Protein AF-A0A6P6RVJ3-F1 (afdb_monomer_lite)

Organism: NCBI:txid88456

Radius of gyration: 32.11 Å; chains: 1; bounding box: 87×69×96 Å

pLDDT: mean 71.95, std 19.14, range [25.23, 98.19]

InterPro domains:
  IPR001406 Pseudouridine synthase I, TruA [PTHR11142] (6-374)
  IPR020094 Pseudouridine synthase TruA/RsuA/RluB/E/F, N-terminal [G3DSA:3.30.70.580] (3-218)

Foldseek 3Di:
DFFKKKFWKWFQQQLAQWADDPDDPVVVVPPDPDDDDPPSDHHHPNLLLLLLLLVLVVVVVVVVVVVVVVVVVVVVVVVVVVCVVVPPPDDDDDDDDDPPVVVVVVVVVVVVVVVVVVVLSVVLSVQWDKDWLDITGHLDTDPTIMIITDHPVPPNCCSPPVPDDDPVVVVVVVVVVVDPPPPPVCQVVSQVSSQVSGDPRMHGPGMDGPVVVCVVVVVPDPPPDPPDDPPPCPVVVVVVPPCPDPNNSAQKDKDKAKEFLDCDDDPVCNSPHHDQLPDVVNVVVVVVVVPDDPVPPPDDDDDPPDPPPPPPVPDPPPPPVSVVVSVVPDPVVVQVVQVVLAAKDQQVVVDDDDPDPDDDPGSIFHWNGKDKAQDFDQDPPPDPDDDDPDDPDPDDPRPRPPDSGMIMIMTMTGGPDD

Sequence (418 aa):
MVFDWVLMLAYDGSAFCGWKDTRPLASRDSYSSSSSKKKKQHRSVEAVIREALAKVFAAVATNQLMRVHRQKQRVAEEEEEEEDDRQQQHPPHKQEGEEAETEKHQEAEKIAKRQQRLKRFEAFAAALKIRGASRTDSGVHAAGAVSGQYSSNTALCEVVCHRAPYELYAQQQRREQQQAVLPTDLLPQVQQQLNALLPPEVRVLRIADLKSLQQPYRNRQPQSMVQQEPQGKQEQKMQREELLLLPQLVTGKQYRYTVSLLPQTHPLLRNSSWQVLQDVRIHEMLRRVARMPATVAVSGEALASDPAGVLDAATGEKQRPLEVLQHRFCMGCMRSAAALAEGSHDFSHFRFKHRGLTAAPSPWCFLERVAVRPLRFIPWPIPCGKKQPNGGGEGGCRVRICGNTLLDIWVYGAYVVW

Structure (mmCIF, N/CA/C/O backbone):
data_AF-A0A6P6RVJ3-F1
#
_entry.id   AF-A0A6P6RVJ3-F1
#
loop_
_atom_site.group_PDB
_atom_site.id
_atom_site.type_symbol
_atom_site.label_atom_id
_atom_site.label_alt_id
_atom_site.label_comp_id
_atom_site.label_asym_id
_atom_site.label_entity_id
_atom_site.label_seq_id
_atom_site.pdbx_PDB_ins_code
_atom_site.Cartn_x
_atom_site.Cartn_y
_atom_site.Cartn_z
_atom_site.occupancy
_atom_site.B_iso_or_equiv
_atom_site.auth_seq_id
_atom_site.auth_comp_id
_atom_site.auth_asym_id
_atom_site.auth_atom_id
_atom_site.pdbx_PDB_model_num
ATOM 1 N N . MET A 1 1 ? -9.726 -9.706 23.623 1.00 54.84 1 MET A N 1
ATOM 2 C CA . MET A 1 1 ? -9.723 -10.475 22.361 1.00 54.84 1 MET A CA 1
ATOM 3 C C . MET A 1 1 ? -8.487 -10.100 21.571 1.00 54.84 1 MET A C 1
ATOM 5 O O . MET A 1 1 ? -8.197 -8.914 21.457 1.00 54.84 1 MET A O 1
ATOM 9 N N . VAL A 1 2 ? -7.740 -11.090 21.095 1.00 62.28 2 VAL A N 1
ATOM 10 C CA . VAL A 1 2 ? -6.518 -10.887 20.312 1.00 62.28 2 VAL A CA 1
ATOM 11 C C . VAL A 1 2 ? -6.807 -11.425 18.927 1.00 62.28 2 VAL A C 1
ATOM 13 O O . VAL A 1 2 ? -7.221 -12.572 18.790 1.00 62.28 2 VAL A O 1
ATOM 16 N N . PHE A 1 3 ? -6.647 -10.571 17.925 1.00 71.50 3 PHE A N 1
ATOM 17 C CA . PHE A 1 3 ? -6.931 -10.921 16.548 1.00 71.50 3 PHE A CA 1
ATOM 18 C C . PHE A 1 3 ? -5.666 -10.788 15.717 1.00 71.50 3 PHE A C 1
ATOM 20 O O . PHE A 1 3 ? -5.092 -9.700 15.623 1.00 71.50 3 PHE A O 1
ATOM 27 N N . ASP A 1 4 ? -5.267 -11.896 15.105 1.00 82.62 4 ASP A N 1
ATOM 28 C CA . ASP A 1 4 ? -4.181 -11.926 14.141 1.00 82.62 4 ASP A CA 1
ATOM 29 C C . ASP A 1 4 ? -4.792 -11.807 12.747 1.00 82.62 4 ASP A C 1
ATOM 31 O O . ASP A 1 4 ? -5.321 -12.763 12.186 1.00 82.62 4 ASP A O 1
ATOM 35 N N . TRP A 1 5 ? -4.778 -10.596 12.195 1.00 86.81 5 TRP A N 1
ATOM 36 C CA . TRP A 1 5 ? -5.335 -10.328 10.872 1.00 86.81 5 TRP A CA 1
ATOM 37 C C . TRP A 1 5 ? -4.250 -10.075 9.846 1.00 86.81 5 TRP A C 1
ATOM 39 O O . TRP A 1 5 ? -3.234 -9.427 10.121 1.00 86.81 5 TRP A O 1
ATOM 49 N N . VAL A 1 6 ? -4.537 -10.515 8.627 1.00 91.06 6 VAL A N 1
ATOM 50 C CA . VAL A 1 6 ? -3.798 -10.172 7.420 1.00 91.06 6 VAL A CA 1
ATOM 51 C C . VAL A 1 6 ? -4.674 -9.296 6.539 1.00 91.06 6 VAL A C 1
ATOM 53 O O . VAL A 1 6 ? -5.806 -9.645 6.209 1.00 91.06 6 VAL A O 1
ATOM 56 N N . LEU A 1 7 ? -4.128 -8.152 6.146 1.00 94.25 7 LEU A N 1
ATOM 57 C CA . LEU A 1 7 ? -4.740 -7.207 5.224 1.00 94.25 7 LEU A CA 1
ATOM 58 C C . LEU A 1 7 ? -4.015 -7.278 3.884 1.00 94.25 7 LEU A C 1
ATOM 60 O O . LEU A 1 7 ? -2.786 -7.174 3.839 1.00 94.25 7 LEU A O 1
ATOM 64 N N . MET A 1 8 ? -4.779 -7.390 2.801 1.00 95.50 8 MET A N 1
ATOM 65 C CA . MET A 1 8 ? -4.314 -7.109 1.446 1.00 95.50 8 MET A CA 1
ATOM 66 C C . MET A 1 8 ? -4.773 -5.707 1.055 1.00 95.50 8 MET A C 1
ATOM 68 O O . MET A 1 8 ? -5.958 -5.385 1.154 1.00 95.50 8 MET A O 1
ATOM 72 N N . LEU A 1 9 ? -3.837 -4.872 0.621 1.00 96.62 9 LEU A N 1
ATOM 73 C CA . LEU A 1 9 ? -4.015 -3.436 0.458 1.00 96.62 9 LEU A CA 1
ATOM 74 C C . LEU A 1 9 ? -3.598 -2.986 -0.942 1.00 96.62 9 LEU A C 1
ATOM 76 O O . LEU A 1 9 ? -2.608 -3.471 -1.491 1.00 96.62 9 LEU A O 1
ATOM 80 N N . ALA A 1 10 ? -4.294 -1.983 -1.463 1.00 97.31 10 ALA A N 1
ATOM 81 C CA . ALA A 1 10 ? -3.829 -1.173 -2.581 1.00 97.31 10 ALA A CA 1
ATOM 82 C C . ALA A 1 10 ? -3.707 0.286 -2.144 1.00 97.31 10 ALA A C 1
ATOM 84 O O . ALA A 1 10 ? -4.533 0.769 -1.366 1.00 97.31 10 ALA A O 1
ATOM 85 N N . TYR A 1 11 ? -2.686 0.987 -2.635 1.00 97.44 11 TYR A N 1
ATOM 86 C CA . TYR A 1 11 ? -2.553 2.418 -2.414 1.00 97.44 11 TYR A CA 1
ATOM 87 C C . TYR A 1 11 ? -1.817 3.176 -3.522 1.00 97.44 11 TYR A C 1
ATOM 89 O O . TYR A 1 11 ? -0.859 2.669 -4.116 1.00 97.44 11 TYR A O 1
ATOM 97 N N . ASP A 1 12 ? -2.239 4.427 -3.730 1.00 96.56 12 ASP A N 1
ATOM 98 C CA . ASP A 1 12 ? -1.504 5.454 -4.474 1.00 96.56 12 ASP A CA 1
ATOM 99 C C . ASP A 1 12 ? -0.484 6.114 -3.534 1.00 96.56 12 ASP A C 1
ATOM 101 O O . ASP A 1 12 ? -0.839 6.802 -2.579 1.00 96.56 12 ASP A O 1
ATOM 105 N N . GLY A 1 13 ? 0.803 5.887 -3.791 1.00 95.81 13 GLY A N 1
ATOM 106 C CA . GLY A 1 13 ? 1.908 6.362 -2.964 1.00 95.81 13 GLY A CA 1
ATOM 107 C C . GLY A 1 13 ? 2.258 7.839 -3.142 1.00 95.81 13 GLY A C 1
ATOM 108 O O . GLY A 1 13 ? 3.085 8.347 -2.383 1.00 95.81 13 GLY A O 1
ATOM 109 N N . SER A 1 14 ? 1.665 8.547 -4.109 1.00 94.25 14 SER A N 1
ATOM 110 C CA . SER A 1 14 ? 2.074 9.910 -4.492 1.00 94.25 14 SER A CA 1
ATOM 111 C C . SER A 1 14 ? 1.916 10.944 -3.371 1.00 94.25 14 SER A C 1
ATOM 113 O O . SER A 1 14 ? 2.679 11.911 -3.307 1.00 94.25 14 SER A O 1
ATOM 115 N N . ALA A 1 15 ? 0.965 10.728 -2.459 1.00 93.31 15 ALA A N 1
ATOM 116 C CA . ALA A 1 15 ? 0.722 11.585 -1.300 1.00 93.31 15 ALA A CA 1
ATOM 117 C C . ALA A 1 15 ? 1.470 11.143 -0.024 1.00 93.31 15 ALA A C 1
ATOM 119 O O . ALA A 1 15 ? 1.380 11.826 1.000 1.00 93.31 15 ALA A O 1
ATOM 120 N N . PHE A 1 16 ? 2.214 10.033 -0.069 1.00 95.06 16 PHE A N 1
ATOM 121 C CA . PHE A 1 16 ? 2.797 9.397 1.113 1.00 95.06 16 PHE A CA 1
ATOM 122 C C . PHE A 1 16 ? 4.327 9.411 1.096 1.00 95.06 16 PHE A C 1
ATOM 124 O O . PHE A 1 16 ? 4.967 9.266 0.055 1.00 95.06 16 PHE A O 1
ATOM 131 N N . CYS A 1 17 ? 4.933 9.494 2.283 1.00 93.81 17 CYS A N 1
ATOM 132 C CA . CYS A 1 17 ? 6.385 9.353 2.467 1.00 93.81 17 CYS A CA 1
ATOM 133 C C . CYS A 1 17 ? 6.871 7.889 2.467 1.00 93.81 17 CYS A C 1
ATOM 135 O O . CYS A 1 17 ? 7.967 7.591 2.940 1.00 93.81 17 CYS A O 1
ATOM 137 N N . GLY A 1 18 ? 6.060 6.981 1.921 1.00 94.12 18 GLY A N 1
ATOM 138 C CA . GLY A 1 18 ? 6.302 5.544 1.872 1.00 94.12 18 GLY A CA 1
ATOM 139 C C . GLY A 1 18 ? 5.444 4.762 2.864 1.00 94.12 18 GLY A C 1
ATOM 140 O O . GLY A 1 18 ? 4.521 5.291 3.492 1.00 94.12 18 GLY A O 1
ATOM 141 N N . TRP A 1 19 ? 5.748 3.470 2.984 1.00 93.69 19 TRP A N 1
ATOM 142 C CA . TRP A 1 19 ? 4.996 2.554 3.843 1.00 93.69 19 TRP A CA 1
ATOM 143 C C . TRP A 1 19 ? 5.170 2.882 5.330 1.00 93.69 19 TRP A C 1
ATOM 145 O O . TRP A 1 19 ? 4.192 3.136 6.030 1.00 93.69 19 TRP A O 1
ATOM 155 N N . LYS A 1 20 ? 6.423 2.866 5.806 1.00 89.81 20 LYS A N 1
ATOM 156 C CA . LYS A 1 20 ? 6.760 2.910 7.235 1.00 89.81 20 LYS A CA 1
ATOM 157 C C . LYS A 1 20 ? 6.811 4.346 7.746 1.00 89.81 20 LYS A C 1
ATOM 159 O O . LYS A 1 20 ? 7.427 5.195 7.106 1.00 89.81 20 LYS A O 1
ATOM 164 N N . ASP A 1 21 ? 6.242 4.604 8.925 1.00 78.38 21 ASP A N 1
ATOM 165 C CA . ASP A 1 21 ? 6.492 5.877 9.618 1.00 78.38 21 ASP A CA 1
ATOM 166 C C . ASP A 1 21 ? 7.925 5.872 10.173 1.00 78.38 21 ASP A C 1
ATOM 168 O O . ASP A 1 21 ? 8.239 5.139 11.111 1.00 78.38 21 ASP A O 1
ATOM 172 N N . THR A 1 22 ? 8.824 6.638 9.556 1.00 71.50 22 THR A N 1
ATOM 173 C CA . THR A 1 22 ? 10.220 6.763 10.009 1.00 71.50 22 THR A CA 1
ATOM 174 C C . THR A 1 22 ? 10.427 7.920 10.978 1.00 71.50 22 THR A C 1
ATOM 176 O O . THR A 1 22 ? 11.568 8.197 11.346 1.00 71.50 22 THR A O 1
ATOM 179 N N . ARG A 1 23 ? 9.366 8.636 11.372 1.00 68.25 23 ARG A N 1
ATOM 180 C CA . ARG A 1 23 ? 9.505 9.746 12.317 1.00 68.25 23 ARG A CA 1
ATOM 181 C C . ARG A 1 23 ? 9.866 9.206 13.707 1.00 68.25 23 ARG A C 1
ATOM 183 O O . ARG A 1 23 ? 9.242 8.241 14.154 1.00 68.25 23 ARG A O 1
ATOM 190 N N . PRO A 1 24 ? 10.846 9.814 14.401 1.00 63.06 24 PRO A N 1
ATOM 191 C CA . PRO A 1 24 ? 11.128 9.490 15.794 1.00 63.06 24 PRO A CA 1
ATOM 192 C C . PRO A 1 24 ? 9.853 9.640 16.627 1.00 63.06 24 PRO A C 1
ATOM 194 O O . PRO A 1 24 ? 9.130 10.623 16.458 1.00 63.06 24 PRO A O 1
ATOM 197 N N . LEU A 1 25 ? 9.583 8.694 17.532 1.00 57.19 25 LEU A N 1
ATOM 198 C CA . LEU A 1 25 ? 8.392 8.734 18.394 1.00 57.19 25 LEU A CA 1
ATOM 199 C C . LEU A 1 25 ? 8.296 10.058 19.171 1.00 57.19 25 LEU A C 1
ATOM 201 O O . LEU A 1 25 ? 7.215 10.621 19.258 1.00 57.19 25 LEU A O 1
ATOM 205 N N . ALA A 1 26 ? 9.434 10.609 19.606 1.00 52.69 26 ALA A N 1
ATOM 206 C CA . ALA A 1 26 ? 9.517 11.889 20.313 1.00 52.69 26 ALA A CA 1
ATOM 207 C C . ALA A 1 26 ? 9.075 13.115 19.482 1.00 52.69 26 ALA A C 1
ATOM 209 O O . ALA A 1 26 ? 8.746 14.151 20.041 1.00 52.69 26 ALA A O 1
ATOM 210 N N . SER A 1 27 ? 9.049 13.019 18.147 1.00 54.66 27 SER A N 1
ATOM 211 C CA . SER A 1 27 ? 8.597 14.109 17.268 1.00 54.66 27 SER A CA 1
ATOM 212 C C . SER A 1 27 ? 7.089 14.057 16.986 1.00 54.66 27 SER A C 1
ATOM 214 O O . SER A 1 27 ? 6.587 14.900 16.236 1.00 54.66 27 SER A O 1
ATOM 216 N N . ARG A 1 28 ? 6.362 13.061 17.515 1.00 58.25 28 ARG A N 1
ATOM 217 C CA . ARG A 1 28 ? 4.914 12.957 17.305 1.00 58.25 28 ARG A CA 1
ATOM 218 C C . ARG A 1 28 ? 4.139 13.973 18.138 1.00 58.25 28 ARG A C 1
ATOM 220 O O . ARG A 1 28 ? 3.164 14.493 17.632 1.00 58.25 28 ARG A O 1
ATOM 227 N N . ASP A 1 29 ? 4.600 14.370 19.316 1.00 48.00 29 ASP A N 1
ATOM 228 C CA . ASP A 1 29 ? 3.770 15.181 20.224 1.00 48.00 29 ASP A CA 1
ATOM 229 C C . ASP A 1 29 ? 3.652 16.667 19.830 1.00 48.00 29 ASP A C 1
ATOM 231 O O . ASP A 1 29 ? 2.911 17.431 20.442 1.00 48.00 29 ASP A O 1
ATOM 235 N N . SER A 1 30 ? 4.315 17.100 18.754 1.00 49.69 30 SER A N 1
ATOM 236 C CA . SER A 1 30 ? 4.232 18.475 18.240 1.00 49.69 30 SER A CA 1
ATOM 237 C C . SER A 1 30 ? 3.037 18.721 17.302 1.00 49.69 30 SER A C 1
ATOM 239 O O . SER A 1 30 ? 3.095 19.616 16.460 1.00 49.69 30 SER A O 1
ATOM 241 N N . TYR A 1 31 ? 1.944 17.957 17.422 1.00 53.22 31 TYR A N 1
ATOM 242 C CA . TYR A 1 31 ? 0.694 18.185 16.674 1.00 53.22 31 TYR A CA 1
ATOM 243 C C . TYR A 1 31 ? -0.145 19.357 17.217 1.00 53.22 31 TYR A C 1
ATOM 245 O O . TYR A 1 31 ? -1.335 19.456 16.916 1.00 53.22 31 TYR A O 1
ATOM 253 N N . SER A 1 32 ? 0.458 20.252 18.002 1.00 44.03 32 SER A N 1
ATOM 254 C CA . SER A 1 32 ? -0.214 21.427 18.542 1.00 44.03 32 SER A CA 1
ATOM 255 C C . SER A 1 32 ? -0.694 22.348 17.426 1.00 44.03 32 SER A C 1
ATOM 257 O O . SER A 1 32 ? 0.063 22.804 16.571 1.00 44.03 32 SER A O 1
ATOM 259 N N . SER A 1 33 ? -1.994 22.591 17.480 1.00 45.47 33 SER A N 1
ATOM 260 C CA . SER A 1 33 ? -2.862 23.364 16.606 1.00 45.47 33 SER A CA 1
ATOM 261 C C . SER A 1 33 ? -2.476 24.849 16.516 1.00 45.47 33 SER A C 1
ATOM 263 O O . SER A 1 33 ? -3.259 25.711 16.903 1.00 45.47 33 SER A O 1
ATOM 265 N N . SER A 1 34 ? -1.283 25.186 16.024 1.00 44.06 34 SER A N 1
ATOM 266 C CA . SER A 1 34 ? -0.893 26.577 15.775 1.00 44.06 34 SER A CA 1
ATOM 267 C C . SER A 1 34 ? -0.931 26.923 14.279 1.00 44.06 34 SER A C 1
ATOM 269 O O . SER A 1 34 ? -0.256 26.351 13.427 1.00 44.06 34 SER A O 1
ATOM 271 N N . SER A 1 35 ? -1.852 27.843 14.012 1.00 50.41 35 SER A N 1
ATOM 272 C CA . SER A 1 35 ? -2.167 28.642 12.829 1.00 50.41 35 SER A CA 1
ATOM 273 C C . SER A 1 35 ? -1.160 28.759 11.661 1.00 50.41 35 SER A C 1
ATOM 275 O O . SER A 1 35 ? 0.047 28.910 11.799 1.00 50.41 35 SER A O 1
ATOM 277 N N . SER A 1 36 ? -1.769 28.794 10.464 1.00 50.16 36 SER A N 1
ATOM 278 C CA . SER A 1 36 ? -1.382 29.578 9.275 1.00 50.16 36 SER A CA 1
ATOM 279 C C . SER A 1 36 ? -0.025 29.324 8.602 1.00 50.16 36 SER A C 1
ATOM 281 O O . SER A 1 36 ? 0.715 30.245 8.281 1.00 50.16 36 SER A O 1
ATOM 283 N N . LYS A 1 37 ? 0.232 28.075 8.211 1.00 54.81 37 LYS A N 1
ATOM 284 C CA . LYS A 1 37 ? 0.818 27.705 6.901 1.00 54.81 37 LYS A CA 1
ATOM 285 C C . LYS A 1 37 ? 0.626 26.199 6.764 1.00 54.81 37 LYS A C 1
ATOM 287 O O . LYS A 1 37 ? 1.227 25.449 7.524 1.00 54.81 37 LYS A O 1
ATOM 292 N N . LYS A 1 38 ? -0.241 25.746 5.845 1.00 56.16 38 LYS A N 1
ATOM 293 C CA . LYS A 1 38 ? -0.508 24.317 5.570 1.00 56.16 38 LYS A CA 1
ATOM 294 C C . LYS A 1 38 ? 0.776 23.633 5.079 1.00 56.16 38 LYS A C 1
ATOM 296 O O . LYS A 1 38 ? 0.957 23.401 3.887 1.00 56.16 38 LYS A O 1
ATOM 301 N N . LYS A 1 39 ? 1.701 23.337 5.992 1.00 61.53 39 LYS A N 1
ATOM 302 C CA . LYS A 1 39 ? 2.881 22.524 5.724 1.00 61.53 39 LYS A CA 1
ATOM 303 C C . LYS A 1 39 ? 2.332 21.141 5.410 1.00 61.53 39 LYS A C 1
ATOM 305 O O . LYS A 1 39 ? 1.691 20.530 6.260 1.00 61.53 39 LYS A O 1
ATOM 310 N N . LYS A 1 40 ? 2.474 20.717 4.153 1.00 65.44 40 LYS A 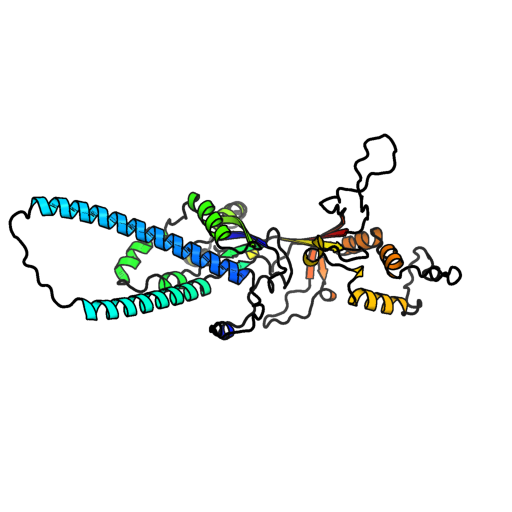N 1
ATOM 311 C CA . LYS A 1 40 ? 1.964 19.445 3.634 1.00 65.44 40 LYS A CA 1
ATOM 312 C C . LYS A 1 40 ? 2.507 18.334 4.535 1.00 65.44 40 LYS A C 1
ATOM 314 O O . LYS A 1 40 ? 3.689 18.010 4.490 1.00 65.44 40 LYS A O 1
ATOM 319 N N . GLN A 1 41 ? 1.678 17.858 5.457 1.00 72.31 41 GLN A N 1
ATOM 320 C CA . GLN A 1 41 ? 2.117 16.938 6.493 1.00 72.31 41 GLN A CA 1
ATOM 321 C C . GLN A 1 41 ? 2.310 15.578 5.828 1.00 72.31 41 GLN A C 1
ATOM 323 O O . GLN A 1 41 ? 1.343 14.952 5.400 1.00 72.31 41 GLN A O 1
ATOM 328 N N . HIS A 1 42 ? 3.561 15.153 5.679 1.00 78.44 42 HIS A N 1
ATOM 329 C CA . HIS A 1 42 ? 3.882 13.860 5.089 1.00 78.44 42 HIS A CA 1
ATOM 330 C C . HIS A 1 42 ? 3.368 12.747 6.009 1.00 78.44 42 HIS A C 1
ATOM 332 O O . HIS A 1 42 ? 3.894 12.547 7.106 1.00 78.44 42 HIS A O 1
ATOM 338 N N . ARG A 1 43 ? 2.314 12.051 5.577 1.00 91.50 43 ARG A N 1
ATOM 339 C CA . ARG A 1 43 ? 1.777 10.866 6.256 1.00 91.50 43 ARG A CA 1
ATOM 340 C C . ARG A 1 43 ? 2.360 9.611 5.608 1.00 91.50 43 ARG A C 1
ATOM 342 O O . ARG A 1 43 ? 2.615 9.598 4.405 1.00 91.50 43 ARG A O 1
ATOM 349 N N . SER A 1 44 ? 2.576 8.566 6.401 1.00 94.56 44 SER A N 1
ATOM 350 C CA . SER A 1 44 ? 2.906 7.233 5.890 1.00 94.56 44 SER A CA 1
ATOM 351 C C . SER A 1 44 ? 1.639 6.393 5.750 1.00 94.56 44 SER A C 1
ATOM 353 O O . SER A 1 44 ? 0.638 6.644 6.431 1.00 94.56 44 SER A O 1
ATOM 355 N N . VAL A 1 45 ? 1.685 5.385 4.880 1.00 95.38 45 VAL A N 1
ATOM 356 C CA . VAL A 1 45 ? 0.554 4.467 4.669 1.00 95.38 45 VAL A CA 1
ATOM 357 C C . VAL A 1 45 ? 0.237 3.696 5.956 1.00 95.38 45 VAL A C 1
ATOM 359 O O . VAL A 1 45 ? -0.921 3.599 6.357 1.00 95.38 45 VAL A O 1
ATOM 362 N N . GLU A 1 46 ? 1.268 3.232 6.669 1.00 94.25 46 GLU A N 1
ATOM 363 C CA . GLU A 1 46 ? 1.120 2.524 7.944 1.00 94.25 46 GLU A CA 1
ATOM 364 C C . GLU A 1 46 ? 0.383 3.362 8.999 1.00 94.25 46 GLU A C 1
ATOM 366 O O . GLU A 1 46 ? -0.485 2.839 9.696 1.00 94.25 46 GLU A O 1
ATOM 371 N N . ALA A 1 47 ? 0.704 4.656 9.122 1.00 91.75 47 ALA A N 1
ATOM 372 C CA . ALA A 1 47 ? 0.077 5.525 10.117 1.00 91.75 47 ALA A CA 1
ATOM 373 C C . ALA A 1 47 ? -1.426 5.698 9.856 1.00 91.75 47 ALA A C 1
ATOM 375 O O . ALA A 1 47 ? -2.223 5.638 10.790 1.00 91.75 47 ALA A O 1
ATOM 376 N N . VAL A 1 48 ? -1.812 5.853 8.587 1.00 94.44 48 VAL A N 1
ATOM 377 C CA . VAL A 1 48 ? -3.216 5.994 8.182 1.00 94.44 48 VAL A CA 1
ATOM 378 C C . VAL A 1 48 ? -4.004 4.709 8.438 1.00 94.44 48 VAL A C 1
ATOM 380 O O . VAL A 1 48 ? -5.101 4.763 8.992 1.00 94.44 48 VAL A O 1
ATOM 383 N N . ILE A 1 49 ? -3.439 3.547 8.099 1.00 94.50 49 ILE A N 1
ATOM 384 C CA . ILE A 1 49 ? -4.091 2.252 8.352 1.00 94.50 49 ILE A CA 1
ATOM 385 C C . ILE A 1 49 ? -4.245 2.010 9.853 1.00 94.50 49 ILE A C 1
ATOM 387 O O . ILE A 1 49 ? -5.297 1.567 10.305 1.00 94.50 49 ILE A O 1
ATOM 391 N N . ARG A 1 50 ? -3.215 2.334 10.636 1.00 91.44 50 ARG A N 1
ATOM 392 C CA . ARG A 1 50 ? -3.224 2.219 12.097 1.00 91.44 50 ARG A CA 1
ATOM 393 C C . ARG A 1 50 ? -4.320 3.066 12.737 1.00 91.44 50 ARG A C 1
ATOM 395 O O . ARG A 1 50 ? -5.041 2.571 13.598 1.00 91.44 50 ARG A O 1
ATOM 402 N N . GLU A 1 51 ? -4.469 4.311 12.296 1.00 91.38 51 GLU A N 1
ATOM 403 C CA . GLU A 1 51 ? -5.542 5.195 12.755 1.00 91.38 51 GLU A CA 1
ATOM 404 C C . GLU A 1 51 ? -6.927 4.631 12.393 1.00 91.38 51 GLU A C 1
ATOM 406 O O . GLU A 1 51 ? -7.817 4.589 13.243 1.00 91.38 51 GLU A O 1
ATOM 411 N N . ALA A 1 52 ? -7.109 4.154 11.156 1.00 94.44 52 ALA A N 1
ATOM 412 C CA . ALA A 1 52 ? -8.373 3.569 10.707 1.00 94.44 52 ALA A CA 1
ATOM 413 C C . ALA A 1 52 ? -8.733 2.294 11.489 1.00 94.44 52 ALA A C 1
ATOM 415 O O . ALA A 1 52 ? -9.850 2.183 11.992 1.00 94.44 52 ALA A O 1
ATOM 416 N N . LEU A 1 53 ? -7.781 1.370 11.668 1.00 92.38 53 LEU A N 1
ATOM 417 C CA . LEU A 1 53 ? -7.961 0.165 12.486 1.00 92.38 53 LEU A CA 1
ATOM 418 C C . LEU A 1 53 ? -8.342 0.511 13.918 1.00 92.38 53 LEU A C 1
ATOM 420 O O . LEU A 1 53 ? -9.277 -0.077 14.453 1.00 92.38 53 LEU A O 1
ATOM 424 N N . ALA A 1 54 ? -7.672 1.495 14.520 1.00 90.06 54 ALA A N 1
ATOM 425 C CA . ALA A 1 54 ? -8.008 1.932 15.864 1.00 90.06 54 ALA A CA 1
ATOM 426 C C . ALA A 1 54 ? -9.473 2.374 15.968 1.00 90.06 54 ALA A C 1
ATOM 428 O O . ALA A 1 54 ? -10.177 1.949 16.885 1.00 90.06 54 ALA A O 1
ATOM 429 N N . LYS A 1 55 ? -9.954 3.167 14.999 1.00 90.56 55 LYS A N 1
ATOM 430 C CA . LYS A 1 55 ? -11.350 3.638 14.949 1.00 90.56 55 LYS A CA 1
ATOM 431 C C . LYS A 1 55 ? -12.331 2.478 14.803 1.00 90.56 55 LYS A C 1
ATOM 433 O O . LYS A 1 55 ? -13.328 2.448 15.521 1.00 90.56 55 LYS A O 1
ATOM 438 N N . VAL A 1 56 ? -12.039 1.514 13.929 1.00 91.69 56 VAL A N 1
ATOM 439 C CA . VAL A 1 56 ? -12.892 0.330 13.746 1.00 91.69 56 VAL A CA 1
ATOM 440 C C . VAL A 1 56 ? -12.942 -0.513 15.016 1.00 91.69 56 VAL A C 1
ATOM 442 O O . VAL A 1 56 ? -14.029 -0.850 15.475 1.00 91.69 56 VAL A O 1
ATOM 445 N N . PHE A 1 57 ? -11.800 -0.785 15.650 1.00 87.62 57 PHE A N 1
ATOM 446 C CA . PHE A 1 57 ? -11.772 -1.529 16.911 1.00 87.62 57 PHE A CA 1
ATOM 447 C C . PHE A 1 57 ? -12.534 -0.816 18.030 1.00 87.62 57 PHE A C 1
ATOM 449 O O . PHE A 1 57 ? -13.294 -1.458 18.753 1.00 87.62 57 PHE A O 1
ATOM 456 N N . ALA A 1 58 ? -12.392 0.506 18.144 1.00 86.62 58 ALA A N 1
ATOM 457 C CA . ALA A 1 58 ? -13.149 1.294 19.111 1.00 86.62 58 ALA A CA 1
ATOM 458 C C . ALA A 1 58 ? -14.663 1.230 18.843 1.00 86.62 58 ALA A C 1
ATOM 460 O O . ALA A 1 58 ? -15.446 1.091 19.784 1.00 86.62 58 ALA A O 1
ATOM 461 N N . ALA A 1 59 ? -15.084 1.280 17.575 1.00 87.56 59 ALA A N 1
ATOM 462 C CA . ALA A 1 59 ? -16.488 1.148 17.189 1.00 87.56 59 ALA A CA 1
ATOM 463 C C . ALA A 1 59 ? -17.038 -0.252 17.509 1.00 87.56 59 ALA A C 1
ATOM 465 O O . ALA A 1 59 ? -18.115 -0.368 18.092 1.00 87.56 59 ALA A O 1
ATOM 466 N N . VAL A 1 60 ? -16.284 -1.311 17.200 1.00 84.81 60 VAL A N 1
ATOM 467 C CA . VAL A 1 60 ? -16.660 -2.698 17.521 1.00 84.81 60 VAL A CA 1
ATOM 468 C C . VAL A 1 60 ? -16.784 -2.893 19.033 1.00 84.81 60 VAL A C 1
ATOM 470 O O . VAL A 1 60 ? -17.803 -3.407 19.492 1.00 84.81 60 VAL A O 1
ATOM 473 N N . ALA A 1 61 ? -15.808 -2.423 19.814 1.00 82.88 61 ALA A N 1
ATOM 474 C CA . ALA A 1 61 ? -15.843 -2.508 21.274 1.00 82.88 61 ALA A CA 1
ATOM 475 C C . ALA A 1 61 ? -17.026 -1.725 21.868 1.00 82.88 61 ALA A C 1
ATOM 477 O O . ALA A 1 61 ? -17.710 -2.214 22.765 1.00 82.88 61 ALA A O 1
ATOM 478 N N . THR A 1 62 ? -17.314 -0.536 21.330 1.00 82.50 62 THR A N 1
ATOM 479 C CA . THR A 1 62 ? -18.461 0.277 21.763 1.00 82.50 62 THR A CA 1
ATOM 480 C C . THR A 1 62 ? -19.780 -0.429 21.451 1.00 82.50 62 THR A C 1
ATOM 482 O O . THR A 1 62 ? -20.649 -0.508 22.313 1.00 82.50 62 THR A O 1
ATOM 485 N N . ASN A 1 63 ? -19.922 -1.009 20.256 1.00 80.56 63 ASN A N 1
ATOM 486 C CA . ASN A 1 63 ? -21.118 -1.761 19.877 1.00 80.56 63 ASN A CA 1
ATOM 487 C C . ASN A 1 63 ? -21.322 -3.006 20.753 1.00 80.56 63 ASN A C 1
ATOM 489 O O . ASN A 1 63 ? -22.455 -3.309 21.119 1.00 80.56 63 ASN A O 1
ATOM 493 N N . GLN A 1 64 ? -20.246 -3.707 21.121 1.00 79.06 64 GLN A N 1
ATOM 494 C CA . GLN A 1 64 ? -20.316 -4.828 22.063 1.00 79.06 64 GLN A CA 1
ATOM 495 C C . GLN A 1 64 ? -20.755 -4.366 23.457 1.00 79.06 64 GLN A C 1
ATOM 497 O O . GLN A 1 64 ? -21.666 -4.956 24.032 1.00 79.06 64 GLN A O 1
ATOM 502 N N . LEU A 1 65 ? -20.184 -3.271 23.967 1.00 75.44 65 LEU A N 1
ATOM 503 C CA . LEU A 1 65 ? -20.565 -2.713 25.266 1.00 75.44 65 LEU A CA 1
ATOM 504 C C . LEU A 1 65 ? -22.037 -2.273 25.295 1.00 75.44 65 LEU A C 1
ATOM 506 O O . LEU A 1 65 ? -22.747 -2.561 26.254 1.00 75.44 65 LEU A O 1
ATOM 510 N N . MET A 1 66 ? -22.515 -1.628 24.226 1.00 77.00 66 MET A N 1
ATOM 511 C CA . MET A 1 66 ? -23.916 -1.212 24.104 1.00 77.00 66 MET A CA 1
ATOM 512 C C . MET A 1 66 ? -24.878 -2.403 24.057 1.00 77.00 66 MET A C 1
ATOM 514 O O . MET A 1 66 ? -25.979 -2.305 24.592 1.00 77.00 66 MET A O 1
ATOM 518 N N . ARG A 1 67 ? -24.480 -3.535 23.459 1.00 81.88 67 ARG A N 1
ATOM 519 C CA . ARG A 1 67 ? -25.280 -4.772 23.494 1.00 81.88 67 ARG A CA 1
ATOM 520 C C . ARG A 1 67 ? -25.415 -5.310 24.915 1.00 81.88 67 ARG A C 1
ATOM 522 O O . ARG A 1 67 ? -26.527 -5.614 25.326 1.00 81.88 67 ARG A O 1
ATOM 529 N N . VAL A 1 68 ? -24.317 -5.351 25.672 1.00 77.12 68 VAL A N 1
ATOM 530 C CA . VAL A 1 68 ? -24.334 -5.780 27.081 1.00 77.12 68 VAL A CA 1
ATOM 531 C C . VAL A 1 68 ? -25.190 -4.838 27.929 1.00 77.12 68 VAL A C 1
ATOM 533 O O . VAL A 1 68 ? -25.977 -5.303 28.745 1.00 77.12 68 VAL A O 1
ATOM 536 N N . HIS A 1 69 ? -25.079 -3.521 27.729 1.00 78.19 69 HIS A N 1
ATOM 537 C CA . HIS A 1 69 ? -25.887 -2.560 28.479 1.00 78.19 69 HIS A CA 1
ATOM 538 C C . HIS A 1 69 ? -27.381 -2.691 28.170 1.00 78.19 69 HIS A C 1
ATOM 540 O O . HIS A 1 69 ? -28.171 -2.751 29.101 1.00 78.19 69 HIS A O 1
ATOM 546 N N . ARG A 1 70 ? -27.764 -2.835 26.893 1.00 84.81 70 ARG A N 1
ATOM 547 C CA . ARG A 1 70 ? -29.163 -3.094 26.509 1.00 84.81 70 ARG A CA 1
ATOM 548 C C . ARG A 1 70 ? -29.697 -4.401 27.083 1.00 84.81 70 ARG A C 1
ATOM 550 O O . ARG A 1 70 ? -30.857 -4.463 27.453 1.00 84.81 70 ARG A O 1
ATOM 557 N N . GLN A 1 71 ? -28.868 -5.441 27.149 1.00 86.00 71 GLN A N 1
ATOM 558 C CA . GLN A 1 71 ? -29.265 -6.706 27.762 1.00 86.00 71 GLN A CA 1
ATOM 559 C C . GLN A 1 71 ? -29.489 -6.547 29.269 1.00 86.00 71 GLN A C 1
ATOM 561 O O . GLN A 1 71 ? -30.472 -7.058 29.781 1.00 86.00 71 GLN A O 1
ATOM 566 N N . LYS A 1 72 ? -28.631 -5.788 29.963 1.00 82.81 72 LYS A N 1
ATOM 567 C CA . LYS A 1 72 ? -28.830 -5.461 31.382 1.00 82.81 72 LYS A CA 1
ATOM 568 C C . LYS A 1 72 ? -30.058 -4.590 31.627 1.00 82.81 72 LYS A C 1
ATOM 570 O O . LYS A 1 72 ? -30.731 -4.817 32.612 1.00 82.81 72 LYS A O 1
ATOM 575 N N . GLN A 1 73 ? -30.330 -3.619 30.754 1.00 86.81 73 GLN A N 1
ATOM 576 C CA . GLN A 1 73 ? -31.534 -2.790 30.850 1.00 86.81 73 GLN A CA 1
ATOM 577 C C . GLN A 1 73 ? -32.794 -3.635 30.713 1.00 86.81 73 GLN A C 1
ATOM 579 O O . GLN A 1 73 ? -33.677 -3.483 31.528 1.00 86.81 73 GLN A O 1
ATOM 584 N N . ARG A 1 74 ? -32.833 -4.584 29.770 1.00 90.94 74 ARG A N 1
ATOM 585 C CA . ARG A 1 74 ? -33.976 -5.501 29.643 1.00 90.94 74 ARG A CA 1
ATOM 586 C C . ARG A 1 74 ? -34.185 -6.364 30.882 1.00 90.94 74 ARG A C 1
ATOM 588 O O . ARG A 1 74 ? -35.309 -6.506 31.314 1.00 90.94 74 ARG A O 1
ATOM 595 N N . VAL A 1 75 ? -33.108 -6.898 31.461 1.00 90.56 75 VAL A N 1
ATOM 596 C CA . VAL A 1 75 ? -33.203 -7.683 32.704 1.00 90.56 75 VAL A CA 1
ATOM 597 C C . VAL A 1 75 ? -33.643 -6.806 33.878 1.00 90.56 75 VAL A C 1
ATOM 599 O O . VAL A 1 75 ? -34.446 -7.244 34.679 1.00 90.56 75 VAL A O 1
ATOM 602 N N . ALA A 1 76 ? -33.150 -5.568 33.972 1.00 87.94 76 ALA A N 1
ATOM 603 C CA . ALA A 1 76 ? -33.563 -4.636 35.019 1.00 87.94 76 ALA A CA 1
ATOM 604 C C . ALA A 1 76 ? -35.018 -4.169 34.846 1.00 87.94 76 ALA A C 1
ATOM 606 O O . ALA A 1 76 ? -35.719 -4.054 35.834 1.00 87.94 76 ALA A O 1
ATOM 607 N N . GLU A 1 77 ? -35.471 -3.928 33.612 1.00 91.81 77 GLU A N 1
ATOM 608 C CA . GLU A 1 77 ? -36.874 -3.627 33.294 1.00 91.81 77 GLU A CA 1
ATOM 609 C C . GLU A 1 77 ? -37.777 -4.823 33.651 1.00 91.81 77 GLU A C 1
ATOM 611 O O . GLU A 1 77 ? -38.831 -4.629 34.240 1.00 91.81 77 GLU A O 1
ATOM 616 N N . GLU A 1 78 ? -37.339 -6.058 33.373 1.00 92.12 78 GLU A N 1
ATOM 617 C CA . GLU A 1 78 ? -38.037 -7.285 33.790 1.00 92.12 78 GLU A CA 1
ATOM 618 C C . GLU A 1 78 ? -38.066 -7.447 35.329 1.00 92.12 78 GLU A C 1
ATOM 620 O O . GLU A 1 78 ? -39.084 -7.855 35.878 1.00 92.12 78 GLU A O 1
ATOM 625 N N . GLU A 1 79 ? -36.985 -7.097 36.041 1.00 90.50 79 GLU A N 1
ATOM 626 C CA . GLU A 1 79 ? -36.931 -7.115 37.515 1.00 90.50 79 GLU A CA 1
ATOM 627 C C . GLU A 1 79 ? -37.784 -5.998 38.152 1.00 90.50 79 GLU A C 1
ATOM 629 O O . GLU A 1 79 ? -38.452 -6.246 39.154 1.00 90.50 79 GLU A O 1
ATOM 634 N N . GLU A 1 80 ? -37.795 -4.787 37.581 1.00 88.75 80 GLU A N 1
ATOM 635 C CA . GLU A 1 80 ? -38.637 -3.675 38.045 1.00 88.75 80 GLU A CA 1
ATOM 636 C C . GLU A 1 80 ? -40.124 -3.980 37.835 1.00 88.75 80 GLU A C 1
ATOM 638 O O . GLU A 1 80 ? -40.911 -3.717 38.739 1.00 88.75 80 GLU A O 1
ATOM 643 N N . GLU A 1 81 ? -40.520 -4.590 36.709 1.00 87.81 81 GLU A N 1
ATOM 644 C CA . GLU A 1 81 ? -41.905 -5.048 36.509 1.00 87.81 81 GLU A CA 1
ATOM 645 C C . GLU A 1 81 ? -42.321 -6.093 37.568 1.00 87.81 81 GLU A C 1
ATOM 647 O O . GLU A 1 81 ? -43.442 -6.033 38.077 1.00 87.81 81 GLU A O 1
ATOM 652 N N . GLU A 1 82 ? -41.421 -6.997 37.980 1.00 84.00 82 GLU A N 1
ATOM 653 C CA . GLU A 1 82 ? -41.685 -7.933 39.088 1.00 84.00 82 GLU A CA 1
ATOM 654 C C . GLU A 1 82 ? -41.753 -7.247 40.469 1.00 84.00 82 GLU A C 1
ATOM 656 O O . GLU A 1 82 ? -42.425 -7.745 41.384 1.00 84.00 82 GLU A O 1
ATOM 661 N N . GLU A 1 83 ? -41.048 -6.129 40.659 1.00 80.94 83 GLU A N 1
ATOM 662 C CA . GLU A 1 83 ? -40.994 -5.403 41.932 1.00 80.94 83 GLU A CA 1
ATOM 663 C C . GLU A 1 83 ? -42.131 -4.377 42.088 1.00 80.94 83 GLU A C 1
ATOM 665 O O . GLU A 1 83 ? -42.645 -4.200 43.197 1.00 80.94 83 GLU A O 1
ATOM 670 N N . ASP A 1 84 ? -42.601 -3.765 40.999 1.00 75.31 84 ASP A N 1
ATOM 671 C CA . ASP A 1 84 ? -43.764 -2.864 40.996 1.00 75.31 84 ASP A CA 1
ATOM 672 C C . ASP A 1 84 ? -45.067 -3.622 41.307 1.00 75.31 84 ASP A C 1
ATOM 674 O O . ASP A 1 84 ? -45.929 -3.117 42.037 1.00 75.31 84 ASP A O 1
ATOM 678 N N . ASP A 1 85 ? -45.163 -4.891 40.895 1.00 74.94 85 ASP A N 1
ATOM 679 C CA . ASP A 1 85 ? -46.213 -5.811 41.352 1.00 74.94 85 ASP A CA 1
ATOM 680 C C . ASP A 1 85 ? -46.170 -6.043 42.881 1.00 74.94 85 ASP A C 1
ATOM 682 O O . ASP A 1 85 ? -47.164 -6.464 43.484 1.00 74.94 85 ASP A O 1
ATOM 686 N N . ARG A 1 86 ? -45.049 -5.729 43.551 1.00 74.75 86 ARG A N 1
ATOM 687 C CA . ARG A 1 86 ? -44.887 -5.847 45.012 1.00 74.75 86 ARG A CA 1
ATOM 688 C C . ARG A 1 86 ? -45.046 -4.533 45.785 1.00 74.75 86 ARG A C 1
ATOM 690 O O . ARG A 1 86 ? -45.331 -4.605 46.982 1.00 74.75 86 ARG A O 1
ATOM 697 N N . GLN A 1 87 ? -44.863 -3.358 45.175 1.00 61.75 87 GLN A N 1
ATOM 698 C CA . GLN A 1 87 ? -44.647 -2.092 45.908 1.00 61.75 87 GLN A CA 1
ATOM 699 C C . GLN A 1 87 ? -45.760 -1.024 45.818 1.00 61.75 87 GLN A C 1
ATOM 701 O O . GLN A 1 87 ? -45.525 0.125 46.190 1.00 61.75 87 GLN A O 1
ATOM 706 N N . GLN A 1 88 ? -47.006 -1.361 45.463 1.00 59.69 88 GLN A N 1
ATOM 707 C CA . GLN A 1 88 ? -48.153 -0.417 45.437 1.00 59.69 88 GLN A CA 1
ATOM 708 C C . GLN A 1 88 ? -48.578 0.219 46.801 1.00 59.69 88 GLN A C 1
ATOM 710 O O . GLN A 1 88 ? -49.769 0.421 47.035 1.00 59.69 88 GLN A O 1
ATOM 715 N N . GLN A 1 89 ? -47.674 0.566 47.734 1.00 54.22 89 GLN A N 1
ATOM 716 C CA . GLN A 1 89 ? -48.049 1.101 49.058 1.00 54.22 89 GLN A CA 1
ATOM 717 C C . GLN A 1 89 ? -47.418 2.424 49.537 1.00 54.22 89 GLN A C 1
ATOM 719 O O . GLN A 1 89 ? -47.906 2.919 50.552 1.00 54.22 89 GLN A O 1
ATOM 724 N N . HIS A 1 90 ? -46.456 3.086 48.870 1.00 53.06 90 HIS A N 1
ATOM 725 C CA . HIS A 1 90 ? -45.937 4.369 49.407 1.00 53.06 90 HIS A CA 1
ATOM 726 C C . HIS A 1 90 ? -45.577 5.464 48.373 1.00 53.06 90 HIS A C 1
ATOM 728 O O . HIS A 1 90 ? -44.820 5.199 47.444 1.00 53.06 90 HIS A O 1
ATOM 734 N N . PRO A 1 91 ? -46.056 6.721 48.546 1.00 52.91 91 PRO A N 1
ATOM 735 C CA . PRO A 1 91 ? -45.758 7.847 47.651 1.00 52.91 91 PRO A CA 1
ATOM 736 C C . PRO A 1 91 ? -44.501 8.656 48.065 1.00 52.91 91 PRO A C 1
ATOM 738 O O . PRO A 1 91 ? -44.314 8.906 49.260 1.00 52.91 91 PRO A O 1
ATOM 741 N N . PRO A 1 92 ? -43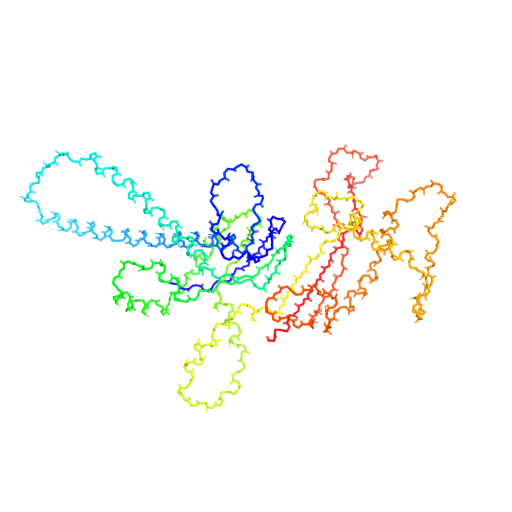.669 9.142 47.113 1.00 58.22 92 PRO A N 1
ATOM 742 C CA . PRO A 1 92 ? -42.482 9.947 47.418 1.00 58.22 92 PRO A CA 1
ATOM 743 C C . PRO A 1 92 ? -42.715 11.474 47.385 1.00 58.22 92 PRO A C 1
ATOM 745 O O . PRO A 1 92 ? -43.447 12.010 46.553 1.00 58.22 92 PRO A O 1
ATOM 748 N N . HIS A 1 93 ? -42.017 12.178 48.287 1.00 51.06 93 HIS A N 1
ATOM 749 C CA . HIS A 1 93 ? -41.957 13.642 48.429 1.00 51.06 93 HIS A CA 1
ATOM 750 C C . HIS A 1 93 ? -40.797 14.241 47.600 1.00 51.06 93 HIS A C 1
ATOM 752 O O . HIS A 1 93 ? -39.671 13.755 47.676 1.00 51.06 93 HIS A O 1
ATOM 758 N N . LYS A 1 94 ? -41.052 15.321 46.843 1.00 51.97 94 LYS A N 1
ATOM 759 C CA . LYS A 1 94 ? -40.061 16.061 46.026 1.00 51.97 94 LYS A CA 1
ATOM 760 C C . LYS A 1 94 ? -39.376 17.201 46.799 1.00 51.97 94 LYS A C 1
ATOM 762 O O . LYS A 1 94 ? -40.042 17.928 47.531 1.00 51.97 94 LYS A O 1
ATOM 767 N N . GLN A 1 95 ? -38.082 17.412 46.541 1.00 51.81 95 GLN A N 1
ATOM 768 C CA . GLN A 1 95 ? -37.327 18.633 46.858 1.00 51.81 95 GLN A CA 1
ATOM 769 C C . GLN A 1 95 ? -36.739 19.216 45.561 1.00 51.81 95 GLN A C 1
ATOM 771 O O . GLN A 1 95 ? -36.073 18.505 44.814 1.00 51.81 95 GLN A O 1
ATOM 776 N N . GLU A 1 96 ? -36.998 20.500 45.304 1.00 53.41 96 GLU A N 1
ATOM 777 C CA . GLU A 1 96 ? -36.506 21.290 44.165 1.00 53.41 96 GLU A CA 1
ATOM 778 C C . GLU A 1 96 ? -35.598 22.403 44.724 1.00 53.41 96 GLU A C 1
ATOM 780 O O . GLU A 1 96 ? -36.021 23.111 45.640 1.00 53.41 96 GLU A O 1
ATOM 785 N N . GLY A 1 97 ? -34.356 22.569 44.236 1.00 51.88 97 GLY A N 1
ATOM 786 C CA . GLY A 1 97 ? -33.528 23.697 44.703 1.00 51.88 97 GLY A CA 1
ATOM 787 C C . GLY A 1 97 ? -32.070 23.859 44.239 1.00 51.88 97 GLY A C 1
ATOM 788 O O . GLY A 1 97 ? -31.579 24.981 44.298 1.00 51.88 97 GLY A O 1
ATOM 789 N N . GLU A 1 98 ? -31.356 22.837 43.747 1.00 60.06 98 GLU A N 1
ATOM 790 C CA . GLU A 1 98 ? -29.886 22.923 43.526 1.00 60.06 98 GLU A CA 1
ATOM 791 C C . GLU A 1 98 ? -29.416 22.574 42.091 1.00 60.06 98 GLU A C 1
ATOM 793 O O . GLU A 1 98 ? -28.425 21.873 41.885 1.00 60.06 98 GLU A O 1
ATOM 798 N N . GLU A 1 99 ? -30.105 23.041 41.047 1.00 66.50 99 GLU A N 1
ATOM 799 C CA . GLU A 1 99 ? -29.827 22.571 39.672 1.00 66.50 99 GLU A CA 1
ATOM 800 C C . GLU A 1 99 ? -28.687 23.318 38.940 1.00 66.50 99 GLU A C 1
ATOM 802 O O . GLU A 1 99 ? -27.931 22.703 38.188 1.00 66.50 99 GLU A O 1
ATOM 807 N N . ALA A 1 100 ? -28.481 24.619 39.177 1.00 71.44 100 ALA A N 1
ATOM 808 C CA . ALA A 1 100 ? -27.654 25.445 38.282 1.00 71.44 100 ALA A CA 1
ATOM 809 C C . ALA A 1 100 ? -26.121 25.290 38.440 1.00 71.44 100 ALA A C 1
ATOM 811 O O . ALA A 1 100 ? -25.390 25.320 37.446 1.00 71.44 100 ALA A O 1
ATOM 812 N N . GLU A 1 101 ? -25.587 25.128 39.658 1.00 75.06 101 GLU A N 1
ATOM 813 C CA . GLU A 1 101 ? -24.136 24.899 39.841 1.00 75.06 101 GLU A CA 1
ATOM 814 C C . GLU A 1 101 ? -23.722 23.484 39.420 1.00 75.06 101 GLU A C 1
ATOM 816 O O . GLU A 1 101 ? -22.625 23.260 38.890 1.00 75.06 101 GLU A O 1
ATOM 821 N N . THR A 1 102 ? -24.648 22.543 39.570 1.00 77.19 102 THR A N 1
ATOM 822 C CA . THR A 1 102 ? -24.481 21.137 39.222 1.00 77.19 102 THR A CA 1
ATOM 823 C C . THR A 1 102 ? -24.291 20.960 37.710 1.00 77.19 102 THR A C 1
ATOM 825 O O . THR A 1 102 ? -23.463 20.150 37.284 1.00 77.19 102 THR A O 1
ATOM 828 N N . GLU A 1 103 ? -24.944 21.779 36.876 1.00 82.06 103 GLU A N 1
ATOM 829 C CA . GLU A 1 103 ? -24.794 21.734 35.412 1.00 82.06 103 GLU A CA 1
ATOM 830 C C . GLU A 1 103 ? -23.390 22.122 34.919 1.00 82.06 103 GLU A C 1
ATOM 832 O O . GLU A 1 103 ? -22.807 21.413 34.088 1.00 82.06 103 GLU A O 1
ATOM 837 N N . LYS A 1 104 ? -22.791 23.201 35.447 1.00 80.81 104 LYS A N 1
ATOM 838 C CA . LYS A 1 104 ? -21.439 23.628 35.030 1.00 80.81 104 LYS A CA 1
ATOM 839 C C . LYS A 1 104 ? -20.375 22.599 35.397 1.00 80.81 104 LYS A C 1
ATOM 841 O O . LYS A 1 104 ? -19.469 22.335 34.599 1.00 80.81 104 LYS A O 1
ATOM 846 N N . HIS A 1 105 ? -20.481 22.002 36.585 1.00 83.50 105 HIS A N 1
ATOM 847 C CA . HIS A 1 105 ? -19.551 20.954 36.999 1.00 83.50 105 HIS A CA 1
ATOM 848 C C . HIS A 1 105 ? -19.681 19.710 36.104 1.00 83.50 105 HIS A C 1
ATOM 850 O O . HIS A 1 105 ? -18.671 19.153 35.660 1.00 83.50 105 HIS A O 1
ATOM 856 N N . GLN A 1 106 ? -20.912 19.331 35.744 1.00 84.88 106 GLN A N 1
ATOM 857 C CA . GLN A 1 106 ? -21.161 18.228 34.817 1.00 84.88 106 GLN A CA 1
ATOM 858 C C . GLN A 1 106 ? -20.591 18.485 33.413 1.00 84.88 106 GLN A C 1
ATOM 860 O O . GLN A 1 106 ? -20.070 17.553 32.791 1.00 84.88 106 GLN A O 1
ATOM 865 N N . GLU A 1 107 ? -20.661 19.710 32.882 1.00 86.25 107 GLU A N 1
ATOM 866 C CA . GLU A 1 107 ? -20.108 20.017 31.555 1.00 86.25 107 GLU A CA 1
ATOM 867 C C . GLU A 1 107 ? -18.576 19.913 31.528 1.00 86.25 107 GLU A C 1
ATOM 869 O O . GLU A 1 107 ? -18.009 19.247 30.650 1.00 86.25 107 GLU A O 1
ATOM 874 N N . ALA A 1 108 ? -17.894 20.493 32.520 1.00 86.19 108 ALA A N 1
ATOM 875 C CA . ALA A 1 108 ? -16.440 20.396 32.635 1.00 86.19 108 ALA A CA 1
ATOM 876 C C . ALA A 1 108 ? -15.980 18.932 32.762 1.00 86.19 108 ALA A C 1
ATOM 878 O O . ALA A 1 108 ? -15.031 18.505 32.090 1.00 86.19 108 ALA A O 1
ATOM 879 N N . GLU A 1 109 ? -16.697 18.128 33.552 1.00 90.00 109 GLU A N 1
ATOM 880 C CA . GLU A 1 109 ? -16.413 16.702 33.700 1.00 90.00 109 GLU A CA 1
ATOM 881 C C . GLU A 1 109 ? -16.632 15.934 32.380 1.00 90.00 109 GLU A C 1
ATOM 883 O O . GLU A 1 109 ? -15.815 15.081 32.008 1.00 90.00 109 GLU A O 1
ATOM 888 N N . LYS A 1 110 ? -17.682 16.266 31.611 1.00 90.56 110 LYS A N 1
ATOM 889 C CA . LYS A 1 110 ? -17.932 15.695 30.272 1.00 90.56 110 LYS A CA 1
ATOM 890 C C . LYS A 1 110 ? -16.785 16.011 29.303 1.00 90.56 110 LYS A C 1
ATOM 892 O O . LYS A 1 110 ? -16.334 15.110 28.582 1.00 90.56 110 LYS A O 1
ATOM 897 N N . ILE A 1 111 ? -16.266 17.243 29.303 1.00 86.31 111 ILE A N 1
ATOM 898 C CA . ILE A 1 111 ? -15.124 17.647 28.461 1.00 86.31 111 ILE A CA 1
ATOM 899 C C . ILE A 1 111 ? -13.849 16.897 28.873 1.00 86.31 111 ILE A C 1
ATOM 901 O O . ILE A 1 111 ? -13.167 16.330 28.010 1.00 86.31 111 ILE A O 1
ATOM 905 N N . ALA A 1 112 ? -13.551 16.821 30.173 1.00 87.62 112 ALA A N 1
ATOM 906 C CA . ALA A 1 112 ? -12.386 16.102 30.692 1.00 87.62 112 ALA A CA 1
ATOM 907 C C . ALA A 1 112 ? -12.439 14.603 30.341 1.00 87.62 112 ALA A C 1
ATOM 909 O O . ALA A 1 112 ? -11.471 14.043 29.808 1.00 87.62 112 ALA A O 1
ATOM 910 N N . LYS A 1 113 ? -13.602 13.960 30.528 1.00 87.62 113 LYS A N 1
ATOM 911 C CA . LYS A 1 113 ? -13.845 12.563 30.123 1.00 87.62 113 LYS A CA 1
ATOM 912 C C . LYS A 1 113 ? -13.648 12.371 28.616 1.00 87.62 113 LYS A C 1
ATOM 914 O O . LYS A 1 113 ? -13.043 11.379 28.198 1.00 87.62 113 LYS A O 1
ATOM 919 N N . ARG A 1 114 ? -14.104 13.312 27.779 1.00 84.50 114 ARG A N 1
ATOM 920 C CA . ARG A 1 114 ? -13.904 13.266 26.318 1.00 84.50 114 ARG A CA 1
ATOM 921 C C . ARG A 1 114 ? -12.423 13.341 25.940 1.00 84.50 114 ARG A C 1
ATOM 923 O O . ARG A 1 114 ? -11.972 12.527 25.134 1.00 84.50 114 ARG A O 1
ATOM 930 N N . GLN A 1 115 ? -11.658 14.261 26.525 1.00 81.69 115 GLN A N 1
ATOM 931 C CA . GLN A 1 115 ? -10.216 14.369 26.264 1.00 81.69 115 GLN A CA 1
ATOM 932 C C . GLN A 1 115 ? -9.458 13.112 26.709 1.00 81.69 115 GLN A C 1
ATOM 934 O O . GLN A 1 115 ? -8.591 12.623 25.984 1.00 81.69 115 GLN A O 1
ATOM 939 N N . GLN A 1 116 ? -9.818 12.539 27.861 1.00 86.00 116 GLN A N 1
ATOM 940 C CA . GLN A 1 116 ? -9.230 11.286 28.331 1.00 86.00 116 GLN A CA 1
ATOM 941 C C . GLN A 1 116 ? -9.499 10.130 27.355 1.00 86.00 116 GLN A C 1
ATOM 943 O O . GLN A 1 116 ? -8.591 9.351 27.064 1.00 86.00 116 GLN A O 1
ATOM 948 N N . ARG A 1 117 ? -10.718 10.035 26.802 1.00 80.62 117 ARG A N 1
ATOM 949 C CA . ARG A 1 117 ? -11.057 9.043 25.765 1.00 80.62 117 ARG A CA 1
ATOM 950 C C . ARG A 1 117 ? -10.205 9.219 24.506 1.00 80.62 117 ARG A C 1
ATOM 952 O O . ARG A 1 117 ? -9.711 8.224 23.988 1.00 80.62 117 ARG A O 1
ATOM 959 N N . LEU A 1 118 ? -9.984 10.457 24.055 1.00 77.56 118 LEU A N 1
ATOM 960 C CA . LEU A 1 118 ? -9.125 10.742 22.897 1.00 77.56 118 LEU A CA 1
ATOM 961 C C . LEU A 1 118 ? -7.666 10.333 23.147 1.00 77.56 118 LEU A C 1
ATOM 963 O O . LEU A 1 118 ? -7.081 9.661 22.303 1.00 77.56 118 LEU A O 1
ATOM 967 N N . LYS A 1 119 ? -7.106 10.643 24.324 1.00 77.62 119 LYS A N 1
ATOM 968 C CA . LYS A 1 119 ? -5.741 10.222 24.694 1.00 77.62 119 LYS A CA 1
ATOM 969 C C . LYS A 1 119 ? -5.598 8.700 24.751 1.00 77.62 119 LYS A C 1
ATOM 971 O O . LYS A 1 119 ? -4.623 8.148 24.253 1.00 77.62 119 LYS A O 1
ATOM 976 N N . ARG A 1 120 ? -6.586 8.001 25.322 1.00 78.19 120 ARG A N 1
ATOM 977 C CA . ARG A 1 120 ? -6.608 6.526 25.346 1.00 78.19 120 ARG A CA 1
ATOM 978 C C . ARG A 1 120 ? -6.705 5.940 23.944 1.00 78.19 120 ARG A C 1
ATOM 980 O O . ARG A 1 120 ? -6.031 4.961 23.650 1.00 78.19 120 ARG A O 1
ATOM 987 N N . PHE A 1 121 ? -7.516 6.550 23.085 1.00 77.38 121 PHE A N 1
ATOM 988 C CA . PHE A 1 121 ? -7.637 6.154 21.689 1.00 77.38 121 PHE A CA 1
ATOM 989 C C . PHE A 1 121 ? -6.315 6.325 20.930 1.00 77.38 121 PHE A C 1
ATOM 991 O O . PHE A 1 121 ? -5.902 5.426 20.202 1.00 77.38 121 PHE A O 1
ATOM 998 N N . GLU A 1 122 ? -5.624 7.445 21.128 1.00 74.38 122 GLU A N 1
ATOM 999 C CA . GLU A 1 122 ? -4.314 7.695 20.525 1.00 74.38 122 GLU A CA 1
ATOM 1000 C C . GLU A 1 122 ? -3.256 6.703 21.026 1.00 74.38 122 GLU A C 1
ATOM 1002 O O . GLU A 1 122 ? -2.531 6.120 20.219 1.00 74.38 122 GLU A O 1
ATOM 1007 N N . ALA A 1 123 ? -3.224 6.432 22.333 1.00 76.81 123 ALA A N 1
ATOM 1008 C CA . ALA A 1 123 ? -2.351 5.417 22.919 1.00 76.81 123 ALA A CA 1
ATOM 1009 C C . ALA A 1 123 ? -2.654 4.011 22.369 1.00 76.81 123 ALA A C 1
ATOM 1011 O O . ALA A 1 123 ? -1.738 3.274 22.003 1.00 76.81 123 ALA A O 1
ATOM 1012 N N . PHE A 1 124 ? -3.937 3.661 22.236 1.00 79.62 124 PHE A N 1
ATOM 1013 C CA . PHE A 1 124 ? -4.382 2.407 21.629 1.00 79.62 124 PHE A CA 1
ATOM 1014 C C . PHE A 1 124 ? -3.928 2.303 20.172 1.00 79.62 124 PHE A C 1
ATOM 1016 O O . PHE A 1 124 ? -3.314 1.310 19.783 1.00 79.62 124 PHE A O 1
ATOM 1023 N N . ALA A 1 125 ? -4.153 3.351 19.376 1.00 77.12 125 ALA A N 1
ATOM 1024 C CA . ALA A 1 125 ? -3.684 3.410 18.001 1.00 77.12 125 ALA A CA 1
ATOM 1025 C C . ALA A 1 125 ? -2.161 3.249 17.940 1.00 77.12 125 ALA A C 1
ATOM 1027 O O . ALA A 1 125 ? -1.664 2.456 17.147 1.00 77.12 125 ALA A O 1
ATOM 1028 N N . ALA A 1 126 ? -1.407 3.932 18.804 1.00 77.88 126 ALA A N 1
ATOM 1029 C CA . ALA A 1 126 ? 0.047 3.817 18.873 1.00 77.88 126 ALA A CA 1
ATOM 1030 C C . ALA A 1 126 ? 0.522 2.396 19.227 1.00 77.88 126 ALA A C 1
ATOM 1032 O O . ALA A 1 126 ? 1.544 1.961 18.685 1.00 77.88 126 ALA A O 1
ATOM 1033 N N . ALA A 1 127 ? -0.231 1.677 20.066 1.00 81.50 127 ALA A N 1
ATOM 1034 C CA . ALA A 1 127 ? 0.047 0.303 20.475 1.00 81.50 127 ALA A CA 1
ATOM 1035 C C . ALA A 1 127 ? -0.202 -0.736 19.366 1.00 81.50 127 ALA A C 1
ATOM 1037 O O . ALA A 1 127 ? 0.400 -1.813 19.399 1.00 81.50 127 ALA A O 1
ATOM 1038 N N . LEU A 1 128 ? -1.030 -0.424 18.361 1.00 83.06 128 LEU A N 1
ATOM 1039 C CA . LEU A 1 128 ? -1.243 -1.303 17.209 1.00 83.06 128 LEU A CA 1
ATOM 1040 C C . LEU A 1 128 ? 0.051 -1.437 16.391 1.00 83.06 128 LEU A C 1
ATOM 1042 O O . LEU A 1 128 ? 0.510 -0.501 15.724 1.00 83.06 128 LEU A O 1
ATOM 1046 N N . LYS A 1 129 ? 0.639 -2.636 16.416 1.00 85.12 129 LYS A N 1
ATOM 1047 C CA . LYS A 1 129 ? 1.815 -2.988 15.614 1.00 85.12 129 LYS A CA 1
ATOM 1048 C C . LYS A 1 129 ? 1.363 -3.627 14.307 1.00 85.12 129 LYS A C 1
ATOM 1050 O O . LYS A 1 129 ? 0.951 -4.784 14.276 1.00 85.12 129 LYS A O 1
ATOM 1055 N N . ILE A 1 130 ? 1.495 -2.872 13.224 1.00 87.38 130 ILE A N 1
ATOM 1056 C CA . ILE A 1 130 ? 1.263 -3.349 11.861 1.00 87.38 130 ILE A CA 1
ATOM 1057 C C . ILE A 1 130 ? 2.626 -3.590 11.224 1.00 87.38 130 ILE A C 1
ATOM 1059 O O . ILE A 1 130 ? 3.488 -2.711 11.237 1.00 87.38 130 ILE A O 1
ATOM 1063 N N . ARG A 1 131 ? 2.841 -4.774 10.653 1.00 87.06 131 ARG A N 1
ATOM 1064 C CA . ARG A 1 131 ? 4.034 -5.055 9.848 1.00 87.06 131 ARG A CA 1
ATOM 1065 C C . ARG A 1 131 ? 3.616 -5.338 8.417 1.00 87.06 131 ARG A C 1
ATOM 1067 O O . ARG A 1 131 ? 2.880 -6.283 8.159 1.00 87.06 131 ARG A O 1
ATOM 1074 N N . GLY A 1 132 ? 4.116 -4.530 7.490 1.00 88.06 132 GLY A N 1
ATOM 1075 C CA . GLY A 1 132 ? 4.040 -4.839 6.068 1.00 88.06 132 GLY A CA 1
ATOM 1076 C C . GLY A 1 132 ? 5.000 -5.974 5.711 1.00 88.06 132 GLY A C 1
ATOM 1077 O O . GLY A 1 132 ? 6.116 -6.025 6.228 1.00 88.06 132 GLY A O 1
ATOM 1078 N N . ALA A 1 133 ? 4.591 -6.840 4.788 1.00 86.81 133 ALA A N 1
ATOM 1079 C CA . ALA A 1 133 ? 5.465 -7.787 4.091 1.00 86.81 133 ALA A CA 1
ATOM 1080 C C . ALA A 1 133 ? 6.594 -7.069 3.331 1.00 86.81 133 ALA A C 1
ATOM 1082 O O . ALA A 1 133 ? 7.683 -7.604 3.107 1.00 86.81 133 ALA A O 1
ATOM 1083 N N . SER A 1 134 ? 6.332 -5.822 2.939 1.00 85.38 134 SER A N 1
ATOM 1084 C CA . SER A 1 134 ? 7.231 -4.981 2.165 1.00 85.38 134 SER A CA 1
ATOM 1085 C C . SER A 1 134 ? 7.244 -3.568 2.710 1.00 85.38 134 SER A C 1
ATOM 1087 O O . SER A 1 134 ? 6.227 -3.048 3.163 1.00 85.38 134 SER A O 1
ATOM 1089 N N . ARG A 1 135 ? 8.408 -2.930 2.607 1.00 89.62 135 ARG A N 1
ATOM 1090 C CA . ARG A 1 135 ? 8.535 -1.486 2.736 1.00 89.62 135 ARG A CA 1
ATOM 1091 C C . ARG A 1 135 ? 8.579 -0.902 1.331 1.00 89.62 135 ARG A C 1
ATOM 1093 O O . ARG A 1 135 ? 9.356 -1.374 0.507 1.00 89.62 135 ARG A O 1
ATOM 1100 N N . THR A 1 136 ? 7.766 0.114 1.080 1.00 92.62 136 THR A N 1
ATOM 1101 C CA . THR A 1 136 ? 7.874 0.946 -0.119 1.00 92.62 136 THR A CA 1
ATOM 1102 C C . THR A 1 136 ? 8.387 2.328 0.259 1.00 92.62 136 THR A C 1
ATOM 1104 O O . THR A 1 136 ? 8.116 2.817 1.363 1.00 92.62 136 THR A O 1
ATOM 1107 N N . ASP A 1 137 ? 9.132 2.942 -0.652 1.00 92.44 137 ASP A N 1
ATOM 1108 C CA . ASP A 1 137 ? 9.655 4.294 -0.487 1.00 92.44 137 ASP A CA 1
ATOM 1109 C C . ASP A 1 137 ? 8.599 5.358 -0.819 1.00 92.44 137 ASP A C 1
ATOM 1111 O O . ASP A 1 137 ? 7.478 5.053 -1.237 1.00 92.44 137 ASP A O 1
ATOM 1115 N N . SER A 1 138 ? 8.951 6.624 -0.594 1.00 93.69 138 SER A N 1
ATOM 1116 C CA . SER A 1 138 ? 8.093 7.773 -0.896 1.00 93.69 138 SER A CA 1
ATOM 1117 C C . SER A 1 138 ? 7.670 7.780 -2.364 1.00 93.69 138 SER A C 1
ATOM 1119 O O . SER A 1 138 ? 8.508 7.624 -3.249 1.00 93.69 138 SER A O 1
ATOM 1121 N N . GLY A 1 139 ? 6.380 8.001 -2.628 1.00 93.25 139 GLY A N 1
ATOM 1122 C CA . GLY A 1 139 ? 5.841 8.039 -3.992 1.00 93.25 139 GLY A CA 1
ATOM 1123 C C . GLY A 1 139 ? 5.595 6.673 -4.642 1.00 93.25 139 GLY A C 1
ATOM 1124 O O . GLY A 1 139 ? 4.994 6.626 -5.712 1.00 93.25 139 GLY A O 1
ATOM 1125 N N . VAL A 1 140 ? 6.026 5.565 -4.028 1.00 94.56 140 VAL A N 1
ATOM 1126 C CA . VAL A 1 140 ? 5.854 4.217 -4.591 1.00 94.56 140 VAL A CA 1
ATOM 1127 C C . VAL A 1 140 ? 4.456 3.684 -4.283 1.00 94.56 140 VAL A C 1
ATOM 1129 O O . VAL A 1 140 ? 4.045 3.652 -3.125 1.00 94.56 140 VAL A O 1
ATOM 1132 N N . HIS A 1 141 ? 3.758 3.226 -5.320 1.00 95.12 141 HIS A N 1
ATOM 1133 C CA . HIS A 1 141 ? 2.417 2.631 -5.255 1.00 95.12 141 HIS A CA 1
ATOM 1134 C C . HIS A 1 141 ? 2.456 1.148 -4.883 1.00 95.12 141 HIS A C 1
ATOM 1136 O O . HIS A 1 141 ? 3.471 0.476 -5.083 1.00 95.12 141 HIS A O 1
ATOM 1142 N N . ALA A 1 142 ? 1.326 0.604 -4.432 1.00 95.44 142 ALA A N 1
ATOM 1143 C CA . ALA A 1 142 ? 1.142 -0.841 -4.322 1.00 95.44 142 ALA A CA 1
ATOM 1144 C C . ALA A 1 142 ? -0.263 -1.260 -4.761 1.00 95.44 142 ALA A C 1
ATOM 1146 O O . ALA A 1 142 ? -1.242 -0.613 -4.413 1.00 95.44 142 ALA A O 1
ATOM 1147 N N . ALA A 1 143 ? -0.368 -2.374 -5.484 1.00 93.50 143 ALA A N 1
ATOM 1148 C CA . ALA A 1 143 ? -1.653 -2.960 -5.885 1.00 93.50 143 ALA A CA 1
ATOM 1149 C C . ALA A 1 143 ? -2.064 -4.176 -5.029 1.00 93.50 143 ALA A C 1
ATOM 1151 O O . ALA A 1 143 ? -3.194 -4.640 -5.121 1.00 93.50 143 ALA A O 1
ATOM 1152 N N . GLY A 1 144 ? -1.147 -4.699 -4.213 1.00 92.56 144 GLY A N 1
ATOM 1153 C CA . GLY A 1 144 ? -1.340 -5.906 -3.408 1.00 92.56 144 GLY A CA 1
ATOM 1154 C C . GLY A 1 144 ? -0.337 -5.982 -2.262 1.00 92.56 144 GLY A C 1
ATOM 1155 O O . GLY A 1 144 ? 0.339 -6.990 -2.082 1.00 92.56 144 GLY A O 1
ATOM 1156 N N . ALA A 1 145 ? -0.175 -4.884 -1.521 1.00 91.25 145 ALA A N 1
ATOM 1157 C CA . ALA A 1 145 ? 0.647 -4.883 -0.319 1.00 91.25 145 ALA A CA 1
ATOM 1158 C C . ALA A 1 145 ? -0.015 -5.749 0.757 1.00 91.25 145 ALA A C 1
ATOM 1160 O O . ALA A 1 145 ? -1.200 -5.601 1.036 1.00 91.25 145 ALA A O 1
ATOM 1161 N N . VAL A 1 146 ? 0.757 -6.636 1.378 1.00 90.12 146 VAL A N 1
ATOM 1162 C CA . VAL A 1 146 ? 0.274 -7.481 2.472 1.00 90.12 146 VAL A CA 1
ATOM 1163 C C . VAL A 1 146 ? 0.785 -6.917 3.788 1.00 90.12 146 VAL A C 1
ATOM 1165 O O . VAL A 1 146 ? 1.967 -6.583 3.901 1.00 90.12 146 VAL A O 1
ATOM 1168 N N . SER A 1 147 ? -0.078 -6.815 4.792 1.00 88.38 147 SER A N 1
ATOM 1169 C CA . SER A 1 147 ? 0.323 -6.433 6.145 1.00 88.38 147 SER A CA 1
ATOM 1170 C C . SER A 1 147 ? -0.372 -7.275 7.197 1.00 88.38 147 SER A C 1
ATOM 1172 O O . SER A 1 147 ? -1.558 -7.552 7.067 1.00 88.38 147 SER A O 1
ATOM 1174 N N . GLY A 1 148 ? 0.359 -7.640 8.244 1.00 83.81 148 GLY A N 1
ATOM 1175 C CA . GLY A 1 148 ? -0.157 -8.370 9.394 1.00 83.81 148 GLY A CA 1
ATOM 1176 C C . GLY A 1 148 ? -0.182 -7.485 10.631 1.00 83.81 148 GLY A C 1
ATOM 1177 O O . GLY A 1 148 ? 0.760 -6.715 10.862 1.00 83.81 148 GLY A O 1
ATOM 1178 N N . GLN A 1 149 ? -1.241 -7.597 11.424 1.00 78.25 149 GLN A N 1
ATOM 1179 C CA . GLN A 1 149 ? -1.264 -7.057 12.778 1.00 78.25 149 GLN A CA 1
ATOM 1180 C C . GLN A 1 149 ? -0.720 -8.106 13.747 1.00 78.25 149 GLN A C 1
ATOM 1182 O O . GLN A 1 149 ? -1.139 -9.255 13.700 1.00 78.25 149 GLN A O 1
ATOM 1187 N N . TYR A 1 150 ? 0.177 -7.686 14.641 1.00 65.81 150 TYR A N 1
ATOM 1188 C CA . TYR A 1 150 ? 0.600 -8.498 15.782 1.00 65.81 150 TYR A CA 1
ATOM 1189 C C . TYR A 1 150 ? 0.243 -7.755 17.048 1.00 65.81 150 TYR A C 1
ATOM 1191 O O . TYR A 1 150 ? 0.847 -6.729 17.375 1.00 65.81 150 TYR A O 1
ATOM 1199 N N . SER A 1 151 ? -0.732 -8.271 17.776 1.00 59.41 151 SER A N 1
ATOM 1200 C CA . SER A 1 151 ? -0.962 -7.811 19.132 1.00 59.41 151 SER A CA 1
ATOM 1201 C C . SER A 1 151 ? -0.095 -8.639 20.074 1.00 59.41 151 SER A C 1
ATOM 1203 O O . SER A 1 151 ? -0.315 -9.832 20.238 1.00 59.41 151 SER A O 1
ATOM 1205 N N . SER A 1 152 ? 0.884 -8.016 20.734 1.00 54.16 152 SER A N 1
ATOM 1206 C CA . SER A 1 152 ? 1.454 -8.613 21.945 1.00 54.16 152 SER A CA 1
ATOM 1207 C C . SER A 1 152 ? 0.370 -8.591 23.028 1.00 54.16 152 SER A C 1
ATOM 1209 O O . SER A 1 152 ? -0.021 -7.498 23.443 1.00 54.16 152 SER A O 1
ATOM 1211 N N . ASN A 1 153 ? -0.107 -9.776 23.435 1.00 51.28 153 ASN A N 1
ATOM 1212 C CA . ASN A 1 153 ? -1.239 -10.027 24.348 1.00 51.28 153 ASN A CA 1
ATOM 1213 C C . ASN A 1 153 ? -1.334 -9.098 25.568 1.00 51.28 153 ASN A C 1
ATOM 1215 O O . ASN A 1 153 ? -2.433 -8.815 26.032 1.00 51.28 153 ASN A O 1
ATOM 1219 N N . THR A 1 154 ? -0.210 -8.606 26.079 1.00 50.38 154 THR A N 1
ATOM 1220 C CA . THR A 1 154 ? -0.149 -7.883 27.351 1.00 50.38 154 THR A CA 1
ATOM 1221 C C . THR A 1 154 ? -0.621 -6.427 27.256 1.00 50.38 154 THR A C 1
ATOM 1223 O O . THR A 1 154 ? -1.398 -5.974 28.086 1.00 50.38 154 THR A O 1
ATOM 1226 N N . ALA A 1 155 ? -0.233 -5.686 26.212 1.00 49.94 155 ALA A N 1
ATOM 1227 C CA . ALA A 1 155 ? -0.399 -4.225 26.208 1.00 49.94 155 ALA A CA 1
ATOM 1228 C C . ALA A 1 155 ? -1.814 -3.745 25.830 1.00 49.94 155 ALA A C 1
ATOM 1230 O O . ALA A 1 155 ? -2.272 -2.712 26.312 1.00 49.94 155 ALA A O 1
ATOM 1231 N N . LEU A 1 156 ? -2.526 -4.471 24.959 1.00 52.19 156 LEU A N 1
ATOM 1232 C CA . LEU A 1 156 ? -3.868 -4.059 24.520 1.00 52.19 156 LEU A CA 1
ATOM 1233 C C . LEU A 1 156 ? -4.937 -4.295 25.595 1.00 52.19 156 LEU A C 1
ATOM 1235 O O . LEU A 1 156 ? -5.928 -3.570 25.629 1.00 52.19 156 LEU A O 1
ATOM 1239 N N . CYS A 1 157 ? -4.736 -5.276 26.479 1.00 48.03 157 CYS A N 1
ATOM 1240 C CA . CYS A 1 157 ? -5.690 -5.575 27.543 1.00 48.03 157 CYS A CA 1
ATOM 1241 C C . CYS A 1 157 ? -5.598 -4.554 28.690 1.00 48.03 157 CYS A C 1
ATOM 1243 O O . CYS A 1 157 ? -6.627 -4.089 29.178 1.00 48.03 157 CYS A O 1
ATOM 1245 N N . GLU A 1 158 ? -4.387 -4.128 29.059 1.00 53.19 158 GLU A N 1
ATOM 1246 C CA . GLU A 1 158 ? -4.171 -3.134 30.123 1.00 53.19 158 GLU A CA 1
ATOM 1247 C C . GLU A 1 158 ? -4.761 -1.758 29.776 1.00 53.19 158 GLU A C 1
ATOM 1249 O O . GLU A 1 158 ? -5.416 -1.132 30.609 1.00 53.19 158 GLU A O 1
ATOM 1254 N N . VAL A 1 159 ? -4.613 -1.306 28.523 1.00 55.00 159 VAL A N 1
ATOM 1255 C CA . VAL A 1 159 ? -5.121 0.010 28.088 1.00 55.00 159 VAL A CA 1
ATOM 1256 C C . VAL A 1 159 ? -6.656 0.069 28.085 1.00 55.00 159 VAL A C 1
ATOM 1258 O O . VAL A 1 159 ? -7.234 1.138 28.300 1.00 55.00 159 VAL A O 1
ATOM 1261 N N . VAL A 1 160 ? -7.332 -1.063 27.860 1.00 54.62 160 VAL A N 1
ATOM 1262 C CA . VAL A 1 160 ? -8.801 -1.124 27.761 1.00 54.62 160 VAL A CA 1
ATOM 1263 C C . VAL A 1 160 ? -9.467 -1.400 29.119 1.00 54.62 160 VAL A C 1
ATOM 1265 O O . VAL A 1 160 ? -10.555 -0.881 29.366 1.00 54.62 160 VAL A O 1
ATOM 1268 N N . CYS A 1 161 ? -8.831 -2.148 30.028 1.00 48.81 161 CYS A N 1
ATOM 1269 C CA . CYS A 1 161 ? -9.501 -2.725 31.206 1.00 48.81 161 CYS A CA 1
ATOM 1270 C C . CYS A 1 161 ? -9.222 -2.037 32.560 1.00 48.81 161 CYS A C 1
ATOM 1272 O O . CYS A 1 161 ? -9.553 -2.593 33.603 1.00 48.81 161 CYS A O 1
ATOM 1274 N N . HIS A 1 162 ? -8.665 -0.825 32.595 1.00 49.97 162 HIS A N 1
ATOM 1275 C CA . HIS A 1 162 ? -8.181 -0.181 33.832 1.00 49.97 162 HIS A CA 1
ATOM 1276 C C . HIS A 1 162 ? -9.246 0.307 34.853 1.00 49.97 162 HIS A C 1
ATOM 1278 O O . HIS A 1 162 ? -9.036 1.318 35.523 1.00 49.97 162 HIS A O 1
ATOM 1284 N N . ARG A 1 163 ? -10.405 -0.354 35.004 1.00 45.88 163 ARG A N 1
ATOM 1285 C CA . ARG A 1 163 ? -11.431 0.103 35.968 1.00 45.88 163 ARG A CA 1
ATOM 1286 C C . ARG A 1 163 ? -12.246 -0.964 36.714 1.00 45.88 163 ARG A C 1
ATOM 1288 O O . ARG A 1 163 ? -13.284 -0.611 37.259 1.00 45.88 163 ARG A O 1
ATOM 1295 N N . ALA A 1 164 ? -11.803 -2.218 36.790 1.00 46.31 164 ALA A N 1
ATOM 1296 C CA . ALA A 1 164 ? -12.498 -3.252 37.571 1.00 46.31 164 ALA A CA 1
ATOM 1297 C C . ALA A 1 164 ? -11.514 -4.115 38.391 1.00 46.31 164 ALA A C 1
ATOM 1299 O O . ALA A 1 164 ? -10.363 -4.257 37.969 1.00 46.31 164 ALA A O 1
ATOM 1300 N N . PRO A 1 165 ? -11.931 -4.669 39.550 1.00 50.91 165 PRO A N 1
ATOM 1301 C CA . PRO A 1 165 ? -11.092 -5.536 40.377 1.00 50.91 165 PRO A CA 1
ATOM 1302 C C . PRO A 1 165 ? -10.587 -6.737 39.565 1.00 50.91 165 PRO A C 1
ATOM 1304 O O . PRO A 1 165 ? -11.358 -7.454 38.927 1.00 50.91 165 PRO A O 1
ATOM 1307 N N . TYR A 1 166 ? -9.265 -6.905 39.560 1.00 50.03 166 TYR A N 1
ATOM 1308 C CA . TYR A 1 166 ? -8.515 -7.734 38.610 1.00 50.03 166 TYR A CA 1
ATOM 1309 C C . TYR A 1 166 ? -8.806 -9.243 38.709 1.00 50.03 166 TYR A C 1
ATOM 1311 O O . TYR A 1 166 ? -8.631 -9.963 37.728 1.00 50.03 166 TYR A O 1
ATOM 1319 N N . GLU A 1 167 ? -9.256 -9.740 39.861 1.00 53.66 167 GLU A N 1
ATOM 1320 C CA . GLU A 1 167 ? -9.269 -11.183 40.137 1.00 53.66 167 GLU A CA 1
ATOM 1321 C C . GLU A 1 167 ? -10.460 -11.921 39.509 1.00 53.66 167 GLU A C 1
ATOM 1323 O O . GLU A 1 167 ? -10.281 -12.979 38.902 1.00 53.66 167 GLU A O 1
ATOM 1328 N N . LEU A 1 168 ? -11.661 -11.334 39.544 1.00 54.47 168 LEU A N 1
ATOM 1329 C CA . LEU A 1 168 ? -12.875 -11.967 39.008 1.00 54.47 168 LEU A CA 1
ATOM 1330 C C . LEU A 1 168 ? -12.888 -11.984 37.466 1.00 54.47 168 LEU A C 1
ATOM 1332 O O . LEU A 1 168 ? -13.302 -12.963 36.846 1.00 54.47 168 LEU A O 1
ATOM 1336 N N . TYR A 1 169 ? -12.321 -10.951 36.830 1.00 54.75 169 TYR A N 1
ATOM 1337 C CA . TYR A 1 169 ? -12.147 -10.911 35.373 1.00 54.75 169 TYR A CA 1
ATOM 1338 C C . TYR A 1 169 ? -11.037 -11.843 34.876 1.00 54.75 169 TYR A C 1
ATOM 1340 O O . TYR A 1 169 ? -11.167 -12.411 33.791 1.00 54.75 169 TYR A O 1
ATOM 1348 N N . ALA A 1 170 ? -9.961 -12.042 35.645 1.00 54.69 170 ALA A N 1
ATOM 1349 C CA . ALA A 1 170 ? -8.873 -12.936 35.247 1.00 54.69 170 ALA A CA 1
ATOM 1350 C C . ALA A 1 170 ? -9.325 -14.407 35.174 1.00 54.69 170 ALA A C 1
ATOM 1352 O O . ALA A 1 170 ? -8.876 -15.148 34.293 1.00 54.69 170 ALA A O 1
ATOM 1353 N N . GLN A 1 171 ? -10.239 -14.834 36.055 1.00 58.78 171 GLN A N 1
ATOM 1354 C CA . GLN A 1 171 ? -10.781 -16.197 36.035 1.00 58.78 171 GLN A CA 1
ATOM 1355 C C . GLN A 1 171 ? -11.790 -16.402 34.890 1.00 58.78 171 GLN A C 1
ATOM 1357 O O . GLN A 1 171 ? -11.749 -17.435 34.218 1.00 58.78 171 GLN A O 1
ATOM 1362 N N . GLN A 1 172 ? -12.624 -15.401 34.588 1.00 59.53 172 GLN A N 1
ATOM 1363 C CA . GLN A 1 172 ? -13.570 -15.459 33.466 1.00 59.53 172 GLN A CA 1
ATOM 1364 C C . GLN A 1 172 ? -12.866 -15.350 32.097 1.00 59.53 172 GLN A C 1
ATOM 1366 O O . GLN A 1 172 ? -13.203 -16.082 31.165 1.00 59.53 172 GLN A O 1
ATOM 1371 N N . GLN A 1 173 ? -11.795 -14.553 31.991 1.00 56.25 173 GLN A N 1
ATOM 1372 C CA . GLN A 1 173 ? -10.986 -14.458 30.770 1.00 56.25 173 GLN A CA 1
ATOM 1373 C C . GLN A 1 173 ? -10.272 -15.763 30.398 1.00 56.25 173 GLN A C 1
ATOM 1375 O O . GLN A 1 173 ? -10.073 -16.006 29.207 1.00 56.25 173 GLN A O 1
ATOM 1380 N N . ARG A 1 174 ? -9.905 -16.631 31.358 1.00 60.41 174 ARG A N 1
ATOM 1381 C CA . ARG A 1 174 ? -9.314 -17.941 31.015 1.00 60.41 174 ARG A CA 1
ATOM 1382 C C . ARG A 1 174 ? -10.303 -18.871 30.313 1.00 60.41 174 ARG A C 1
ATOM 1384 O O . ARG A 1 174 ? -9.869 -19.664 29.482 1.00 60.41 174 ARG A O 1
ATOM 1391 N N . ARG A 1 175 ? -11.607 -18.768 30.601 1.00 56.09 175 ARG A N 1
ATOM 1392 C CA . ARG A 1 175 ? -12.637 -19.540 29.882 1.00 56.09 175 ARG A CA 1
ATOM 1393 C C . ARG A 1 175 ? -12.923 -18.966 28.492 1.00 56.09 175 ARG A C 1
ATOM 1395 O O . ARG A 1 175 ? -13.086 -19.735 27.554 1.00 56.09 175 ARG A O 1
ATOM 1402 N N . GLU A 1 176 ? -12.902 -17.645 28.318 1.00 53.72 176 GLU A N 1
ATOM 1403 C CA . GLU A 1 176 ? -13.179 -17.022 27.009 1.00 53.72 176 GLU A CA 1
ATOM 1404 C C . GLU A 1 176 ? -11.977 -16.995 26.048 1.00 53.72 176 GLU A C 1
ATOM 1406 O O . GLU A 1 176 ? -12.156 -16.971 24.828 1.00 53.72 176 GLU A O 1
ATOM 1411 N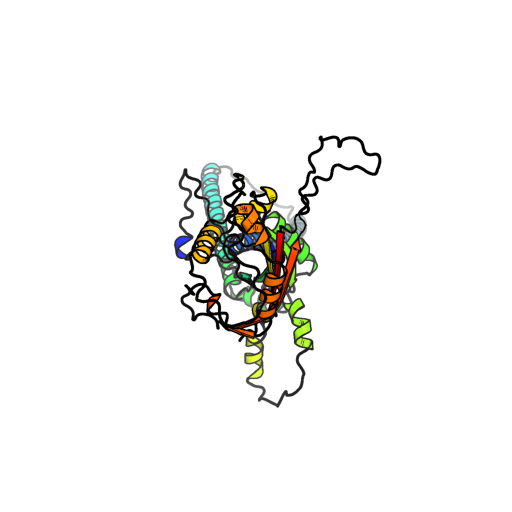 N . GLN A 1 177 ? -10.738 -17.054 26.551 1.00 52.72 177 GLN A N 1
ATOM 1412 C CA . GLN A 1 177 ? -9.553 -17.135 25.684 1.00 52.72 177 GLN A CA 1
ATOM 1413 C C . GLN A 1 177 ? -9.451 -18.452 24.903 1.00 52.72 177 GLN A C 1
ATOM 1415 O O . GLN A 1 177 ? -8.727 -18.492 23.909 1.00 52.72 177 GLN A O 1
ATOM 1420 N N . GLN A 1 178 ? -10.185 -19.504 25.284 1.00 52.78 178 GLN A N 1
ATOM 1421 C CA . GLN A 1 178 ? -10.122 -20.779 24.566 1.00 52.78 178 GLN A CA 1
ATOM 1422 C C . GLN A 1 178 ? -10.852 -20.782 23.216 1.00 52.78 178 GLN A C 1
ATOM 1424 O O . GLN A 1 178 ? -10.590 -21.684 22.425 1.00 52.78 178 GLN A O 1
ATOM 1429 N N . GLN A 1 179 ? -11.701 -19.797 22.883 1.00 50.28 179 GLN A N 1
ATOM 1430 C CA . GLN A 1 179 ? -12.421 -19.863 21.601 1.00 50.28 179 GLN A CA 1
ATOM 1431 C C . GLN A 1 179 ? -12.969 -18.542 21.048 1.00 50.28 179 GLN A C 1
ATOM 1433 O O . GLN A 1 179 ? -13.923 -18.549 20.276 1.00 50.28 179 GLN A O 1
ATOM 1438 N N . ALA A 1 180 ? -12.355 -17.396 21.355 1.00 55.09 180 ALA A N 1
ATOM 1439 C CA . ALA A 1 180 ? -12.703 -16.139 20.684 1.00 55.09 180 ALA A CA 1
ATOM 1440 C C . ALA A 1 180 ? -12.158 -16.094 19.237 1.00 55.09 180 ALA A C 1
ATOM 1442 O O . ALA A 1 180 ? -11.348 -15.235 18.883 1.00 55.09 180 ALA A O 1
ATOM 1443 N N . VAL A 1 181 ? -12.584 -17.040 18.396 1.00 62.12 181 VAL A N 1
ATOM 1444 C CA . VAL A 1 181 ? -12.508 -16.908 16.941 1.00 62.12 181 VAL A CA 1
ATOM 1445 C C . VAL A 1 181 ? -13.483 -15.794 16.582 1.00 62.12 181 VAL A C 1
ATOM 1447 O O . VAL A 1 181 ? -14.664 -15.869 16.920 1.00 62.12 181 VAL A O 1
ATOM 1450 N N . LEU A 1 182 ? -12.987 -14.719 15.964 1.00 65.50 182 LEU A N 1
ATOM 1451 C CA . LEU A 1 182 ? -13.868 -13.668 15.466 1.00 65.50 182 LEU A CA 1
ATOM 1452 C C . LEU A 1 182 ? -14.875 -14.333 14.512 1.00 65.50 182 LEU A C 1
ATOM 1454 O O . LEU A 1 182 ? -14.423 -15.031 13.599 1.00 65.50 182 LEU A O 1
ATOM 1458 N N . PRO A 1 183 ? -16.194 -14.132 14.687 1.00 78.12 183 PRO A N 1
ATOM 1459 C CA . PRO A 1 183 ? -17.171 -14.629 13.731 1.00 78.12 183 PRO A CA 1
ATOM 1460 C C . PRO A 1 183 ? -16.739 -14.238 12.320 1.00 78.12 183 PRO A C 1
ATOM 1462 O O . PRO A 1 183 ? -16.461 -13.062 12.062 1.00 78.12 183 PRO A O 1
ATOM 1465 N N . THR A 1 184 ? -16.631 -15.217 11.422 1.00 79.94 184 THR A N 1
ATOM 1466 C CA . THR A 1 184 ? -16.158 -15.004 10.045 1.00 79.94 184 THR A CA 1
ATOM 1467 C C . THR A 1 184 ? -16.990 -13.931 9.331 1.00 79.94 184 THR A C 1
ATOM 1469 O O . THR A 1 184 ? -16.458 -13.158 8.534 1.00 79.94 184 THR A O 1
ATOM 1472 N N . ASP A 1 185 ? -18.254 -13.793 9.730 1.00 87.56 185 ASP A N 1
ATOM 1473 C CA . ASP A 1 185 ? -19.217 -12.809 9.232 1.00 87.56 185 ASP A CA 1
ATOM 1474 C C . ASP A 1 185 ? -18.881 -11.354 9.602 1.00 87.56 185 ASP A C 1
ATOM 1476 O O . ASP A 1 185 ? -19.375 -10.422 8.967 1.00 87.56 185 ASP A O 1
ATOM 1480 N N . LEU A 1 186 ? -18.013 -11.118 10.596 1.00 88.75 186 LEU A N 1
ATOM 1481 C CA . LEU A 1 186 ? -17.575 -9.765 10.956 1.00 88.75 186 LEU A CA 1
ATOM 1482 C C . LEU A 1 186 ? -16.474 -9.230 10.033 1.00 88.75 186 LEU A C 1
ATOM 1484 O O . LEU A 1 186 ? -16.324 -8.011 9.924 1.00 88.75 186 LEU A O 1
ATOM 1488 N N . LEU A 1 187 ? -15.709 -10.089 9.347 1.00 90.75 187 LEU A N 1
ATOM 1489 C CA . LEU A 1 187 ? -14.593 -9.636 8.505 1.00 90.75 187 LEU A CA 1
ATOM 1490 C C . LEU A 1 187 ? -15.041 -8.729 7.341 1.00 90.75 187 LEU A C 1
ATOM 1492 O O . LEU A 1 187 ? -14.417 -7.679 7.155 1.00 90.75 187 LEU A O 1
ATOM 1496 N N . PRO A 1 188 ? -16.123 -9.037 6.594 1.00 93.69 188 PRO A N 1
ATOM 1497 C CA . PRO A 1 188 ? -16.636 -8.138 5.559 1.00 93.69 188 PRO A CA 1
ATOM 1498 C C . PRO A 1 188 ? -17.081 -6.780 6.117 1.00 93.69 188 PRO A C 1
ATOM 1500 O O . PRO A 1 188 ? -16.793 -5.742 5.519 1.00 93.69 188 PRO A O 1
ATOM 1503 N N . GLN A 1 189 ? -17.723 -6.769 7.292 1.00 93.44 189 GLN A N 1
ATOM 1504 C CA . GLN A 1 189 ? -18.158 -5.535 7.949 1.00 93.44 189 GLN A CA 1
ATOM 1505 C C . GLN A 1 189 ? -16.958 -4.672 8.362 1.00 93.44 189 GLN A C 1
ATOM 1507 O O . GLN A 1 189 ? -16.937 -3.469 8.095 1.00 93.44 189 GLN A O 1
ATOM 1512 N N . VAL A 1 190 ? -15.928 -5.287 8.954 1.00 92.50 190 VAL A N 1
ATOM 1513 C CA . VAL A 1 190 ? -14.665 -4.617 9.306 1.00 92.50 190 VAL A CA 1
ATOM 1514 C C . VAL A 1 190 ? -13.987 -4.055 8.055 1.00 92.50 190 VAL A C 1
ATOM 1516 O O . VAL A 1 190 ? -13.542 -2.907 8.067 1.00 92.50 190 VAL A O 1
ATOM 1519 N N . GLN A 1 191 ? -13.950 -4.809 6.951 1.00 95.38 191 GLN A N 1
ATOM 1520 C CA . GLN A 1 191 ? -13.390 -4.341 5.680 1.00 95.38 191 GLN A CA 1
ATOM 1521 C C . GLN A 1 191 ? -14.135 -3.121 5.127 1.00 95.38 191 GLN A C 1
ATOM 1523 O O . GLN A 1 191 ? -13.498 -2.150 4.706 1.00 95.38 191 GLN A O 1
ATOM 1528 N N . GLN A 1 192 ? -15.468 -3.143 5.143 1.00 96.62 192 GLN A N 1
ATOM 1529 C CA . GLN A 1 192 ? -16.285 -2.014 4.699 1.00 96.62 192 GLN A CA 1
ATOM 1530 C C . GLN A 1 192 ? -16.047 -0.774 5.570 1.00 96.62 192 GLN A C 1
ATOM 1532 O O . GLN A 1 192 ? -15.827 0.316 5.039 1.00 96.62 192 GLN A O 1
ATOM 1537 N N . GLN A 1 193 ? -16.029 -0.938 6.896 1.00 96.06 193 GLN A N 1
ATOM 1538 C CA . GLN A 1 193 ? -15.769 0.158 7.833 1.00 96.06 193 GLN A CA 1
ATOM 1539 C C . GLN A 1 193 ? -14.359 0.736 7.670 1.00 96.06 193 GLN A C 1
ATOM 1541 O O . GLN A 1 193 ? -14.197 1.956 7.682 1.00 96.06 193 GLN A O 1
ATOM 1546 N N . LEU A 1 194 ? -13.345 -0.107 7.455 1.00 96.31 194 LEU A N 1
ATOM 1547 C CA . LEU A 1 194 ? -11.989 0.360 7.162 1.00 96.31 194 LEU A CA 1
ATOM 1548 C C . LEU A 1 194 ? -11.958 1.192 5.883 1.00 96.31 194 LEU A C 1
ATOM 1550 O O . LEU A 1 194 ? -11.445 2.306 5.900 1.00 96.31 194 LEU A O 1
ATOM 1554 N N . ASN A 1 195 ? -12.543 0.699 4.792 1.00 97.69 195 ASN A N 1
ATOM 1555 C CA . ASN A 1 195 ? -12.572 1.434 3.526 1.00 97.69 195 ASN A CA 1
ATOM 1556 C C . ASN A 1 195 ? -13.369 2.745 3.599 1.00 97.69 195 ASN A C 1
ATOM 1558 O O . ASN A 1 195 ? -13.040 3.677 2.871 1.00 97.69 195 ASN A O 1
ATOM 1562 N N . ALA A 1 196 ? -14.368 2.841 4.481 1.00 97.38 196 ALA A N 1
ATOM 1563 C CA . ALA A 1 196 ? -15.095 4.084 4.735 1.00 97.38 196 ALA A CA 1
ATOM 1564 C C . ALA A 1 196 ? -14.260 5.125 5.507 1.00 97.38 196 ALA A C 1
ATOM 1566 O O . ALA A 1 196 ? -14.481 6.325 5.362 1.00 97.38 196 ALA A O 1
ATOM 1567 N N . LEU A 1 197 ? -13.310 4.675 6.332 1.00 96.50 197 LEU A N 1
ATOM 1568 C CA . LEU A 1 197 ? -12.454 5.539 7.154 1.00 96.50 197 LEU A CA 1
ATOM 1569 C C . LEU A 1 197 ? -11.111 5.876 6.495 1.00 96.50 197 LEU A C 1
ATOM 1571 O O . LEU A 1 197 ? -10.461 6.848 6.886 1.00 96.50 197 LEU A O 1
ATOM 1575 N N . LEU A 1 198 ? -10.670 5.062 5.537 1.00 96.81 198 LEU A N 1
ATOM 1576 C CA . LEU A 1 198 ? -9.431 5.267 4.801 1.00 96.81 198 LEU A CA 1
ATOM 1577 C C . LEU A 1 198 ? -9.587 6.368 3.739 1.00 96.81 198 LEU A C 1
ATOM 1579 O O . LEU A 1 198 ? -10.647 6.504 3.124 1.00 96.81 198 LEU A O 1
ATOM 1583 N N . PRO A 1 199 ? -8.521 7.143 3.470 1.00 96.69 199 PRO A N 1
ATOM 1584 C CA . PRO A 1 199 ? -8.530 8.123 2.391 1.00 96.69 199 PRO A CA 1
ATOM 1585 C C . PRO A 1 199 ? -8.691 7.427 1.028 1.00 96.69 199 PRO A C 1
ATOM 1587 O O . PRO A 1 199 ? -8.393 6.234 0.914 1.00 96.69 199 PRO A O 1
ATOM 1590 N N . PRO A 1 200 ? -9.168 8.127 -0.018 1.00 96.69 200 PRO A N 1
ATOM 1591 C CA . PRO A 1 200 ? -9.450 7.525 -1.320 1.00 96.69 200 PRO A CA 1
ATOM 1592 C C . PRO A 1 200 ? -8.262 6.794 -1.957 1.00 96.69 200 PRO A C 1
ATOM 1594 O O . PRO A 1 200 ? -8.453 5.821 -2.685 1.00 96.69 200 PRO A O 1
ATOM 1597 N N . GLU A 1 201 ? -7.050 7.225 -1.628 1.00 96.88 201 GLU A N 1
ATOM 1598 C CA . GLU A 1 201 ? -5.788 6.680 -2.113 1.00 96.88 201 GLU A CA 1
ATOM 1599 C C . GLU A 1 201 ? -5.393 5.357 -1.453 1.00 96.88 201 GLU A C 1
ATOM 1601 O O . GLU A 1 201 ? -4.426 4.759 -1.904 1.00 96.88 201 GLU A O 1
ATOM 1606 N N . VAL A 1 202 ? -6.074 4.895 -0.396 1.00 97.62 202 VAL A N 1
ATOM 1607 C CA . VAL A 1 202 ? -5.755 3.639 0.307 1.00 97.62 202 VAL A CA 1
ATOM 1608 C C . VAL A 1 202 ? -7.003 2.769 0.402 1.00 97.62 202 VAL A C 1
ATOM 1610 O O . VAL A 1 202 ? -8.075 3.222 0.807 1.00 97.62 202 VAL A O 1
ATOM 1613 N N . ARG A 1 203 ? -6.880 1.494 0.036 1.00 98.19 203 ARG A N 1
ATOM 1614 C CA . ARG A 1 203 ? -7.985 0.531 0.034 1.00 98.19 203 ARG A CA 1
ATOM 1615 C C . ARG A 1 203 ? -7.559 -0.801 0.628 1.00 98.19 203 ARG A C 1
ATOM 1617 O O . ARG A 1 203 ? -6.498 -1.324 0.297 1.00 98.19 203 ARG A O 1
ATOM 1624 N N . VAL A 1 204 ? -8.428 -1.372 1.454 1.00 97.50 204 VAL A N 1
ATOM 1625 C CA . VAL A 1 204 ? -8.385 -2.770 1.881 1.00 97.50 204 VAL A CA 1
ATOM 1626 C C . VAL A 1 204 ? -9.128 -3.602 0.849 1.00 97.50 204 VAL A C 1
ATOM 1628 O O . VAL A 1 204 ? -10.343 -3.475 0.685 1.00 97.50 204 VAL A O 1
ATOM 1631 N N . LEU A 1 205 ? -8.380 -4.446 0.148 1.00 96.88 205 LEU A N 1
ATOM 1632 C CA . LEU A 1 205 ? -8.902 -5.362 -0.858 1.00 96.88 205 LEU A CA 1
ATOM 1633 C C . LEU A 1 205 ? -9.459 -6.633 -0.215 1.00 96.88 205 LEU A C 1
ATOM 1635 O O . LEU A 1 205 ? -10.487 -7.146 -0.650 1.00 96.88 205 LEU A O 1
ATOM 1639 N N . ARG A 1 206 ? -8.778 -7.142 0.818 1.00 95.75 206 ARG A N 1
ATOM 1640 C CA . ARG A 1 206 ? -9.171 -8.363 1.526 1.00 95.75 206 ARG A CA 1
ATOM 1641 C C . ARG A 1 206 ? -8.672 -8.353 2.965 1.00 95.75 206 ARG A C 1
ATOM 1643 O O . ARG A 1 206 ? -7.575 -7.859 3.229 1.00 95.75 206 ARG A O 1
ATOM 1650 N N . ILE A 1 207 ? -9.451 -8.956 3.857 1.00 94.00 207 ILE A N 1
ATOM 1651 C CA . ILE A 1 207 ? -9.060 -9.288 5.231 1.00 94.00 207 ILE A CA 1
ATOM 1652 C C . ILE A 1 207 ? -9.149 -10.801 5.407 1.00 94.00 207 ILE A C 1
ATOM 1654 O O . ILE A 1 207 ? -10.091 -11.429 4.924 1.00 94.00 207 ILE A O 1
ATOM 1658 N N . ALA A 1 208 ? -8.163 -11.385 6.078 1.00 91.00 208 ALA A N 1
ATOM 1659 C CA . ALA A 1 208 ? -8.159 -12.793 6.448 1.00 91.00 208 ALA A CA 1
ATOM 1660 C C . ALA A 1 208 ? -7.631 -12.974 7.874 1.00 91.00 208 ALA A C 1
ATOM 1662 O O . ALA A 1 208 ? -6.802 -12.190 8.340 1.00 91.00 208 ALA A O 1
ATOM 1663 N N . ASP A 1 209 ? -8.090 -14.026 8.546 1.00 87.62 209 ASP A N 1
ATOM 1664 C CA . ASP A 1 209 ? -7.478 -14.504 9.784 1.00 87.62 209 ASP A CA 1
ATOM 1665 C C . ASP A 1 209 ? -6.125 -15.160 9.461 1.00 87.62 209 ASP A C 1
ATOM 1667 O O . ASP A 1 209 ? -6.036 -16.015 8.572 1.00 87.62 209 ASP A O 1
ATOM 1671 N N . LEU A 1 210 ? -5.069 -14.768 10.173 1.00 84.25 210 LEU A N 1
ATOM 1672 C CA . LEU A 1 210 ? -3.727 -15.321 9.998 1.00 84.25 210 LEU A CA 1
ATOM 1673 C C . LEU A 1 210 ? -3.721 -16.838 10.225 1.00 84.25 210 LEU A C 1
ATOM 1675 O O . LEU A 1 210 ? -3.053 -17.557 9.479 1.00 84.25 210 LEU A O 1
ATOM 1679 N N . LYS A 1 211 ? -4.515 -17.340 11.183 1.00 81.81 211 LYS A N 1
ATOM 1680 C CA . LYS A 1 211 ? -4.605 -18.783 11.461 1.00 81.81 211 LYS A CA 1
ATOM 1681 C C . LYS A 1 211 ? -5.141 -19.560 10.261 1.00 81.81 211 LYS A C 1
ATOM 1683 O O . LYS A 1 211 ? -4.626 -20.630 9.941 1.00 81.81 211 LYS A O 1
ATOM 1688 N N . SER A 1 212 ? -6.114 -18.992 9.544 1.00 83.62 212 SER A N 1
ATOM 1689 C CA . SER A 1 212 ? -6.674 -19.602 8.329 1.00 83.62 212 SER A CA 1
ATOM 1690 C C . SER A 1 212 ? -5.634 -19.751 7.210 1.00 83.62 212 SER A C 1
ATOM 1692 O O . SER A 1 212 ? -5.685 -20.706 6.439 1.00 83.62 212 SER A O 1
ATOM 1694 N N . LEU A 1 213 ? -4.641 -18.855 7.159 1.00 81.81 213 LEU A N 1
ATOM 1695 C CA . LEU A 1 213 ? -3.550 -18.905 6.181 1.00 81.81 213 LEU A CA 1
ATOM 1696 C C . LEU A 1 213 ? -2.431 -19.881 6.574 1.00 81.81 213 LEU A C 1
ATOM 1698 O O . LEU A 1 213 ? -1.692 -20.333 5.701 1.00 81.81 213 LEU A O 1
ATOM 1702 N N . GLN A 1 214 ? -2.294 -20.218 7.859 1.00 80.38 214 GLN A N 1
ATOM 1703 C CA . GLN A 1 214 ? -1.260 -21.137 8.351 1.00 80.38 214 GLN A CA 1
ATOM 1704 C C . GLN A 1 214 ? -1.658 -22.618 8.228 1.00 80.38 214 GLN A C 1
ATOM 1706 O O . GLN A 1 214 ? -0.777 -23.472 8.103 1.00 80.38 214 GLN A O 1
ATOM 1711 N N . GLN A 1 215 ? -2.958 -22.943 8.206 1.00 80.38 215 GLN A N 1
ATOM 1712 C CA . GLN A 1 215 ? -3.442 -24.333 8.127 1.00 80.38 215 GLN A CA 1
ATOM 1713 C C . GLN A 1 215 ? -2.835 -25.156 6.969 1.00 80.38 215 GLN A C 1
ATOM 1715 O O . GLN A 1 215 ? -2.391 -26.280 7.219 1.00 80.38 215 GLN A O 1
ATOM 1720 N N . PRO A 1 216 ? -2.719 -24.636 5.727 1.00 78.75 216 PRO A N 1
ATOM 1721 C CA . PRO A 1 216 ? -2.125 -25.395 4.626 1.00 78.75 216 PRO A CA 1
ATOM 1722 C C . PRO A 1 216 ? -0.644 -25.740 4.843 1.00 78.75 216 PRO A C 1
ATOM 1724 O O . PRO A 1 216 ? -0.182 -26.773 4.361 1.00 78.75 216 PRO A O 1
ATOM 1727 N N . TYR A 1 217 ? 0.103 -24.897 5.565 1.00 72.94 217 TYR A N 1
ATOM 1728 C CA . TYR A 1 217 ? 1.519 -25.130 5.868 1.00 72.94 217 TYR A CA 1
ATOM 1729 C C . TYR A 1 217 ? 1.702 -26.194 6.946 1.00 72.94 217 TYR A C 1
ATOM 1731 O O . TYR A 1 217 ? 2.588 -27.039 6.819 1.00 72.94 217 TYR A O 1
ATOM 1739 N N . ARG A 1 218 ? 0.832 -26.200 7.964 1.00 73.88 218 ARG A N 1
ATOM 1740 C CA . ARG A 1 218 ? 0.860 -27.213 9.027 1.00 73.88 218 ARG A CA 1
ATOM 1741 C C . ARG A 1 218 ? 0.639 -28.620 8.470 1.00 73.88 218 ARG A C 1
ATOM 1743 O O . ARG A 1 218 ? 1.322 -29.550 8.876 1.00 73.88 218 ARG A O 1
ATOM 1750 N N . ASN A 1 219 ? -0.229 -28.751 7.467 1.00 75.25 219 ASN A N 1
ATOM 1751 C CA . ASN A 1 219 ? -0.500 -30.032 6.811 1.00 75.25 219 ASN A CA 1
ATOM 1752 C C . ASN A 1 219 ? 0.616 -30.496 5.855 1.00 75.25 219 ASN A C 1
ATOM 1754 O O . ASN A 1 219 ? 0.602 -31.647 5.429 1.00 75.25 219 ASN A O 1
ATOM 1758 N N . ARG A 1 220 ? 1.571 -29.625 5.490 1.00 74.12 220 ARG A N 1
ATOM 1759 C CA . ARG A 1 220 ? 2.681 -29.960 4.579 1.00 74.12 220 ARG A CA 1
ATOM 1760 C C . ARG A 1 220 ? 3.985 -30.333 5.279 1.00 74.12 220 ARG A C 1
ATOM 1762 O O . ARG A 1 220 ? 4.897 -30.786 4.592 1.00 74.12 220 ARG A O 1
ATOM 1769 N N . GLN A 1 221 ? 4.111 -30.142 6.594 1.00 66.81 221 GLN A N 1
ATOM 1770 C CA . GLN A 1 221 ? 5.319 -30.576 7.294 1.00 66.81 221 GLN A CA 1
ATOM 1771 C C . GLN A 1 221 ? 5.336 -32.109 7.389 1.00 66.81 221 GLN A C 1
ATOM 1773 O O . GLN A 1 221 ? 4.406 -32.693 7.949 1.00 66.81 221 GLN A O 1
ATOM 1778 N N . PRO A 1 222 ? 6.355 -32.780 6.822 1.00 64.69 222 PRO A N 1
ATOM 1779 C CA . PRO A 1 222 ? 6.433 -34.230 6.868 1.00 64.69 222 PRO A CA 1
ATOM 1780 C C . PRO A 1 222 ? 6.598 -34.679 8.325 1.00 64.69 222 PRO A C 1
ATOM 1782 O O . PRO A 1 222 ? 7.512 -34.236 9.014 1.00 64.69 222 PRO A O 1
ATOM 1785 N N . GLN A 1 223 ? 5.731 -35.582 8.794 1.00 63.22 223 GLN A N 1
ATOM 1786 C CA . GLN A 1 223 ? 5.765 -36.178 10.144 1.00 63.22 223 GLN A CA 1
ATOM 1787 C C . GLN A 1 223 ? 7.000 -37.073 10.402 1.00 63.22 223 GLN A C 1
ATOM 1789 O O . GLN A 1 223 ? 7.059 -37.817 11.380 1.00 63.22 223 GLN A O 1
ATOM 1794 N N . SER A 1 224 ? 7.994 -37.043 9.520 1.00 53.72 224 SER A N 1
ATOM 1795 C CA . SER A 1 224 ? 9.193 -37.863 9.605 1.00 53.72 224 SER A CA 1
ATOM 1796 C C . SER A 1 224 ? 10.189 -37.266 10.605 1.00 53.72 224 SER A C 1
ATOM 1798 O O . SER A 1 224 ? 10.680 -36.162 10.389 1.00 53.72 224 SER A O 1
ATOM 1800 N N . MET A 1 225 ? 10.521 -38.048 11.638 1.00 53.03 225 MET A N 1
ATOM 1801 C CA . MET A 1 225 ? 11.459 -37.775 12.745 1.00 53.03 225 MET A CA 1
ATOM 1802 C C . MET A 1 225 ? 10.919 -36.963 13.934 1.00 53.03 225 MET A C 1
ATOM 1804 O O . MET A 1 225 ? 11.518 -35.983 14.363 1.00 53.03 225 MET A O 1
ATOM 1808 N N . VAL A 1 226 ? 9.856 -37.456 14.577 1.00 58.00 226 VAL A N 1
ATOM 1809 C CA . VAL A 1 226 ? 9.702 -37.260 16.030 1.00 58.00 226 VAL A CA 1
ATOM 1810 C C . VAL A 1 226 ? 10.470 -38.383 16.726 1.00 58.00 226 VAL A C 1
ATOM 1812 O O . VAL A 1 226 ? 9.926 -39.429 17.071 1.00 58.00 226 VAL A O 1
ATOM 1815 N N . GLN A 1 227 ? 11.781 -38.192 16.854 1.00 60.75 227 GLN A N 1
ATOM 1816 C CA . GLN A 1 227 ? 12.597 -38.978 17.774 1.00 60.75 227 GLN A CA 1
ATOM 1817 C C . GLN A 1 227 ? 12.212 -38.536 19.193 1.00 60.75 227 GLN A C 1
ATOM 1819 O O . GLN A 1 227 ? 12.100 -37.339 19.445 1.00 60.75 227 GLN A O 1
ATOM 1824 N N . GLN A 1 228 ? 11.923 -39.494 20.077 1.00 58.31 228 GLN A N 1
ATOM 1825 C CA . GLN A 1 228 ? 11.430 -39.274 21.441 1.00 58.31 228 GLN A CA 1
ATOM 1826 C C . GLN A 1 228 ? 12.346 -38.319 22.229 1.00 58.31 228 GLN A C 1
ATOM 1828 O O . GLN A 1 228 ? 13.334 -38.744 22.823 1.00 58.31 228 GLN A O 1
ATOM 1833 N N . GLU A 1 229 ? 12.019 -37.025 22.254 1.00 58.22 229 GLU A N 1
ATOM 1834 C CA . GLU A 1 229 ? 12.563 -36.096 23.243 1.00 58.22 229 GLU A CA 1
ATOM 1835 C C . GLU A 1 229 ? 11.771 -36.231 24.561 1.00 58.22 229 GLU A C 1
ATOM 1837 O O . GLU A 1 229 ? 10.558 -36.466 24.535 1.00 58.22 229 GLU A O 1
ATOM 1842 N N . PRO A 1 230 ? 12.424 -36.088 25.729 1.00 61.72 230 PRO A N 1
ATOM 1843 C CA . PRO A 1 230 ? 11.769 -36.229 27.025 1.00 61.72 230 PRO A CA 1
ATOM 1844 C C . PRO A 1 230 ? 10.626 -35.213 27.223 1.00 61.72 230 PRO A C 1
ATOM 1846 O O . PRO A 1 230 ? 10.806 -34.008 27.028 1.00 61.72 230 PRO A O 1
ATOM 1849 N N . GLN A 1 231 ? 9.477 -35.709 27.701 1.00 56.03 231 GLN A N 1
ATOM 1850 C CA . GLN A 1 231 ? 8.168 -35.035 27.840 1.00 56.03 231 GLN A CA 1
ATOM 1851 C C . GLN A 1 231 ? 8.145 -33.674 28.573 1.00 56.03 231 GLN A C 1
ATOM 1853 O O . GLN A 1 231 ? 7.146 -32.968 28.500 1.00 56.03 231 GLN A O 1
ATOM 1858 N N . GLY A 1 232 ? 9.216 -33.256 29.255 1.00 57.16 232 GLY A N 1
ATOM 1859 C CA . GLY A 1 232 ? 9.220 -32.033 30.072 1.00 57.16 232 GLY A CA 1
ATOM 1860 C C . GLY A 1 232 ? 9.518 -30.719 29.335 1.00 57.16 232 GLY A C 1
ATOM 1861 O O . GLY A 1 232 ? 9.203 -29.654 29.857 1.00 57.16 232 GLY A O 1
ATOM 1862 N N . LYS A 1 233 ? 10.129 -30.744 28.140 1.00 57.00 233 LYS A N 1
ATOM 1863 C CA . LYS A 1 233 ? 10.525 -29.509 27.413 1.00 57.00 233 LYS A CA 1
ATOM 1864 C C . LYS A 1 233 ? 9.647 -29.162 26.208 1.00 57.00 233 LYS A C 1
ATOM 1866 O O . LYS A 1 233 ? 9.837 -28.108 25.598 1.00 57.00 233 LYS A O 1
ATOM 1871 N N . GLN A 1 234 ? 8.676 -30.006 25.869 1.00 54.53 234 GLN A N 1
ATOM 1872 C CA . GLN A 1 234 ? 7.924 -29.873 24.621 1.00 54.53 234 GLN A CA 1
ATOM 1873 C C . GLN A 1 234 ? 6.820 -28.801 24.691 1.00 54.53 234 GLN A C 1
ATOM 1875 O O . GLN A 1 234 ? 6.615 -28.076 23.717 1.00 54.53 234 GLN A O 1
ATOM 1880 N N . GLU A 1 235 ? 6.181 -28.600 25.849 1.00 55.94 235 GLU A N 1
ATOM 1881 C CA . GLU A 1 235 ? 5.119 -27.588 25.994 1.00 55.94 235 GLU A CA 1
ATOM 1882 C C . GLU A 1 235 ? 5.645 -26.146 25.910 1.00 55.94 235 GLU A C 1
ATOM 1884 O O . GLU A 1 235 ? 4.992 -25.272 25.336 1.00 55.94 235 GLU A O 1
ATOM 1889 N N . GLN A 1 236 ? 6.863 -25.886 26.398 1.00 54.34 236 GLN A N 1
ATOM 1890 C CA . GLN A 1 236 ? 7.437 -24.537 26.365 1.00 54.34 236 GLN A CA 1
ATOM 1891 C C . GLN A 1 236 ? 8.008 -24.161 24.988 1.00 54.34 236 GLN A C 1
ATOM 1893 O O . GLN A 1 236 ? 8.047 -22.980 24.637 1.00 54.34 236 GLN A O 1
ATOM 1898 N N . LYS A 1 237 ? 8.424 -25.149 24.182 1.00 53.84 237 LYS A N 1
ATOM 1899 C CA . LYS A 1 237 ? 8.913 -24.915 22.814 1.00 53.84 237 LYS A CA 1
ATOM 1900 C C . LYS A 1 237 ? 7.755 -24.691 21.834 1.00 53.84 237 LYS A C 1
ATOM 1902 O O . LYS A 1 237 ? 7.830 -23.775 21.018 1.00 53.84 237 LYS A O 1
ATOM 1907 N N . MET A 1 238 ? 6.644 -25.416 22.003 1.00 48.31 238 MET A N 1
ATOM 1908 C CA . MET A 1 238 ? 5.456 -25.266 21.152 1.00 48.31 238 MET A CA 1
ATOM 1909 C C . MET A 1 238 ? 4.807 -23.878 21.288 1.00 48.31 238 MET A C 1
ATOM 1911 O O . MET A 1 238 ? 4.433 -23.279 20.285 1.00 48.31 238 MET A O 1
ATOM 1915 N N . GLN A 1 239 ? 4.779 -23.291 22.494 1.00 53.25 239 GLN A N 1
ATOM 1916 C CA . GLN A 1 239 ? 4.274 -21.919 22.671 1.00 53.25 239 GLN A CA 1
ATOM 1917 C C . GLN A 1 239 ? 5.167 -20.838 22.039 1.00 53.25 239 GLN A C 1
ATOM 1919 O O . GLN A 1 239 ? 4.695 -19.726 21.797 1.00 53.25 239 GLN A O 1
ATOM 1924 N N . ARG A 1 240 ? 6.447 -21.129 21.762 1.00 50.34 240 ARG A N 1
ATOM 1925 C CA . ARG A 1 240 ? 7.377 -20.155 21.170 1.00 50.34 240 ARG A CA 1
ATOM 1926 C C . ARG A 1 240 ? 7.471 -20.256 19.644 1.00 50.34 240 ARG A C 1
ATOM 1928 O O . ARG A 1 240 ? 7.814 -19.259 19.014 1.00 50.34 240 ARG A O 1
ATOM 1935 N N . GLU A 1 241 ? 7.155 -21.411 19.057 1.00 50.09 241 GLU A N 1
ATOM 1936 C CA . GLU A 1 241 ? 7.264 -21.657 17.608 1.00 50.09 241 GLU A CA 1
ATOM 1937 C C . GLU A 1 241 ? 6.005 -21.299 16.788 1.00 50.09 241 GLU A C 1
ATOM 1939 O O . GLU A 1 241 ? 6.107 -21.153 15.573 1.00 50.09 241 GLU A O 1
ATOM 1944 N N . GLU A 1 242 ? 4.828 -21.092 17.392 1.00 52.88 242 GLU A N 1
ATOM 1945 C CA . GLU A 1 242 ? 3.563 -21.134 16.625 1.00 52.88 242 GLU A CA 1
ATOM 1946 C C . GLU A 1 242 ? 3.033 -19.802 16.050 1.00 52.88 242 GLU A C 1
ATOM 1948 O O . GLU A 1 242 ? 1.959 -19.760 15.454 1.00 52.88 242 GLU A O 1
ATOM 1953 N N . LEU A 1 243 ? 3.777 -18.700 16.143 1.00 56.38 243 LEU A N 1
ATOM 1954 C CA . LEU A 1 243 ? 3.438 -17.470 15.412 1.00 56.38 243 LEU A CA 1
ATOM 1955 C C . LEU A 1 243 ? 4.475 -17.231 14.324 1.00 56.38 243 LEU A C 1
ATOM 1957 O O . LEU A 1 243 ? 5.327 -16.348 14.440 1.00 56.38 243 LEU A O 1
ATOM 1961 N N . LEU A 1 244 ? 4.372 -18.022 13.247 1.00 58.59 244 LEU A N 1
ATOM 1962 C CA . LEU A 1 244 ? 5.031 -17.700 11.984 1.00 58.59 244 LEU A CA 1
ATOM 1963 C C . LEU A 1 244 ? 4.687 -16.251 11.646 1.00 58.59 244 LEU A C 1
ATOM 1965 O O . LEU A 1 244 ? 3.533 -15.910 11.363 1.00 58.59 244 LEU A O 1
ATOM 1969 N N . LEU A 1 245 ? 5.692 -15.383 11.723 1.00 65.88 245 LEU A N 1
ATOM 1970 C CA . LEU A 1 245 ? 5.519 -13.986 11.380 1.00 65.88 245 LEU A CA 1
ATOM 1971 C C . LEU A 1 245 ? 5.239 -13.953 9.869 1.00 65.88 245 LEU A C 1
ATOM 1973 O O . LEU A 1 245 ? 5.979 -14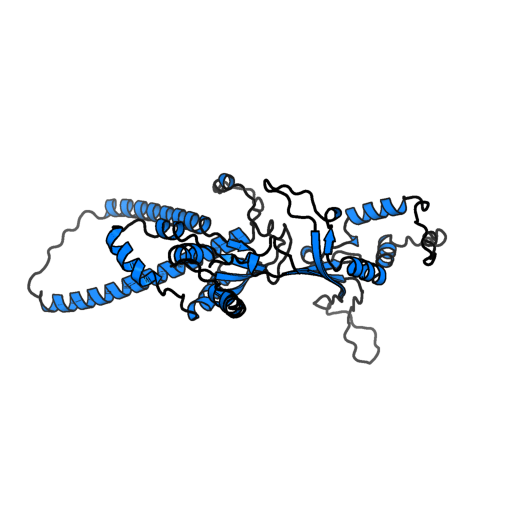.536 9.097 1.00 65.88 245 LEU A O 1
ATOM 1977 N N . LEU A 1 246 ? 4.219 -13.226 9.424 1.00 68.31 246 LEU A N 1
ATOM 1978 C CA . LEU A 1 246 ? 3.912 -12.818 8.048 1.00 68.31 246 LEU A CA 1
ATOM 1979 C C . LEU A 1 246 ? 5.136 -12.676 7.117 1.00 68.31 246 LEU A C 1
ATOM 1981 O O . LEU A 1 246 ? 5.031 -13.153 5.994 1.00 68.31 246 LEU A O 1
ATOM 1985 N N . PRO A 1 247 ? 6.293 -12.087 7.505 1.00 65.56 247 PRO A N 1
ATOM 1986 C CA . PRO A 1 247 ? 7.482 -12.091 6.649 1.00 65.56 247 PRO A CA 1
ATOM 1987 C C . PRO A 1 247 ? 7.968 -13.490 6.234 1.00 65.56 247 PRO A C 1
ATOM 1989 O O . PRO A 1 247 ? 8.493 -13.626 5.140 1.00 65.56 247 PRO A O 1
ATOM 1992 N N . GLN A 1 248 ? 7.770 -14.513 7.066 1.00 68.31 248 GLN A N 1
ATOM 1993 C CA . GLN A 1 248 ? 8.102 -15.917 6.792 1.00 68.31 248 GLN A CA 1
ATOM 1994 C C . GLN A 1 248 ? 7.079 -16.599 5.870 1.00 68.31 248 GLN A C 1
ATOM 1996 O O . GLN A 1 248 ? 7.411 -17.580 5.217 1.00 68.31 248 GLN A O 1
ATOM 2001 N N . LEU A 1 249 ? 5.845 -16.086 5.791 1.00 74.06 249 LEU A N 1
ATOM 2002 C CA . LEU A 1 249 ? 4.817 -16.608 4.878 1.00 74.06 249 LEU A CA 1
ATOM 2003 C C . LEU A 1 249 ? 4.973 -16.069 3.448 1.00 74.06 249 LEU A C 1
ATOM 2005 O O . LEU A 1 249 ? 4.401 -16.614 2.508 1.00 74.06 249 LEU A O 1
ATOM 2009 N N . VAL A 1 250 ? 5.716 -14.976 3.273 1.00 80.62 250 VAL A N 1
ATOM 2010 C CA . VAL A 1 250 ? 5.891 -14.316 1.978 1.00 80.62 250 VAL A CA 1
ATOM 2011 C C . VAL A 1 250 ? 7.085 -14.937 1.265 1.00 80.62 250 VAL A C 1
ATOM 2013 O O . VAL A 1 250 ? 8.231 -14.662 1.603 1.00 80.62 250 VAL A O 1
ATOM 2016 N N . THR A 1 251 ? 6.810 -15.746 0.247 1.00 81.75 251 THR A N 1
ATOM 2017 C CA . THR A 1 251 ? 7.839 -16.437 -0.546 1.00 81.75 251 THR A CA 1
ATOM 2018 C C . THR A 1 251 ? 8.496 -15.538 -1.591 1.00 81.75 251 THR A C 1
ATOM 2020 O O . THR A 1 251 ? 9.645 -15.750 -1.968 1.00 81.75 251 THR A O 1
ATOM 2023 N N . GLY A 1 252 ? 7.796 -14.499 -2.045 1.00 85.06 252 GLY A N 1
ATOM 2024 C CA . GLY A 1 252 ? 8.295 -13.611 -3.082 1.00 85.06 252 GLY A CA 1
ATOM 2025 C C . GLY A 1 252 ? 7.529 -12.306 -3.193 1.00 85.06 252 GLY A C 1
ATOM 2026 O O . GLY A 1 252 ? 6.498 -12.085 -2.551 1.00 85.06 252 GLY A O 1
ATOM 2027 N N . LYS A 1 253 ? 8.084 -11.405 -3.997 1.00 87.31 253 LYS A N 1
ATOM 2028 C CA . LYS A 1 253 ? 7.540 -10.082 -4.278 1.00 87.31 253 LYS A CA 1
ATOM 2029 C C . LYS A 1 253 ? 7.596 -9.821 -5.762 1.00 87.31 253 LYS A C 1
ATOM 2031 O O . LYS A 1 253 ? 8.569 -10.152 -6.436 1.00 87.31 253 LYS A O 1
ATOM 2036 N N . GLN A 1 254 ? 6.565 -9.141 -6.232 1.00 90.25 254 GLN A N 1
ATOM 2037 C CA . GLN A 1 254 ? 6.462 -8.741 -7.614 1.00 90.25 254 GLN A CA 1
ATOM 2038 C C . GLN A 1 254 ? 6.319 -7.227 -7.696 1.00 90.25 254 GLN A C 1
ATOM 2040 O O . GLN A 1 254 ? 5.406 -6.640 -7.111 1.00 90.25 254 GLN A O 1
ATOM 2045 N N . TYR A 1 255 ? 7.228 -6.608 -8.438 1.00 89.44 255 TYR A N 1
ATOM 2046 C CA . TYR A 1 255 ? 7.237 -5.180 -8.706 1.00 89.44 255 TYR A CA 1
ATOM 2047 C C . TYR A 1 255 ? 6.973 -4.925 -10.182 1.00 89.44 255 TYR A C 1
ATOM 2049 O O . TYR A 1 255 ? 7.371 -5.699 -11.055 1.00 89.44 255 TYR A O 1
ATOM 2057 N N . ARG A 1 256 ? 6.289 -3.813 -10.444 1.00 90.12 256 ARG A N 1
ATOM 2058 C CA . ARG A 1 256 ? 5.947 -3.359 -11.784 1.00 90.12 256 ARG A CA 1
ATOM 2059 C C . ARG A 1 256 ? 6.343 -1.895 -11.928 1.00 90.12 256 ARG A C 1
ATOM 2061 O O . ARG A 1 256 ? 5.820 -1.049 -11.204 1.00 90.12 256 ARG A O 1
ATOM 2068 N N . TYR A 1 257 ? 7.237 -1.603 -12.865 1.00 89.44 257 TYR A N 1
ATOM 2069 C CA . TYR A 1 257 ? 7.640 -0.238 -13.195 1.00 89.44 257 TYR A CA 1
ATOM 2070 C C . TYR A 1 257 ? 7.047 0.160 -14.538 1.00 89.44 257 TYR A C 1
ATOM 2072 O O . TYR A 1 257 ? 7.298 -0.496 -15.546 1.00 89.44 257 TYR A O 1
ATOM 2080 N N . THR A 1 258 ? 6.290 1.258 -14.548 1.00 89.38 258 THR A N 1
ATOM 2081 C CA . THR A 1 258 ? 5.816 1.878 -15.788 1.00 89.38 258 THR A CA 1
ATOM 2082 C C . THR A 1 258 ? 6.747 3.024 -16.153 1.00 89.38 258 THR A C 1
ATOM 2084 O O . THR A 1 258 ? 6.927 3.966 -15.379 1.00 89.38 258 THR A O 1
ATOM 2087 N N . VAL A 1 259 ? 7.338 2.951 -17.335 1.00 88.12 259 VAL A N 1
ATOM 2088 C CA . VAL A 1 259 ? 8.302 3.928 -17.842 1.00 88.12 259 VAL A CA 1
ATOM 2089 C C . VAL A 1 259 ? 7.726 4.569 -19.091 1.00 88.12 259 VAL A C 1
ATOM 2091 O O . VAL A 1 259 ? 7.190 3.873 -19.942 1.00 88.12 259 VAL A O 1
ATOM 2094 N N . SER A 1 260 ? 7.826 5.885 -19.205 1.00 86.94 260 SER A N 1
ATOM 2095 C CA . SER A 1 260 ? 7.382 6.660 -20.353 1.00 86.94 260 SER A CA 1
ATOM 2096 C C . SER A 1 260 ? 8.573 7.214 -21.116 1.00 86.94 260 SER A C 1
ATOM 2098 O O . SER A 1 260 ? 9.401 7.947 -20.576 1.00 86.94 260 SER A O 1
ATOM 2100 N N . LEU A 1 261 ? 8.614 6.865 -22.396 1.00 84.12 261 LEU A N 1
ATOM 2101 C CA . LEU A 1 261 ? 9.503 7.397 -23.418 1.00 84.12 261 LEU A CA 1
ATOM 2102 C C . LEU A 1 261 ? 8.764 8.408 -24.305 1.00 84.12 261 LEU A C 1
ATOM 2104 O O . LEU A 1 261 ? 9.154 8.624 -25.447 1.00 84.12 261 LEU A O 1
ATOM 2108 N N . LEU A 1 262 ? 7.653 8.988 -23.842 1.00 82.06 262 LEU A N 1
ATOM 2109 C CA . LEU A 1 262 ? 6.964 10.035 -24.595 1.00 82.06 262 LEU A CA 1
ATOM 2110 C C . LEU A 1 262 ? 7.803 11.319 -24.612 1.00 82.06 262 LEU A C 1
ATOM 2112 O O . LEU A 1 262 ? 8.484 11.588 -23.628 1.00 82.06 262 LEU A O 1
ATOM 2116 N N . PRO A 1 263 ? 7.739 12.144 -25.673 1.00 79.12 263 PRO A N 1
ATOM 2117 C CA . PRO A 1 263 ? 8.459 13.416 -25.726 1.00 79.12 263 PRO A CA 1
ATOM 2118 C C . PRO A 1 263 ? 7.973 14.470 -24.733 1.00 79.12 263 PRO A C 1
ATOM 2120 O O . PRO A 1 263 ? 8.726 15.342 -24.299 1.00 79.12 263 PRO A O 1
ATOM 2123 N N . GLN A 1 264 ? 6.696 14.394 -24.374 1.00 82.25 264 GLN A N 1
ATOM 2124 C CA . GLN A 1 264 ? 6.026 15.324 -23.480 1.00 82.25 264 GLN A CA 1
ATOM 2125 C C . GLN A 1 264 ? 5.395 14.553 -22.325 1.00 82.25 264 GLN A C 1
ATOM 2127 O O . GLN A 1 264 ? 4.883 13.446 -22.508 1.00 82.25 264 GLN A O 1
ATOM 2132 N N . THR A 1 265 ? 5.395 15.165 -21.143 1.00 84.38 265 THR A N 1
ATOM 2133 C CA . THR A 1 265 ? 4.757 14.597 -19.956 1.00 84.38 265 THR A CA 1
ATOM 2134 C C . THR A 1 265 ? 3.254 14.489 -20.172 1.00 84.38 265 THR A C 1
ATOM 2136 O O . THR A 1 265 ? 2.567 15.498 -20.330 1.00 84.38 265 THR A O 1
ATOM 2139 N N . HIS A 1 266 ? 2.722 13.270 -20.114 1.00 83.81 266 HIS A N 1
ATOM 2140 C CA . HIS A 1 266 ? 1.281 13.062 -20.177 1.00 83.81 266 HIS A CA 1
ATOM 2141 C C . HIS A 1 266 ? 0.637 13.343 -18.802 1.00 83.81 266 HIS A C 1
ATOM 2143 O O . HIS A 1 266 ? 0.986 12.661 -17.832 1.00 83.81 266 HIS A O 1
ATOM 2149 N N . PRO A 1 267 ? -0.336 14.272 -18.675 1.00 87.56 267 PRO A N 1
ATOM 2150 C CA . PRO A 1 267 ? -0.907 14.654 -17.377 1.00 87.56 267 PRO A CA 1
ATOM 2151 C C . PRO A 1 267 ? -1.493 13.485 -16.575 1.00 87.56 267 PRO A C 1
ATOM 2153 O O . PRO A 1 267 ? -1.320 13.435 -15.360 1.00 87.56 267 PRO A O 1
ATOM 2156 N N . LEU A 1 268 ? -2.122 12.513 -17.250 1.00 86.06 268 LEU A N 1
ATOM 2157 C CA . LEU A 1 268 ? -2.694 11.316 -16.607 1.00 86.06 268 LEU A CA 1
ATOM 2158 C C . LEU A 1 268 ? -1.641 10.344 -16.052 1.00 86.06 268 LEU A C 1
ATOM 2160 O O . LEU A 1 268 ? -1.960 9.518 -15.205 1.00 86.06 268 LEU A O 1
ATOM 2164 N N . LEU A 1 269 ? -0.396 10.424 -16.528 1.00 85.31 269 LEU A N 1
ATOM 2165 C CA . LEU A 1 269 ? 0.673 9.488 -16.172 1.00 85.31 269 LEU A CA 1
ATOM 2166 C C . LEU A 1 269 ? 1.744 10.110 -15.269 1.00 85.31 269 LEU A C 1
ATOM 2168 O O . LEU A 1 269 ? 2.719 9.442 -14.921 1.00 85.31 269 LEU A O 1
ATOM 2172 N N . ARG A 1 270 ? 1.567 11.380 -14.879 1.00 89.38 270 ARG A N 1
ATOM 2173 C CA . ARG A 1 270 ? 2.571 12.177 -14.154 1.00 89.38 270 ARG A CA 1
ATOM 2174 C C . ARG A 1 270 ? 3.015 11.564 -12.822 1.00 89.38 270 ARG A C 1
ATOM 2176 O O . ARG A 1 270 ? 4.151 11.762 -12.422 1.00 89.38 270 ARG A O 1
ATOM 2183 N N . ASN A 1 271 ? 2.121 10.825 -12.162 1.00 89.62 271 ASN A N 1
ATOM 2184 C CA . ASN A 1 271 ? 2.378 10.202 -10.861 1.00 89.62 271 ASN A CA 1
ATOM 2185 C C . ASN A 1 271 ? 2.508 8.676 -10.943 1.00 89.62 271 ASN A C 1
ATOM 2187 O O . ASN A 1 271 ? 2.921 8.060 -9.970 1.00 89.62 271 ASN A O 1
ATOM 2191 N N . SER A 1 272 ? 2.145 8.055 -12.067 1.00 87.81 272 SER A N 1
ATOM 2192 C CA . SER A 1 272 ? 2.068 6.594 -12.219 1.00 87.81 272 SER A CA 1
ATOM 2193 C C . SER A 1 272 ? 3.144 6.019 -13.137 1.00 87.81 272 SER A C 1
ATOM 2195 O O . SER A 1 272 ? 3.251 4.802 -13.269 1.00 87.81 272 SER A O 1
ATOM 2197 N N . SER A 1 273 ? 3.954 6.873 -13.765 1.00 89.81 273 SER A N 1
ATOM 2198 C CA . SER A 1 273 ? 5.037 6.448 -14.647 1.00 89.81 273 SER A CA 1
ATOM 2199 C C . SER A 1 273 ? 6.267 7.332 -14.508 1.00 89.81 273 SER A C 1
ATOM 2201 O O . SER A 1 273 ? 6.166 8.528 -14.226 1.00 89.81 273 SER A O 1
ATOM 2203 N N . TRP A 1 274 ? 7.435 6.749 -14.756 1.00 87.69 274 TRP A N 1
ATOM 2204 C CA . TRP A 1 274 ? 8.680 7.498 -14.824 1.00 87.69 274 TRP A CA 1
ATOM 2205 C C . TRP A 1 274 ? 8.890 8.074 -16.225 1.00 87.69 274 TRP A C 1
ATOM 2207 O O . TRP A 1 274 ? 9.009 7.340 -17.199 1.00 87.69 274 TRP A O 1
ATOM 2217 N N . GLN A 1 275 ? 8.927 9.397 -16.320 1.00 88.19 275 GLN A N 1
ATOM 2218 C CA . GLN A 1 275 ? 9.068 10.165 -17.556 1.00 88.19 275 GLN A CA 1
ATOM 2219 C C . GLN A 1 275 ? 10.559 10.320 -17.915 1.00 88.19 275 GLN A C 1
ATOM 2221 O O . GLN A 1 275 ? 11.201 11.303 -17.544 1.00 88.19 275 GLN A O 1
ATOM 2226 N N . VAL A 1 276 ? 11.139 9.309 -18.573 1.00 85.75 276 VAL A N 1
ATOM 2227 C CA . VAL A 1 276 ? 12.602 9.176 -18.746 1.00 85.75 276 VAL A CA 1
ATOM 2228 C C . VAL A 1 276 ? 13.179 10.259 -19.643 1.00 85.75 276 VAL A C 1
ATOM 2230 O O . VAL A 1 276 ? 14.217 10.830 -19.320 1.00 85.75 276 VAL A O 1
ATOM 2233 N N . LEU A 1 277 ? 12.497 10.589 -20.742 1.00 82.88 277 LEU A N 1
ATOM 2234 C CA . LEU A 1 277 ? 12.968 11.621 -21.671 1.00 82.88 277 LEU A CA 1
ATOM 2235 C C . LEU A 1 277 ? 12.848 13.037 -21.104 1.00 82.88 277 LEU A C 1
ATOM 2237 O O . LEU A 1 277 ? 13.372 13.972 -21.697 1.00 82.88 277 LEU A O 1
ATOM 2241 N N . GLN A 1 278 ? 12.176 13.220 -19.971 1.00 84.69 278 GLN A N 1
ATOM 2242 C CA . GLN A 1 278 ? 12.090 14.498 -19.264 1.00 84.69 278 GLN A CA 1
ATOM 2243 C C . GLN A 1 278 ? 13.016 14.537 -18.044 1.00 84.69 278 GLN A C 1
ATOM 2245 O O . GLN A 1 278 ? 13.174 15.589 -17.426 1.00 84.69 278 GLN A O 1
ATOM 2250 N N . ASP A 1 279 ? 13.643 13.415 -17.686 1.00 85.75 279 ASP A N 1
ATOM 2251 C CA . ASP A 1 279 ? 14.507 13.335 -16.518 1.00 85.75 279 ASP A CA 1
ATOM 2252 C C . ASP A 1 279 ? 15.874 13.964 -16.817 1.00 85.75 279 ASP A C 1
ATOM 2254 O O . ASP A 1 279 ? 16.697 13.426 -17.562 1.00 85.75 279 ASP A O 1
ATOM 2258 N N . VAL A 1 280 ? 16.134 15.119 -16.201 1.00 86.94 280 VAL A N 1
ATOM 2259 C CA . VAL A 1 280 ? 17.378 15.888 -16.371 1.00 86.94 280 VAL A CA 1
ATOM 2260 C C . VAL A 1 280 ? 18.620 15.046 -16.062 1.00 86.94 280 VAL A C 1
ATOM 2262 O O . VAL A 1 280 ? 19.666 15.235 -16.684 1.00 86.94 280 VAL A O 1
ATOM 2265 N N . ARG A 1 281 ? 18.512 14.081 -15.141 1.00 87.19 281 ARG A N 1
ATOM 2266 C CA . ARG A 1 281 ? 19.632 13.211 -14.754 1.00 87.19 281 ARG A CA 1
ATOM 2267 C C . ARG A 1 281 ? 20.021 12.269 -15.887 1.00 87.19 281 ARG A C 1
ATOM 2269 O O . ARG A 1 281 ? 21.205 12.024 -16.094 1.00 87.19 281 ARG A O 1
ATOM 2276 N N . ILE A 1 282 ? 19.032 11.774 -16.631 1.00 82.69 282 ILE A N 1
ATOM 2277 C CA . ILE A 1 282 ? 19.249 10.896 -17.782 1.00 82.69 282 ILE A CA 1
ATOM 2278 C C . ILE A 1 282 ? 19.882 11.686 -18.924 1.00 82.69 282 ILE A C 1
ATOM 2280 O O . ILE A 1 282 ? 20.867 11.226 -19.496 1.00 82.69 282 ILE A O 1
ATOM 2284 N N . HIS A 1 283 ? 19.407 12.907 -19.188 1.00 80.75 283 HIS A N 1
ATOM 2285 C CA . HIS A 1 283 ? 20.047 13.804 -20.160 1.00 80.75 283 HIS A CA 1
ATOM 2286 C C . HIS A 1 283 ? 21.515 14.057 -19.836 1.00 80.75 283 HIS A C 1
ATOM 2288 O O . HIS A 1 283 ? 22.369 13.961 -20.713 1.00 80.75 283 HIS A O 1
ATOM 2294 N N . GLU A 1 284 ? 21.823 14.356 -18.577 1.00 84.94 284 GLU A N 1
ATOM 2295 C CA . GLU A 1 284 ? 23.195 14.610 -18.148 1.00 84.94 284 GLU A CA 1
ATOM 2296 C C . GLU A 1 284 ? 24.075 13.356 -18.249 1.00 84.94 284 GLU A C 1
ATOM 2298 O O . GLU A 1 284 ? 25.200 13.426 -18.741 1.00 84.94 284 GLU A O 1
ATOM 2303 N N . MET A 1 285 ? 23.549 12.192 -17.862 1.00 81.00 285 MET A N 1
ATOM 2304 C CA . MET A 1 285 ? 24.231 10.909 -18.039 1.00 81.00 285 MET A CA 1
ATOM 2305 C C . MET A 1 285 ? 24.536 10.633 -19.516 1.00 81.00 285 MET A C 1
ATOM 2307 O O . MET A 1 285 ? 25.664 10.289 -19.859 1.00 81.00 285 MET A O 1
ATOM 2311 N N . LEU A 1 286 ? 23.564 10.836 -20.405 1.00 76.62 286 LEU A N 1
ATOM 2312 C CA . LEU A 1 286 ? 23.729 10.613 -21.841 1.00 76.62 286 LEU A CA 1
ATOM 2313 C C . LEU A 1 286 ? 24.738 11.582 -22.462 1.00 76.62 286 LEU A C 1
ATOM 2315 O O . LEU A 1 286 ? 25.542 11.163 -23.293 1.00 76.62 286 LEU A O 1
ATOM 2319 N N . ARG A 1 287 ? 24.758 12.850 -22.027 1.00 80.19 287 ARG A N 1
ATOM 2320 C CA . ARG A 1 287 ? 25.802 13.808 -22.431 1.00 80.19 287 ARG A CA 1
ATOM 2321 C C . ARG A 1 287 ? 27.188 13.357 -21.991 1.00 80.19 287 ARG A C 1
ATOM 2323 O O . ARG A 1 287 ? 28.135 13.531 -22.749 1.00 80.19 287 ARG A O 1
ATOM 2330 N N . ARG A 1 288 ? 27.323 12.795 -20.785 1.00 80.81 288 ARG A N 1
ATOM 2331 C CA . ARG A 1 288 ? 28.607 12.264 -20.302 1.00 80.81 288 ARG A CA 1
ATOM 2332 C C . ARG A 1 288 ? 29.066 11.087 -21.148 1.00 80.81 288 ARG A C 1
ATOM 2334 O O . ARG A 1 288 ? 30.195 11.119 -21.614 1.00 80.81 288 ARG A O 1
ATOM 2341 N N . VAL A 1 289 ? 28.184 10.121 -21.412 1.00 75.88 289 VAL A N 1
ATOM 2342 C CA . VAL A 1 289 ? 28.490 8.961 -22.268 1.00 75.88 289 VAL A CA 1
ATOM 2343 C C . VAL A 1 289 ? 28.882 9.404 -23.679 1.00 75.88 289 VAL A C 1
ATOM 2345 O O . VAL A 1 289 ? 29.875 8.926 -24.208 1.00 75.88 289 VAL A O 1
ATOM 2348 N N . ALA A 1 290 ? 28.171 10.370 -24.266 1.00 73.50 290 ALA A N 1
ATOM 2349 C CA . ALA A 1 290 ? 28.494 10.897 -25.595 1.00 73.50 290 ALA A CA 1
ATOM 2350 C C . ALA A 1 290 ? 29.843 11.640 -25.663 1.00 73.50 290 ALA A C 1
ATOM 2352 O O . ALA A 1 290 ? 30.393 11.799 -26.746 1.00 73.50 290 ALA A O 1
ATOM 2353 N N . ARG A 1 291 ? 30.369 12.111 -24.524 1.00 76.69 291 ARG A N 1
ATOM 2354 C CA . ARG A 1 291 ? 31.689 12.755 -24.421 1.00 76.69 291 ARG A CA 1
ATOM 2355 C C . ARG A 1 291 ? 32.813 11.769 -24.098 1.00 76.69 291 ARG A C 1
ATOM 2357 O O . ARG A 1 291 ? 33.967 12.187 -24.069 1.00 76.69 291 ARG A O 1
ATOM 2364 N N . MET A 1 292 ? 32.505 10.500 -23.816 1.00 69.94 292 MET A N 1
ATOM 2365 C CA . MET A 1 292 ? 33.543 9.502 -23.566 1.00 69.94 292 MET A CA 1
ATOM 2366 C C . MET A 1 292 ? 34.210 9.114 -24.894 1.00 69.94 292 MET A C 1
ATOM 2368 O O . MET A 1 292 ? 33.504 8.803 -25.854 1.00 69.94 292 MET A O 1
ATOM 2372 N N . PRO A 1 293 ? 35.551 9.134 -24.977 1.00 60.03 293 PRO A N 1
ATOM 2373 C CA . PRO A 1 293 ? 36.261 8.713 -26.178 1.00 60.03 293 PRO A CA 1
ATOM 2374 C C . PRO A 1 293 ? 36.010 7.221 -26.443 1.00 60.03 293 PRO A C 1
ATOM 2376 O O . PRO A 1 293 ? 36.007 6.409 -25.520 1.00 60.03 293 PRO A O 1
ATOM 2379 N N . ALA A 1 294 ? 35.817 6.856 -27.714 1.00 57.81 294 ALA A N 1
ATOM 2380 C CA . ALA A 1 294 ? 35.463 5.504 -28.167 1.00 57.81 294 ALA A CA 1
ATOM 2381 C C . ALA A 1 294 ? 36.538 4.422 -27.904 1.00 57.81 294 ALA A C 1
ATOM 2383 O O . ALA A 1 294 ? 36.363 3.264 -28.271 1.00 57.81 294 ALA A O 1
ATOM 2384 N N . THR A 1 295 ? 37.649 4.767 -27.254 1.00 49.84 295 THR A N 1
ATOM 2385 C CA . THR A 1 295 ? 38.831 3.916 -27.064 1.00 49.84 295 THR A CA 1
ATOM 2386 C C . THR A 1 295 ? 38.715 2.885 -25.935 1.00 49.84 295 THR A C 1
ATOM 2388 O O . THR A 1 295 ? 39.683 2.187 -25.657 1.00 49.84 295 THR A O 1
ATOM 2391 N N . VAL A 1 296 ? 37.545 2.735 -25.301 1.00 47.75 296 VAL A N 1
ATOM 2392 C CA . VAL A 1 296 ? 37.287 1.702 -24.270 1.00 47.75 296 VAL A CA 1
ATOM 2393 C C . VAL A 1 296 ? 36.143 0.761 -24.689 1.00 47.75 296 VAL A C 1
ATOM 2395 O O . VAL A 1 296 ? 35.415 0.223 -23.857 1.00 47.75 296 VAL A O 1
ATOM 2398 N N . ALA A 1 297 ? 35.953 0.557 -25.996 1.00 43.72 297 ALA A N 1
ATOM 2399 C CA . ALA A 1 297 ? 35.122 -0.529 -26.505 1.00 43.72 297 ALA A CA 1
ATOM 2400 C C . ALA A 1 297 ? 35.936 -1.831 -26.468 1.00 43.72 297 ALA A C 1
ATOM 2402 O O . ALA A 1 297 ? 36.792 -2.086 -27.310 1.00 43.72 297 ALA A O 1
ATOM 2403 N N . VAL A 1 298 ? 35.688 -2.607 -25.416 1.00 42.72 298 VAL A N 1
ATOM 2404 C CA . VAL A 1 298 ? 36.158 -3.976 -25.196 1.00 42.72 298 VAL A CA 1
ATOM 2405 C C . VAL A 1 298 ? 36.029 -4.810 -26.473 1.00 42.72 298 VAL A C 1
ATOM 2407 O O . VAL A 1 298 ? 34.974 -4.819 -27.104 1.00 42.72 298 VAL A O 1
ATOM 2410 N N . SER A 1 299 ? 37.102 -5.528 -26.812 1.00 40.59 299 SER A N 1
ATOM 2411 C CA . SER A 1 299 ? 37.172 -6.547 -27.857 1.00 40.59 299 SER A CA 1
ATOM 2412 C C . SER A 1 299 ? 35.997 -7.521 -27.762 1.00 40.59 299 SER A C 1
ATOM 2414 O O . SER A 1 299 ? 35.968 -8.408 -26.912 1.00 40.59 299 SER A O 1
ATOM 2416 N N . GLY A 1 300 ? 35.021 -7.343 -28.639 1.00 40.19 300 GLY A N 1
ATOM 2417 C CA . GLY A 1 300 ? 33.891 -8.238 -28.813 1.00 40.19 300 GLY A CA 1
ATOM 2418 C C . GLY A 1 300 ? 33.268 -7.932 -30.161 1.00 40.19 300 GLY A C 1
ATOM 2419 O O . GLY A 1 300 ? 32.591 -6.919 -30.315 1.00 40.19 300 GLY A O 1
ATOM 2420 N N . GLU A 1 301 ? 33.562 -8.773 -31.148 1.00 44.78 301 GLU A N 1
ATOM 2421 C CA . GLU A 1 301 ? 32.976 -8.722 -32.483 1.00 44.78 301 GLU A CA 1
ATOM 2422 C C . GLU A 1 301 ? 31.446 -8.776 -32.391 1.00 44.78 301 GLU A C 1
ATOM 2424 O O . GLU A 1 301 ? 30.843 -9.836 -32.244 1.00 44.78 301 GLU A O 1
ATOM 2429 N N . ALA A 1 302 ? 30.801 -7.617 -32.467 1.00 40.03 302 ALA A N 1
ATOM 2430 C CA . ALA A 1 302 ? 29.375 -7.512 -32.722 1.00 40.03 302 ALA A CA 1
ATOM 2431 C C . ALA A 1 302 ? 29.085 -6.167 -33.394 1.00 40.03 302 ALA A C 1
ATOM 2433 O O . ALA A 1 302 ? 28.968 -5.139 -32.737 1.00 40.03 302 ALA A O 1
ATOM 2434 N N . LEU A 1 303 ? 28.982 -6.226 -34.725 1.00 40.53 303 LEU A N 1
ATOM 2435 C CA . LEU A 1 303 ? 28.276 -5.292 -35.607 1.00 40.53 303 LEU A CA 1
ATOM 2436 C C . LEU A 1 303 ? 28.486 -3.804 -35.293 1.00 40.53 303 LEU A C 1
ATOM 2438 O O . LEU A 1 303 ? 27.691 -3.154 -34.616 1.00 40.53 303 LEU A O 1
ATOM 2442 N N . ALA A 1 304 ? 29.537 -3.259 -35.903 1.00 39.12 304 ALA A N 1
ATOM 2443 C CA . ALA A 1 304 ? 29.716 -1.834 -36.115 1.00 39.12 304 ALA A CA 1
ATOM 2444 C C . ALA A 1 304 ? 28.548 -1.264 -36.942 1.00 39.12 304 ALA A C 1
ATOM 2446 O O . ALA A 1 304 ? 28.598 -1.191 -38.167 1.00 39.12 304 ALA A O 1
ATOM 2447 N N . SER A 1 305 ? 27.482 -0.844 -36.265 1.00 43.53 305 SER A N 1
ATOM 2448 C CA . SER A 1 305 ? 26.685 0.292 -36.714 1.00 43.53 305 SER A CA 1
ATOM 2449 C C . SER A 1 305 ? 27.301 1.538 -36.086 1.00 43.53 305 SER A C 1
ATOM 2451 O O . SER A 1 305 ? 27.174 1.776 -34.885 1.00 43.53 305 SER A O 1
ATOM 2453 N N . ASP A 1 306 ? 28.034 2.258 -36.921 1.00 40.97 306 ASP A N 1
ATOM 2454 C CA . ASP A 1 306 ? 28.766 3.488 -36.656 1.00 40.97 306 ASP A CA 1
ATOM 2455 C C . ASP A 1 306 ? 27.986 4.488 -35.760 1.00 40.97 306 ASP A C 1
ATOM 2457 O O . ASP A 1 306 ? 26.900 4.938 -36.139 1.00 40.97 306 ASP A O 1
ATOM 2461 N N . PRO A 1 307 ? 28.487 4.866 -34.565 1.00 47.28 307 PRO A N 1
ATOM 2462 C CA . PRO A 1 307 ? 27.839 5.873 -33.723 1.00 47.28 307 PRO A CA 1
ATOM 2463 C C . PRO A 1 307 ? 28.069 7.313 -34.218 1.00 47.28 307 PRO A C 1
ATOM 2465 O O . PRO A 1 307 ? 27.496 8.241 -33.638 1.00 47.28 307 PRO A O 1
ATOM 2468 N N . ALA A 1 308 ? 28.888 7.520 -35.259 1.00 40.28 308 ALA A N 1
ATOM 2469 C CA . ALA A 1 308 ? 29.263 8.845 -35.757 1.00 40.28 308 ALA A CA 1
ATOM 2470 C C . ALA A 1 308 ? 28.337 9.407 -36.859 1.00 40.28 308 ALA A C 1
ATOM 2472 O O . ALA A 1 308 ? 28.412 10.595 -37.166 1.00 40.28 308 ALA A O 1
ATOM 2473 N N . GLY A 1 309 ? 27.423 8.607 -37.417 1.00 39.72 309 GLY A N 1
ATOM 2474 C CA . GLY A 1 309 ? 26.625 8.978 -38.598 1.00 39.72 309 GLY A CA 1
ATOM 2475 C C . GLY A 1 309 ? 25.356 9.820 -38.375 1.00 39.72 309 GLY A C 1
ATOM 2476 O O . GLY A 1 309 ? 24.594 9.990 -39.316 1.00 39.72 309 GLY A O 1
ATOM 2477 N N . VAL A 1 310 ? 25.076 10.334 -37.167 1.00 44.53 310 VAL A N 1
ATOM 2478 C CA . VAL A 1 310 ? 23.841 11.118 -36.876 1.00 44.53 310 VAL A CA 1
ATOM 2479 C C . VAL A 1 310 ? 24.155 12.545 -36.408 1.00 44.53 310 VAL A C 1
ATOM 2481 O O . VAL A 1 310 ? 23.493 13.114 -35.542 1.00 44.53 310 VAL A O 1
ATOM 2484 N N . LEU A 1 311 ? 25.199 13.138 -36.977 1.00 43.75 311 LEU A N 1
ATOM 2485 C CA . LEU A 1 311 ? 25.364 14.589 -37.035 1.00 43.75 311 LEU A CA 1
ATOM 2486 C C . LEU A 1 311 ? 25.472 14.971 -38.507 1.00 43.75 311 LEU A C 1
ATOM 2488 O O . LEU A 1 311 ? 26.517 15.399 -38.985 1.00 43.75 311 LEU A O 1
ATOM 2492 N N . ASP A 1 312 ? 24.373 14.766 -39.229 1.00 39.97 312 ASP A N 1
ATOM 2493 C CA . ASP A 1 312 ? 24.215 15.269 -40.585 1.00 39.97 312 ASP A CA 1
ATOM 2494 C C . ASP A 1 312 ? 24.096 16.800 -40.501 1.00 39.97 312 ASP A C 1
ATOM 2496 O O . ASP A 1 312 ? 23.026 17.378 -40.314 1.00 39.97 312 ASP A O 1
ATOM 2500 N N . ALA A 1 313 ? 25.249 17.471 -40.516 1.00 43.91 313 ALA A N 1
ATOM 2501 C CA . ALA A 1 313 ? 25.368 18.925 -40.451 1.00 43.91 313 ALA A CA 1
ATOM 2502 C C . ALA A 1 313 ? 24.925 19.615 -41.760 1.00 43.91 313 ALA A C 1
ATOM 2504 O O . ALA A 1 313 ? 24.978 20.842 -41.848 1.00 43.91 313 ALA A O 1
ATOM 2505 N N . ALA A 1 314 ? 24.499 18.850 -42.772 1.00 44.16 314 ALA A N 1
ATOM 2506 C CA . ALA A 1 314 ? 24.189 19.352 -44.109 1.00 44.16 314 ALA A CA 1
ATOM 2507 C C . ALA A 1 314 ? 22.705 19.700 -44.325 1.00 44.16 314 ALA A C 1
ATOM 2509 O O . ALA A 1 314 ? 22.389 20.523 -45.184 1.00 44.16 314 ALA A O 1
ATOM 2510 N N . THR A 1 315 ? 21.784 19.157 -43.527 1.00 44.25 315 THR A N 1
ATOM 2511 C CA . THR A 1 315 ? 20.366 19.541 -43.564 1.00 44.25 315 THR A CA 1
ATOM 2512 C C . THR A 1 315 ? 20.058 20.369 -42.326 1.00 44.25 315 THR A C 1
ATOM 2514 O O . THR A 1 315 ? 20.034 19.834 -41.225 1.00 44.25 315 THR A O 1
ATOM 2517 N N . GLY A 1 316 ? 19.816 21.675 -42.473 1.00 43.47 316 GLY A N 1
ATOM 2518 C CA . GLY A 1 316 ? 19.519 22.620 -41.381 1.00 43.47 316 GLY A CA 1
ATOM 2519 C C . GLY A 1 316 ? 18.264 22.326 -40.536 1.00 43.47 316 GLY A C 1
ATOM 2520 O O . GLY A 1 316 ? 17.761 23.214 -39.845 1.00 43.47 316 GLY A O 1
ATOM 2521 N N . GLU A 1 317 ? 17.745 21.101 -40.559 1.00 42.53 317 GLU A N 1
ATOM 2522 C CA . GLU A 1 317 ? 16.766 20.616 -39.605 1.00 42.53 317 GLU A CA 1
ATOM 2523 C C . GLU A 1 317 ? 17.462 20.327 -38.275 1.00 42.53 317 GLU A C 1
ATOM 2525 O O . GLU A 1 317 ? 18.187 19.349 -38.106 1.00 42.53 317 GLU A O 1
ATOM 2530 N N . LYS A 1 318 ? 17.203 21.182 -37.281 1.00 47.78 318 LYS A N 1
ATOM 2531 C CA . LYS A 1 318 ? 17.427 20.856 -35.869 1.00 47.78 318 LYS A CA 1
ATOM 2532 C C . LYS A 1 318 ? 16.561 19.644 -35.510 1.00 47.78 318 LYS A C 1
ATOM 2534 O O . LYS A 1 318 ? 15.487 19.819 -34.927 1.00 47.78 318 LYS A O 1
ATOM 2539 N N . GLN A 1 319 ? 17.006 18.430 -35.838 1.00 49.62 319 GLN A N 1
ATOM 2540 C CA . GLN A 1 319 ? 16.418 17.216 -35.288 1.00 49.62 319 GLN A CA 1
ATOM 2541 C C . GLN A 1 319 ? 16.397 17.387 -33.776 1.00 49.62 319 GLN A C 1
ATOM 2543 O O . GLN A 1 319 ? 17.413 17.696 -33.140 1.00 49.62 319 GLN A O 1
ATOM 2548 N N . ARG A 1 320 ? 15.199 17.297 -33.196 1.00 59.28 320 ARG A N 1
ATOM 2549 C CA . ARG A 1 320 ? 15.033 17.528 -31.767 1.00 59.28 320 ARG A CA 1
ATOM 2550 C C . ARG A 1 320 ? 15.852 16.438 -31.074 1.00 59.28 320 ARG A C 1
ATOM 2552 O O . ARG A 1 320 ? 15.563 15.266 -31.305 1.00 59.28 320 ARG A O 1
ATOM 2559 N N . PRO A 1 321 ? 16.813 16.776 -30.193 1.00 62.12 321 PRO A N 1
ATOM 2560 C CA . PRO A 1 321 ? 17.661 15.795 -29.506 1.00 62.12 321 PRO A CA 1
ATOM 2561 C C . PRO A 1 321 ? 16.879 14.643 -28.852 1.00 62.12 321 PRO A C 1
ATOM 2563 O O . PRO A 1 321 ? 17.404 13.560 -28.633 1.00 62.12 321 PRO A O 1
ATOM 2566 N N . LEU A 1 322 ? 15.601 14.877 -28.559 1.00 61.34 322 LEU A N 1
ATOM 2567 C CA . LEU A 1 322 ? 14.668 13.922 -27.989 1.00 61.34 322 LEU A CA 1
ATOM 2568 C C . LEU A 1 322 ? 14.292 12.741 -28.905 1.00 61.34 322 LEU A C 1
ATOM 2570 O O . LEU A 1 322 ? 14.094 11.640 -28.398 1.00 61.34 322 LEU A O 1
ATOM 2574 N N . GLU A 1 323 ? 14.186 12.951 -30.218 1.00 63.34 323 GLU A N 1
ATOM 2575 C CA . GLU A 1 323 ? 13.825 11.894 -31.180 1.00 63.34 323 GLU A CA 1
ATOM 2576 C C . GLU A 1 323 ? 14.991 10.914 -31.346 1.00 63.34 323 GLU A C 1
ATOM 2578 O O . GLU A 1 323 ? 14.814 9.700 -31.245 1.00 63.34 323 GLU A O 1
ATOM 2583 N N . VAL A 1 324 ? 16.218 11.437 -31.420 1.00 63.94 324 VAL A N 1
ATOM 2584 C CA . VAL A 1 324 ? 17.450 10.632 -31.407 1.00 63.94 324 VAL A CA 1
ATOM 2585 C C . VAL A 1 324 ? 17.542 9.775 -30.138 1.00 63.94 324 VAL A C 1
ATOM 2587 O O . VAL A 1 324 ? 17.957 8.618 -30.195 1.00 63.94 324 VAL A O 1
ATOM 2590 N N . LEU A 1 325 ? 17.113 10.296 -28.982 1.00 64.56 325 LEU A N 1
ATOM 2591 C CA . LEU A 1 325 ? 17.095 9.528 -27.732 1.00 64.56 325 LEU A CA 1
ATOM 2592 C C . LEU A 1 325 ? 16.051 8.412 -27.721 1.00 64.56 325 LEU A C 1
ATOM 2594 O O . LEU A 1 325 ? 16.335 7.349 -27.172 1.00 64.56 325 LEU A O 1
ATOM 2598 N N . GLN A 1 326 ? 14.883 8.604 -28.338 1.00 64.12 326 GLN A N 1
ATOM 2599 C CA . GLN A 1 326 ? 13.893 7.530 -28.473 1.00 64.12 326 GLN A CA 1
ATOM 2600 C C . GLN A 1 326 ? 14.448 6.349 -29.267 1.00 64.12 326 GLN A C 1
ATOM 2602 O O . GLN A 1 326 ? 14.272 5.204 -28.850 1.00 64.12 326 GLN A O 1
ATOM 2607 N N . HIS A 1 327 ? 15.178 6.620 -30.352 1.00 66.12 327 HIS A N 1
ATOM 2608 C CA . HIS A 1 327 ? 15.807 5.580 -31.167 1.00 66.12 327 HIS A CA 1
ATOM 2609 C C . HIS A 1 327 ? 16.924 4.818 -30.438 1.00 66.12 327 HIS A C 1
ATOM 2611 O O . HIS A 1 327 ? 17.232 3.687 -30.809 1.00 66.12 327 HIS A O 1
ATOM 2617 N N . ARG A 1 328 ? 17.495 5.381 -29.363 1.00 69.44 328 ARG A N 1
ATOM 2618 C CA . ARG A 1 328 ? 18.533 4.711 -28.559 1.00 69.44 328 ARG A CA 1
ATOM 2619 C C . ARG A 1 328 ? 17.991 3.664 -27.586 1.00 69.44 328 ARG A C 1
ATOM 2621 O O . ARG A 1 328 ? 18.757 2.817 -27.129 1.00 69.44 328 ARG A O 1
ATOM 2628 N N . PHE A 1 329 ? 16.694 3.667 -27.275 1.00 75.50 329 PHE A N 1
ATOM 2629 C CA . PHE A 1 329 ? 16.098 2.627 -26.432 1.00 75.50 329 PHE A CA 1
ATOM 2630 C C . PHE A 1 329 ? 15.788 1.373 -27.255 1.00 75.50 329 PHE A C 1
ATOM 2632 O O . PHE A 1 329 ? 14.660 1.142 -27.692 1.00 75.50 329 PHE A O 1
ATOM 2639 N N . CYS A 1 330 ? 16.798 0.523 -27.443 1.00 83.94 330 CYS A N 1
ATOM 2640 C CA . CYS A 1 330 ? 16.613 -0.770 -28.092 1.00 83.94 330 CYS A CA 1
ATOM 2641 C C . CYS A 1 330 ? 15.902 -1.759 -27.152 1.00 83.94 330 CYS A C 1
ATOM 2643 O O . CYS A 1 330 ? 16.459 -2.216 -26.150 1.00 83.94 330 CYS A O 1
ATOM 2645 N N . MET A 1 331 ? 14.669 -2.138 -27.505 1.00 80.25 331 MET A N 1
ATOM 2646 C CA . MET A 1 331 ? 13.887 -3.154 -26.786 1.00 80.25 331 MET A CA 1
ATOM 2647 C C . MET A 1 331 ? 14.600 -4.503 -26.691 1.00 80.25 331 MET A C 1
ATOM 2649 O O . MET A 1 331 ? 14.474 -5.177 -25.670 1.00 80.25 331 MET A O 1
ATOM 2653 N N . GLY A 1 332 ? 15.333 -4.892 -27.740 1.00 86.75 332 GLY A N 1
ATOM 2654 C CA . GLY A 1 332 ? 16.147 -6.107 -27.748 1.00 86.75 332 GLY A CA 1
ATOM 2655 C C . GLY A 1 332 ? 17.209 -6.055 -26.655 1.00 86.75 332 GLY A C 1
ATOM 2656 O O . GLY A 1 332 ? 17.209 -6.907 -25.774 1.00 86.75 332 GLY A O 1
ATOM 2657 N N . CYS A 1 333 ? 18.017 -4.990 -26.629 1.00 88.25 333 CYS A N 1
ATOM 2658 C CA . CYS A 1 333 ? 19.061 -4.808 -25.619 1.00 88.25 333 CYS A CA 1
ATOM 2659 C C . CYS A 1 333 ? 18.498 -4.770 -24.192 1.00 88.25 333 CYS A C 1
ATOM 2661 O O . CYS A 1 333 ? 19.049 -5.417 -23.308 1.00 88.25 333 CYS A O 1
ATOM 2663 N N . MET A 1 334 ? 17.381 -4.069 -23.956 1.00 85.06 334 MET A N 1
ATOM 2664 C CA . MET A 1 334 ? 16.751 -4.034 -22.626 1.00 85.06 334 MET A CA 1
ATOM 2665 C C . MET A 1 334 ? 16.249 -5.409 -22.178 1.00 85.06 334 MET A C 1
ATOM 2667 O O . MET A 1 334 ? 16.385 -5.754 -21.008 1.00 85.06 334 MET A O 1
ATOM 2671 N N . ARG A 1 335 ? 15.670 -6.202 -23.089 1.00 87.50 335 ARG A N 1
ATOM 2672 C CA . ARG A 1 335 ? 15.225 -7.570 -22.782 1.00 87.50 335 ARG A CA 1
ATOM 2673 C C . ARG A 1 335 ? 16.401 -8.499 -22.511 1.00 87.50 335 ARG A C 1
ATOM 2675 O O . ARG A 1 335 ? 16.340 -9.244 -21.542 1.00 87.50 335 ARG A O 1
ATOM 2682 N N . SER A 1 336 ? 17.460 -8.426 -23.315 1.00 90.81 336 SER A N 1
ATOM 2683 C CA . SER A 1 336 ? 18.675 -9.213 -23.091 1.00 90.81 336 SER A CA 1
ATOM 2684 C C . SER A 1 336 ? 19.321 -8.856 -21.751 1.00 90.81 336 SER A C 1
ATOM 2686 O O . SER A 1 336 ? 19.623 -9.748 -20.968 1.00 90.81 336 SER A O 1
ATOM 2688 N N . ALA A 1 337 ? 19.448 -7.564 -21.431 1.00 89.75 337 ALA A N 1
ATOM 2689 C CA . ALA A 1 337 ? 19.972 -7.112 -20.142 1.00 89.75 337 ALA A CA 1
ATOM 2690 C C . ALA A 1 337 ? 19.087 -7.542 -18.957 1.00 89.75 337 ALA A C 1
ATOM 2692 O O . ALA A 1 337 ? 19.605 -7.911 -17.909 1.00 89.75 337 ALA A O 1
ATOM 2693 N N . ALA A 1 338 ? 17.760 -7.530 -19.120 1.00 86.50 338 ALA A N 1
ATOM 2694 C CA . ALA A 1 338 ? 16.831 -8.029 -18.108 1.00 86.50 338 ALA A CA 1
ATOM 2695 C C . ALA A 1 338 ? 16.993 -9.537 -17.867 1.00 86.50 338 ALA A C 1
ATOM 2697 O O . ALA A 1 338 ? 17.034 -9.953 -16.714 1.00 86.50 338 ALA A O 1
ATOM 2698 N N . ALA A 1 339 ? 17.140 -10.334 -18.929 1.00 89.94 339 ALA A N 1
ATOM 2699 C CA . ALA A 1 339 ? 17.359 -11.776 -18.816 1.00 89.94 339 ALA A CA 1
ATOM 2700 C C . ALA A 1 339 ? 18.665 -12.109 -18.072 1.00 89.94 339 ALA A C 1
ATOM 2702 O O . ALA A 1 339 ? 18.693 -13.039 -17.275 1.00 89.94 339 ALA A O 1
ATOM 2703 N N . LEU A 1 340 ? 19.724 -11.308 -18.256 1.00 94.88 340 LEU A N 1
ATOM 2704 C CA . LEU A 1 340 ? 20.985 -11.468 -17.515 1.00 94.88 340 LEU A CA 1
ATOM 2705 C C . LEU A 1 340 ? 20.844 -11.241 -16.000 1.00 94.88 340 LEU A C 1
ATOM 2707 O O . LEU A 1 340 ? 21.700 -11.688 -15.243 1.00 94.88 340 LEU A O 1
ATOM 2711 N N . ALA A 1 341 ? 19.796 -10.545 -15.551 1.00 90.25 341 ALA A N 1
ATOM 2712 C CA . ALA A 1 341 ? 19.553 -10.305 -14.132 1.00 90.25 341 ALA A CA 1
ATOM 2713 C C . ALA A 1 341 ? 18.807 -11.462 -13.438 1.00 90.25 341 ALA A C 1
ATOM 2715 O O . ALA A 1 341 ? 18.738 -11.472 -12.210 1.00 90.25 341 ALA A O 1
ATOM 2716 N N . GLU A 1 342 ? 18.233 -12.412 -14.186 1.00 91.81 342 GLU A N 1
ATOM 2717 C CA . GLU A 1 342 ? 17.543 -13.582 -13.623 1.00 91.81 342 GLU A CA 1
ATOM 2718 C C . GLU A 1 342 ? 18.542 -14.544 -12.957 1.00 91.81 342 GLU A C 1
ATOM 2720 O O . GLU A 1 342 ? 19.662 -14.725 -13.434 1.00 91.81 342 GLU A O 1
ATOM 2725 N N . GLY A 1 343 ? 18.150 -15.163 -11.843 1.00 91.19 343 GLY A N 1
ATOM 2726 C CA . GLY A 1 343 ? 19.000 -16.032 -11.027 1.00 91.19 343 GLY A CA 1
ATOM 2727 C C . GLY A 1 343 ? 19.540 -15.368 -9.755 1.00 91.19 343 GLY A C 1
ATOM 2728 O O . GLY A 1 343 ? 19.034 -14.340 -9.299 1.00 91.19 343 GLY A O 1
ATOM 2729 N N . SER A 1 344 ? 20.546 -16.004 -9.148 1.00 95.19 344 SER A N 1
ATOM 2730 C CA . SER A 1 344 ? 21.208 -15.542 -7.920 1.00 95.19 344 SER A CA 1
ATOM 2731 C C . SER A 1 344 ? 22.418 -14.679 -8.251 1.00 95.19 344 SER A C 1
ATOM 2733 O O . SER A 1 344 ? 23.393 -15.190 -8.796 1.00 95.19 344 SER A O 1
ATOM 2735 N N . HIS A 1 345 ? 22.395 -13.408 -7.852 1.00 93.44 345 HIS A N 1
ATOM 2736 C CA . HIS A 1 345 ? 23.495 -12.472 -8.113 1.00 93.44 345 HIS A CA 1
ATOM 2737 C C . HIS A 1 345 ? 23.796 -11.591 -6.903 1.00 93.44 345 HIS A C 1
ATOM 2739 O O . HIS A 1 345 ? 22.939 -11.387 -6.036 1.00 93.44 345 HIS A O 1
ATOM 2745 N N . ASP A 1 346 ? 25.001 -11.021 -6.875 1.00 93.25 346 ASP A N 1
ATOM 2746 C CA . ASP A 1 346 ? 25.344 -9.928 -5.967 1.00 93.25 346 ASP A CA 1
ATOM 2747 C C . ASP A 1 346 ? 24.838 -8.590 -6.530 1.00 93.25 346 ASP A C 1
ATOM 2749 O O . ASP A 1 346 ? 25.332 -8.081 -7.537 1.00 93.25 346 ASP A O 1
ATOM 2753 N N . PHE A 1 347 ? 23.860 -7.989 -5.850 1.00 91.19 347 PHE A N 1
ATOM 2754 C CA . PHE A 1 347 ? 23.287 -6.695 -6.220 1.00 91.19 347 PHE A CA 1
ATOM 2755 C C . PHE A 1 347 ? 23.863 -5.527 -5.404 1.00 91.19 347 PHE A C 1
ATOM 2757 O O . PHE A 1 347 ? 23.215 -4.484 -5.278 1.00 91.19 347 PHE A O 1
ATOM 2764 N N . SER A 1 348 ? 25.065 -5.663 -4.839 1.00 89.31 348 SER A N 1
ATOM 2765 C CA . SER A 1 348 ? 25.742 -4.619 -4.053 1.00 89.31 348 SER A CA 1
ATOM 2766 C C . SER A 1 348 ? 25.779 -3.256 -4.764 1.00 89.31 348 SER A C 1
ATOM 2768 O O . SER A 1 348 ? 25.431 -2.240 -4.158 1.00 89.31 348 SER A O 1
ATOM 2770 N N . HIS A 1 349 ? 26.067 -3.231 -6.068 1.00 91.12 349 HIS A N 1
ATOM 2771 C CA . HIS A 1 349 ? 26.086 -2.009 -6.888 1.00 91.12 349 HIS A CA 1
ATOM 2772 C C . HIS A 1 349 ? 24.701 -1.418 -7.204 1.00 91.12 349 HIS A C 1
ATOM 2774 O O . HIS A 1 349 ? 24.599 -0.245 -7.561 1.00 91.12 349 HIS A O 1
ATOM 2780 N N . PHE A 1 350 ? 23.630 -2.197 -7.042 1.00 87.31 350 PHE A N 1
ATOM 2781 C CA . PHE A 1 350 ? 22.249 -1.749 -7.255 1.00 87.31 350 PHE A CA 1
ATOM 2782 C C . PHE A 1 350 ? 21.582 -1.270 -5.959 1.00 87.31 350 PHE A C 1
ATOM 2784 O O . PHE A 1 350 ? 20.426 -0.841 -5.969 1.00 87.31 350 PHE A O 1
ATOM 2791 N N . ARG A 1 351 ? 22.293 -1.328 -4.827 1.00 84.56 351 ARG A N 1
ATOM 2792 C CA . ARG A 1 351 ? 21.778 -0.905 -3.525 1.00 84.56 351 ARG A CA 1
ATOM 2793 C C . ARG A 1 351 ? 22.207 0.511 -3.190 1.00 84.56 351 ARG A C 1
ATOM 2795 O O . ARG A 1 351 ? 23.374 0.884 -3.266 1.00 84.56 351 ARG A O 1
ATOM 2802 N N . PHE A 1 352 ? 21.244 1.298 -2.724 1.00 83.56 352 PHE A N 1
ATOM 2803 C CA . PHE A 1 352 ? 21.559 2.563 -2.082 1.00 83.56 352 PHE A CA 1
ATOM 2804 C C . PHE A 1 352 ? 22.212 2.314 -0.715 1.00 83.56 352 PHE A C 1
ATOM 2806 O O . PHE A 1 352 ? 21.891 1.336 -0.036 1.00 83.56 352 PHE A O 1
ATOM 2813 N N . LYS A 1 353 ? 23.103 3.219 -0.287 1.00 84.31 353 LYS A N 1
ATOM 2814 C CA . LYS A 1 353 ? 23.795 3.121 1.009 1.00 84.31 353 LYS A CA 1
ATOM 2815 C C . LYS A 1 353 ? 22.785 2.920 2.145 1.00 84.31 353 LYS A C 1
ATOM 2817 O O . LYS A 1 353 ? 21.888 3.746 2.336 1.00 84.31 353 LYS A O 1
ATOM 2822 N N . HIS A 1 354 ? 22.940 1.832 2.902 1.00 79.19 354 HIS A N 1
ATOM 2823 C CA . HIS A 1 354 ? 22.098 1.541 4.059 1.00 79.19 354 HIS A CA 1
ATOM 2824 C C . HIS A 1 354 ? 22.285 2.636 5.118 1.00 79.19 354 HIS A C 1
ATOM 2826 O O . HIS A 1 354 ? 23.407 2.932 5.512 1.00 79.19 354 HIS A O 1
ATOM 2832 N N . ARG A 1 355 ? 21.185 3.257 5.561 1.00 74.94 355 ARG A N 1
ATOM 2833 C CA . ARG A 1 355 ? 21.189 4.319 6.589 1.00 74.94 355 ARG A CA 1
ATOM 2834 C C . ARG A 1 355 ? 20.639 3.850 7.945 1.00 74.94 355 ARG A C 1
ATOM 2836 O O . ARG A 1 355 ? 20.290 4.680 8.777 1.00 74.94 355 ARG A O 1
ATOM 2843 N N . GLY A 1 356 ? 20.457 2.544 8.135 1.00 75.44 356 GLY A N 1
ATOM 2844 C CA . GLY A 1 356 ? 19.920 1.977 9.372 1.00 75.44 356 GLY A CA 1
ATOM 2845 C C . GLY A 1 356 ? 20.997 1.730 10.428 1.00 75.44 356 GLY A C 1
ATOM 2846 O O . GLY A 1 356 ? 22.170 1.596 10.102 1.00 75.44 356 GLY A O 1
ATOM 2847 N N . LEU A 1 357 ? 20.566 1.649 11.691 1.00 75.75 357 LEU A N 1
ATOM 2848 C CA . LEU A 1 357 ? 21.403 1.232 12.828 1.00 75.75 357 LEU A CA 1
ATOM 2849 C C . LEU A 1 357 ? 21.678 -0.281 12.836 1.00 75.75 357 LEU A C 1
ATOM 2851 O O . LEU A 1 357 ? 22.544 -0.756 13.559 1.00 75.75 357 LEU A O 1
ATOM 2855 N N . THR A 1 358 ? 20.905 -1.047 12.068 1.00 78.12 358 THR A N 1
ATOM 2856 C CA . THR A 1 358 ? 21.072 -2.492 11.911 1.00 78.12 358 THR A CA 1
ATOM 2857 C C . THR A 1 358 ? 22.103 -2.794 10.834 1.00 78.12 358 THR A C 1
ATOM 2859 O O . THR A 1 358 ? 22.274 -2.006 9.904 1.00 78.12 358 THR A O 1
ATOM 2862 N N . ALA A 1 359 ? 22.736 -3.966 10.915 1.00 82.19 359 ALA A N 1
ATOM 2863 C CA . ALA A 1 359 ? 23.574 -4.463 9.831 1.00 82.19 359 ALA A CA 1
ATOM 2864 C C . ALA A 1 359 ? 22.811 -4.422 8.494 1.00 82.19 359 ALA A C 1
ATOM 2866 O O . ALA A 1 359 ? 21.605 -4.694 8.437 1.00 82.19 359 ALA A O 1
ATOM 2867 N N . ALA A 1 360 ? 23.511 -4.047 7.422 1.00 81.62 360 ALA A N 1
ATOM 2868 C CA . ALA A 1 360 ? 22.919 -4.040 6.095 1.00 81.62 360 ALA A CA 1
ATOM 2869 C C . ALA A 1 360 ? 22.510 -5.475 5.712 1.00 81.62 360 ALA A C 1
ATOM 2871 O O . ALA A 1 360 ? 23.264 -6.413 5.978 1.00 81.62 360 ALA A O 1
ATOM 2872 N N . PRO A 1 361 ? 21.339 -5.673 5.085 1.00 83.25 361 PRO A N 1
ATOM 2873 C CA . PRO A 1 361 ? 20.954 -6.997 4.609 1.00 83.25 361 PRO A CA 1
ATOM 2874 C C . PRO A 1 361 ? 21.958 -7.502 3.564 1.00 83.25 361 PRO A C 1
ATOM 2876 O O . PRO A 1 361 ? 22.517 -6.692 2.819 1.00 83.25 361 PRO A O 1
ATOM 2879 N N . SER A 1 362 ? 22.128 -8.826 3.461 1.00 86.88 362 SER A N 1
ATOM 2880 C CA . SER A 1 362 ? 22.989 -9.461 2.447 1.00 86.88 362 SER A CA 1
ATOM 2881 C C . SER A 1 362 ? 22.690 -8.903 1.053 1.00 86.88 362 SER A C 1
ATOM 2883 O O . SER A 1 362 ? 21.504 -8.763 0.738 1.00 86.88 362 SER A O 1
ATOM 2885 N N . PRO A 1 363 ? 23.704 -8.531 0.245 1.00 88.69 363 PRO A N 1
ATOM 2886 C CA . PRO A 1 363 ? 23.511 -7.943 -1.077 1.00 88.69 363 PRO A CA 1
ATOM 2887 C C . PRO A 1 363 ? 23.079 -8.961 -2.139 1.00 88.69 363 PRO A C 1
ATOM 2889 O O . PRO A 1 363 ? 22.518 -8.561 -3.160 1.00 88.69 363 PRO A O 1
ATOM 2892 N N . TRP A 1 364 ? 23.254 -10.251 -1.852 1.00 90.69 364 TRP A N 1
ATOM 2893 C CA . TRP A 1 364 ? 22.798 -11.351 -2.687 1.00 90.69 364 TRP A CA 1
ATOM 2894 C C . TRP A 1 364 ? 21.272 -11.411 -2.742 1.00 90.69 364 TRP A C 1
ATOM 2896 O O . TRP A 1 364 ? 20.600 -11.408 -1.707 1.00 90.69 364 TRP A O 1
ATOM 2906 N N . CYS A 1 365 ? 20.730 -11.475 -3.956 1.00 88.81 365 CYS A N 1
ATOM 2907 C CA . CYS A 1 365 ? 19.301 -11.637 -4.208 1.00 88.81 365 CYS A CA 1
ATOM 2908 C C . CYS A 1 365 ? 19.081 -12.691 -5.296 1.00 88.81 365 CYS A C 1
ATOM 2910 O O . CYS A 1 365 ? 19.923 -12.856 -6.177 1.00 88.81 365 CYS A O 1
ATOM 2912 N N . PHE A 1 366 ? 17.915 -13.336 -5.265 1.00 89.44 366 PHE A N 1
ATOM 2913 C CA . PHE A 1 366 ? 17.436 -14.193 -6.342 1.00 89.44 366 PHE A CA 1
ATOM 2914 C C . PHE A 1 366 ? 16.290 -13.500 -7.088 1.00 89.44 366 PHE A C 1
ATOM 2916 O O . PHE A 1 366 ? 15.270 -13.146 -6.488 1.00 89.44 366 PHE A O 1
ATOM 2923 N N . LEU A 1 367 ? 16.457 -13.284 -8.392 1.00 90.31 367 LEU A N 1
ATOM 2924 C CA . LEU A 1 367 ? 15.390 -12.810 -9.271 1.00 90.31 367 LEU A CA 1
ATOM 2925 C C . LEU A 1 367 ? 14.861 -13.998 -10.069 1.00 90.31 367 LEU A C 1
ATOM 2927 O O . LEU A 1 367 ? 15.569 -14.545 -10.904 1.00 90.31 367 LEU A O 1
ATOM 2931 N N . GLU A 1 368 ? 13.615 -14.397 -9.821 1.00 89.19 368 GLU A N 1
ATOM 2932 C CA . GLU A 1 368 ? 13.013 -15.524 -10.547 1.00 89.19 368 GLU A CA 1
ATOM 2933 C C . GLU A 1 368 ? 12.740 -15.149 -12.001 1.00 89.19 368 GLU A C 1
ATOM 2935 O O . GLU A 1 368 ? 12.884 -15.975 -12.897 1.00 89.19 368 GLU A O 1
ATOM 2940 N N . ARG A 1 369 ? 12.308 -13.902 -12.232 1.00 91.00 369 ARG A N 1
ATOM 2941 C CA . ARG A 1 369 ? 11.940 -13.439 -13.567 1.00 91.00 369 ARG A CA 1
ATOM 2942 C C . ARG A 1 369 ? 12.035 -11.930 -13.709 1.00 91.00 369 ARG A C 1
ATOM 2944 O O . ARG A 1 369 ? 11.508 -11.190 -12.872 1.00 91.00 369 ARG A O 1
ATOM 2951 N N . VAL A 1 370 ? 12.585 -11.474 -14.831 1.00 90.44 370 VAL A N 1
ATOM 2952 C CA . VAL A 1 370 ? 12.595 -10.064 -15.227 1.00 90.44 370 VAL A CA 1
ATOM 2953 C C . VAL A 1 370 ? 12.108 -9.927 -16.666 1.00 90.44 370 VAL A C 1
ATOM 2955 O O . VAL A 1 370 ? 12.730 -10.400 -17.610 1.00 90.44 370 VAL A O 1
ATOM 2958 N N . ALA A 1 371 ? 10.975 -9.252 -16.866 1.00 86.88 371 ALA A N 1
ATOM 2959 C CA . ALA A 1 371 ? 10.378 -9.105 -18.193 1.00 86.88 371 ALA A CA 1
ATOM 2960 C C . ALA A 1 371 ? 10.165 -7.639 -18.573 1.00 86.88 371 ALA A C 1
ATOM 2962 O O . ALA A 1 371 ? 9.599 -6.867 -17.803 1.00 86.88 371 ALA A O 1
ATOM 2963 N N . VAL A 1 372 ? 10.540 -7.286 -19.808 1.00 86.88 372 VAL A N 1
ATOM 2964 C CA . VAL A 1 372 ? 10.330 -5.951 -20.390 1.00 86.88 372 VAL A CA 1
ATOM 2965 C C . VAL A 1 372 ? 9.325 -6.034 -21.536 1.00 86.88 372 VAL A C 1
ATOM 2967 O O . VAL A 1 372 ? 9.570 -6.671 -22.573 1.00 86.88 372 VAL A O 1
ATOM 2970 N N . ARG A 1 373 ? 8.176 -5.379 -21.361 1.00 84.44 373 ARG A N 1
ATOM 2971 C CA . ARG A 1 373 ? 7.073 -5.404 -22.330 1.00 84.44 373 ARG A CA 1
ATOM 2972 C C . ARG A 1 373 ? 6.745 -3.997 -22.833 1.00 84.44 373 ARG A C 1
ATOM 2974 O O . ARG A 1 373 ? 6.673 -3.079 -22.019 1.00 84.44 373 ARG A O 1
ATOM 2981 N N . PRO A 1 374 ? 6.519 -3.813 -24.148 1.00 82.94 374 PRO A N 1
ATOM 2982 C CA . PRO A 1 374 ? 5.952 -2.571 -24.645 1.00 82.94 374 PRO A CA 1
ATOM 2983 C C . PRO A 1 374 ? 4.493 -2.484 -24.193 1.00 82.94 374 PRO A C 1
ATOM 2985 O O . PRO A 1 374 ? 3.737 -3.453 -24.290 1.00 82.94 374 PRO A O 1
ATOM 2988 N N . LEU A 1 375 ? 4.096 -1.315 -23.716 1.00 79.50 375 LEU A N 1
ATOM 2989 C CA . LEU A 1 375 ? 2.741 -1.018 -23.293 1.00 79.50 375 LEU A CA 1
ATOM 2990 C C . LEU A 1 375 ? 2.154 0.037 -24.229 1.00 79.50 375 LEU A C 1
ATOM 2992 O O . LEU A 1 375 ? 2.743 1.088 -24.475 1.00 79.50 375 LEU A O 1
ATOM 2996 N N . ARG A 1 376 ? 0.978 -0.269 -24.778 1.00 76.50 376 ARG A N 1
ATOM 2997 C CA . ARG A 1 376 ? 0.232 0.665 -25.621 1.00 76.50 376 ARG A CA 1
ATOM 2998 C C . ARG A 1 376 ? -0.666 1.505 -24.731 1.00 76.50 376 ARG A C 1
ATOM 3000 O O . ARG A 1 376 ? -1.572 0.975 -24.094 1.00 76.50 376 ARG A O 1
ATOM 3007 N N . PHE A 1 377 ? -0.412 2.806 -24.698 1.00 72.00 377 PHE A N 1
ATOM 3008 C CA . PHE A 1 377 ? -1.252 3.757 -23.987 1.00 72.00 377 PHE A CA 1
ATOM 3009 C C . PHE A 1 377 ? -2.254 4.391 -24.943 1.00 72.00 377 PHE A C 1
ATOM 3011 O O . PHE A 1 377 ? -1.867 5.005 -25.935 1.00 72.00 377 PHE A O 1
ATOM 3018 N N . ILE A 1 378 ? -3.540 4.239 -24.639 1.00 74.44 378 ILE A N 1
ATOM 3019 C CA . ILE A 1 378 ? -4.629 4.855 -25.393 1.00 74.44 378 ILE A CA 1
ATOM 3020 C C . ILE A 1 378 ? -5.290 5.864 -24.446 1.00 74.44 378 ILE A C 1
ATOM 3022 O O . ILE A 1 378 ? -6.046 5.444 -23.570 1.00 74.44 378 ILE A O 1
ATOM 3026 N N . PRO A 1 379 ? -4.965 7.168 -24.534 1.00 63.72 379 PRO A N 1
ATOM 3027 C CA . PRO A 1 379 ? -5.563 8.163 -23.651 1.00 63.72 379 PRO A CA 1
ATOM 3028 C C . PRO A 1 379 ? -7.077 8.271 -23.889 1.00 63.72 379 PRO A C 1
ATOM 3030 O O . PRO A 1 379 ? -7.532 8.272 -25.033 1.00 63.72 379 PRO A O 1
ATOM 3033 N N . TRP A 1 380 ? -7.846 8.383 -22.803 1.00 60.97 380 TRP A N 1
ATOM 3034 C CA . TRP A 1 380 ? -9.288 8.654 -22.813 1.00 60.97 380 TRP A CA 1
ATOM 3035 C C . TRP A 1 380 ? -9.584 9.999 -22.119 1.00 60.97 380 TRP A C 1
ATOM 3037 O O . TRP A 1 380 ? -8.929 10.285 -21.111 1.00 60.97 380 TRP A O 1
ATOM 3047 N N . PRO A 1 381 ? -10.565 10.804 -22.582 1.00 60.09 381 PRO A N 1
ATOM 3048 C CA . PRO A 1 381 ? -11.392 10.603 -23.774 1.00 60.09 381 PRO A CA 1
ATOM 3049 C C . PRO A 1 381 ? -10.630 10.871 -25.074 1.00 60.09 381 PRO A C 1
ATOM 3051 O O . PRO A 1 381 ? -9.752 11.730 -25.137 1.00 60.09 381 PRO A O 1
ATOM 3054 N N . ILE A 1 382 ? -10.994 10.138 -26.129 1.00 58.34 382 ILE A N 1
ATOM 3055 C CA . ILE A 1 382 ? -10.596 10.492 -27.495 1.00 58.34 382 ILE A CA 1
ATOM 3056 C C . ILE A 1 382 ? -11.276 11.836 -27.793 1.00 58.34 382 ILE A C 1
ATOM 3058 O O . ILE A 1 382 ? -12.499 11.900 -27.673 1.00 58.34 382 ILE A O 1
ATOM 3062 N N . PRO A 1 383 ? -10.545 12.917 -28.122 1.00 56.69 383 PRO A N 1
ATOM 3063 C CA . PRO A 1 383 ? -11.153 14.228 -28.316 1.00 56.69 383 PRO A CA 1
ATOM 3064 C C . PRO A 1 383 ? -12.222 14.173 -29.415 1.00 56.69 383 PRO A C 1
ATOM 3066 O O . PRO A 1 383 ? -11.925 13.995 -30.598 1.00 56.69 383 PRO A O 1
ATOM 3069 N N . CYS A 1 384 ? -13.481 14.315 -29.004 1.00 53.69 384 CYS A N 1
ATOM 3070 C CA . CYS A 1 384 ? -14.647 14.381 -29.871 1.00 53.69 384 CYS A CA 1
ATOM 3071 C C . CYS A 1 384 ? -14.574 15.699 -30.659 1.00 53.69 384 CYS A C 1
ATOM 3073 O O . CYS A 1 384 ? -14.678 16.761 -30.053 1.00 53.69 384 CYS A O 1
ATOM 3075 N N . GLY A 1 385 ? -14.382 15.671 -31.983 1.00 57.09 385 GLY A N 1
ATOM 3076 C CA . GLY A 1 385 ? -14.579 16.892 -32.784 1.00 57.09 385 GLY A CA 1
ATOM 3077 C C . GLY A 1 385 ? -13.755 17.076 -34.055 1.00 57.09 385 GLY A C 1
ATOM 3078 O O . GLY A 1 385 ? -14.050 17.998 -34.808 1.00 57.09 385 GLY A O 1
ATOM 3079 N N . LYS A 1 386 ? -12.769 16.227 -34.368 1.00 47.94 386 LYS A N 1
ATOM 3080 C CA . LYS A 1 386 ? -12.100 16.293 -35.681 1.00 47.94 386 LYS A CA 1
ATOM 3081 C C . LYS A 1 386 ? -12.669 15.229 -36.616 1.00 47.94 386 LYS A C 1
ATOM 3083 O O . LYS A 1 386 ? -12.296 14.061 -36.532 1.00 47.94 386 LYS A O 1
ATOM 3088 N N . LYS A 1 387 ? -13.599 15.648 -37.484 1.00 48.22 387 LYS A N 1
ATOM 3089 C CA . LYS A 1 387 ? -14.059 14.862 -38.639 1.00 48.22 387 LYS A CA 1
ATOM 3090 C C . LYS A 1 387 ? -12.833 14.469 -39.477 1.00 48.22 387 LYS A C 1
ATOM 3092 O O . LYS A 1 387 ? -12.049 15.340 -39.849 1.00 48.22 387 LYS A O 1
ATOM 3097 N N . GLN A 1 388 ? -12.646 13.172 -39.720 1.00 43.50 388 GLN A N 1
ATOM 3098 C CA . GLN A 1 388 ? -11.646 12.683 -40.673 1.00 43.50 388 GLN A CA 1
ATOM 3099 C C . GLN A 1 388 ? -12.060 13.089 -42.097 1.00 43.50 388 GLN A C 1
ATOM 3101 O O . GLN A 1 388 ? -13.256 13.062 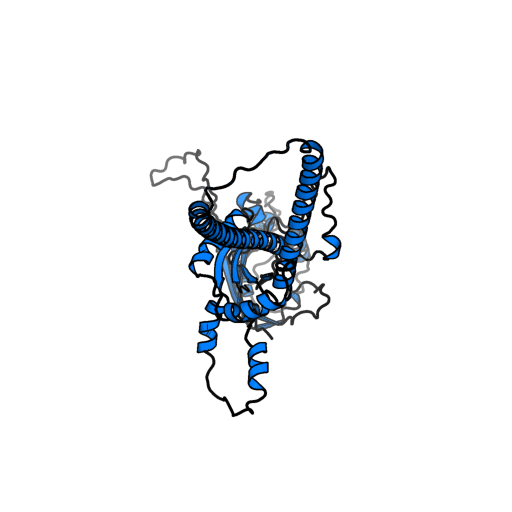-42.395 1.00 43.50 388 GLN A O 1
ATOM 3106 N N . PRO A 1 389 ? -11.117 13.452 -42.982 1.00 45.44 389 PRO A N 1
ATOM 3107 C CA . PRO A 1 389 ? -11.422 13.654 -44.389 1.00 45.44 389 PRO A CA 1
ATOM 3108 C C . PRO A 1 389 ? -11.795 12.310 -45.030 1.00 45.44 389 PRO A C 1
ATOM 3110 O O . PRO A 1 389 ? -10.973 11.406 -45.136 1.00 45.44 389 PRO A O 1
ATOM 3113 N N . ASN A 1 390 ? -13.077 12.209 -45.378 1.00 43.84 390 ASN A N 1
ATOM 3114 C CA . ASN A 1 390 ? -13.752 11.283 -46.287 1.00 43.84 390 ASN A CA 1
ATOM 3115 C C . ASN A 1 390 ? -12.892 10.176 -46.928 1.00 43.84 390 ASN A C 1
ATOM 3117 O O . ASN A 1 390 ? -12.389 10.321 -48.038 1.00 43.84 390 ASN A O 1
ATOM 3121 N N . GLY A 1 391 ? -12.851 9.021 -46.266 1.00 41.62 391 GLY A N 1
ATOM 3122 C CA . GLY A 1 391 ? -12.637 7.719 -46.889 1.00 41.62 391 GLY A CA 1
ATOM 3123 C C . GLY A 1 391 ? -13.645 6.753 -46.278 1.00 41.62 391 GLY A C 1
ATOM 3124 O O . GLY A 1 391 ? -13.575 6.471 -45.085 1.00 41.62 391 GLY A O 1
ATOM 3125 N N . GLY A 1 392 ? -14.641 6.332 -47.058 1.00 43.81 392 GLY A N 1
ATOM 3126 C CA . GLY A 1 392 ? -15.688 5.414 -46.617 1.00 43.81 392 GLY A CA 1
ATOM 3127 C C . GLY A 1 392 ? -15.099 4.081 -46.159 1.00 43.81 392 GLY A C 1
ATOM 3128 O O . GLY A 1 392 ? -14.509 3.354 -46.949 1.00 43.81 392 GLY A O 1
ATOM 3129 N N . GLY A 1 393 ? -15.266 3.790 -44.872 1.00 37.84 393 GLY A N 1
ATOM 3130 C CA . GLY A 1 393 ? -14.848 2.557 -44.215 1.00 37.84 393 GLY A CA 1
ATOM 3131 C C . GLY A 1 393 ? -14.611 2.828 -42.734 1.00 37.84 393 GLY A C 1
ATOM 3132 O O . GLY A 1 393 ? -13.647 3.501 -42.399 1.00 37.84 393 GLY A O 1
ATOM 3133 N N . GLU A 1 394 ? -15.525 2.375 -41.866 1.00 43.56 394 GLU A N 1
ATOM 3134 C CA . GLU A 1 394 ? -15.340 2.219 -40.407 1.00 43.56 394 GLU A CA 1
ATOM 3135 C C . GLU A 1 394 ? -14.372 3.235 -39.744 1.00 43.56 394 GLU A C 1
ATOM 3137 O O . GLU A 1 394 ? -13.363 2.895 -39.128 1.00 43.56 394 GLU A O 1
ATOM 3142 N N . GLY A 1 395 ? -14.677 4.527 -39.904 1.00 30.72 395 GLY A N 1
ATOM 3143 C CA . GLY A 1 395 ? -13.779 5.651 -39.619 1.00 30.72 395 GLY A CA 1
ATOM 3144 C C . GLY A 1 395 ? -14.073 6.351 -38.296 1.00 30.72 395 GLY A C 1
ATOM 3145 O O . GLY A 1 395 ? -14.449 7.523 -38.263 1.00 30.72 395 GLY A O 1
ATOM 3146 N N . GLY A 1 396 ? -13.900 5.642 -37.180 1.00 27.88 396 GLY A N 1
ATOM 3147 C CA . GLY A 1 396 ? -13.714 6.287 -35.883 1.00 27.88 396 GLY A CA 1
ATOM 3148 C C . GLY A 1 396 ? -12.348 6.971 -35.861 1.00 27.88 396 GLY A C 1
ATOM 3149 O O . GLY A 1 396 ? -11.324 6.326 -36.082 1.00 27.88 396 GLY A O 1
ATOM 3150 N N . CYS A 1 397 ? -12.321 8.272 -35.579 1.00 27.48 397 CYS A N 1
ATOM 3151 C CA . CYS A 1 397 ? -11.101 9.065 -35.467 1.00 27.48 397 CYS A CA 1
ATOM 3152 C C . CYS A 1 397 ? -10.274 8.599 -34.251 1.00 27.48 397 CYS A C 1
ATOM 3154 O O . CYS A 1 397 ? -10.309 9.192 -33.176 1.00 27.48 397 CYS A O 1
ATOM 3156 N N . ARG A 1 398 ? -9.541 7.487 -34.391 1.00 30.44 398 ARG A N 1
ATOM 3157 C CA . ARG A 1 398 ? -8.501 7.091 -33.441 1.00 30.44 398 ARG A CA 1
ATOM 3158 C C . ARG A 1 398 ? -7.321 8.017 -33.680 1.00 30.44 398 ARG A C 1
ATOM 3160 O O . ARG A 1 398 ? -6.531 7.783 -34.591 1.00 30.44 398 ARG A O 1
ATOM 3167 N N . VAL A 1 399 ? -7.123 8.992 -32.797 1.00 25.23 399 VAL A N 1
ATOM 3168 C CA . VAL A 1 399 ? -5.755 9.426 -32.493 1.00 25.23 399 VAL A CA 1
ATOM 3169 C C . VAL A 1 399 ? -5.095 8.241 -31.799 1.00 25.23 399 VAL A C 1
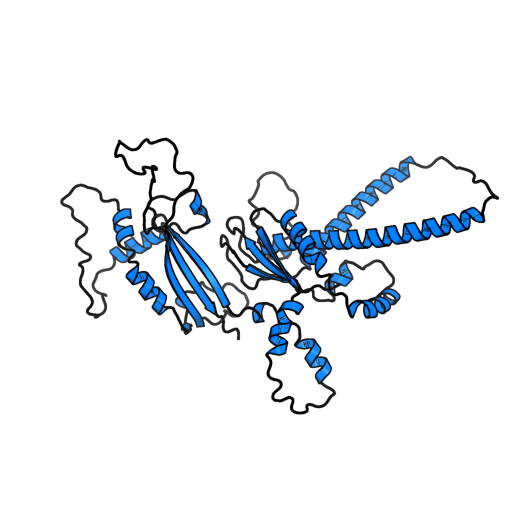ATOM 3171 O O . VAL A 1 399 ? -5.097 8.093 -30.578 1.00 25.23 399 VAL A O 1
ATOM 3174 N N . ARG A 1 400 ? -4.613 7.309 -32.614 1.00 27.00 400 ARG A N 1
ATOM 3175 C CA . ARG A 1 400 ? -3.817 6.188 -32.162 1.00 27.00 400 ARG A CA 1
ATOM 3176 C C . ARG A 1 400 ? -2.435 6.774 -31.902 1.00 27.00 400 ARG A C 1
ATOM 3178 O O . ARG A 1 400 ? -1.628 6.868 -32.820 1.00 27.00 400 ARG A O 1
ATOM 3185 N N . ILE A 1 401 ? -2.143 7.157 -30.659 1.00 27.89 401 ILE A N 1
ATOM 3186 C CA . ILE A 1 401 ? -0.746 7.232 -30.214 1.00 27.89 401 ILE A CA 1
ATOM 3187 C C . ILE A 1 401 ? -0.267 5.779 -30.125 1.00 27.89 401 ILE A C 1
ATOM 3189 O O . ILE A 1 401 ? -0.211 5.162 -29.066 1.00 27.89 401 ILE A O 1
ATOM 3193 N N . CYS A 1 402 ? -0.012 5.176 -31.284 1.00 27.11 402 CYS A N 1
ATOM 3194 C CA . CYS A 1 402 ? 0.675 3.903 -31.389 1.00 27.11 402 CYS A CA 1
ATOM 3195 C C . CYS A 1 402 ? 2.170 4.190 -31.323 1.00 27.11 402 CYS A C 1
ATOM 3197 O O . CYS A 1 402 ? 2.871 4.156 -32.325 1.00 27.11 402 CYS A O 1
ATOM 3199 N N . GLY A 1 403 ? 2.641 4.497 -30.121 1.00 29.06 403 GLY A N 1
ATOM 3200 C CA . GLY A 1 403 ? 4.053 4.415 -29.791 1.00 29.06 403 GLY A CA 1
ATOM 3201 C C . GLY A 1 403 ? 4.295 3.153 -28.975 1.00 29.06 403 GLY A C 1
ATOM 3202 O O . GLY A 1 403 ? 3.541 2.862 -28.046 1.00 29.06 403 GLY A O 1
ATOM 3203 N N . ASN A 1 404 ? 5.370 2.423 -29.265 1.00 34.38 404 ASN A N 1
ATOM 3204 C CA . ASN A 1 404 ? 5.977 1.467 -28.329 1.00 34.38 404 ASN A CA 1
ATOM 3205 C C . ASN A 1 404 ? 6.663 2.224 -27.165 1.00 34.38 404 ASN A C 1
ATOM 3207 O O . ASN A 1 404 ? 7.816 1.966 -26.842 1.00 34.38 404 ASN A O 1
ATOM 3211 N N . THR A 1 405 ? 5.998 3.234 -26.600 1.00 42.19 405 THR A N 1
ATOM 3212 C CA . THR A 1 405 ? 6.637 4.318 -25.836 1.00 42.19 405 THR A CA 1
ATOM 3213 C C . THR A 1 405 ? 6.345 4.271 -24.348 1.00 42.19 405 THR A C 1
ATOM 3215 O O . THR A 1 405 ? 6.912 5.073 -23.616 1.00 42.19 405 THR A O 1
ATOM 3218 N N . LEU A 1 406 ? 5.489 3.362 -23.877 1.00 36.56 406 LEU A N 1
ATOM 3219 C CA . LEU A 1 406 ? 5.489 2.980 -22.471 1.00 36.56 406 LEU A CA 1
ATOM 3220 C C . LEU A 1 406 ? 6.150 1.609 -22.330 1.00 36.56 406 LEU A C 1
ATOM 3222 O O . LEU A 1 406 ? 5.885 0.709 -23.125 1.00 36.56 406 LEU A O 1
ATOM 3226 N N . LEU A 1 407 ? 7.005 1.448 -21.328 1.00 44.59 407 LEU A N 1
ATOM 3227 C CA . LEU A 1 407 ? 7.596 0.166 -20.967 1.00 44.59 407 LEU A CA 1
ATOM 3228 C C . LEU A 1 407 ? 7.020 -0.286 -19.645 1.00 44.59 407 LEU A C 1
ATOM 3230 O O . LEU A 1 407 ? 6.867 0.504 -18.713 1.00 44.59 407 LEU A O 1
ATOM 3234 N N . ASP A 1 408 ? 6.735 -1.572 -19.584 1.00 41.69 408 ASP A N 1
ATOM 3235 C CA . ASP A 1 408 ? 6.300 -2.243 -18.384 1.00 41.69 408 ASP A CA 1
ATOM 3236 C C . ASP A 1 408 ? 7.366 -3.257 -17.984 1.00 41.69 408 ASP A C 1
ATOM 3238 O O . ASP A 1 408 ? 7.599 -4.238 -18.701 1.00 41.69 408 ASP A O 1
ATOM 3242 N N . ILE A 1 409 ? 8.054 -2.982 -16.877 1.00 58.41 409 ILE A N 1
ATOM 3243 C CA . ILE A 1 409 ? 9.120 -3.837 -16.352 1.00 58.41 409 ILE A CA 1
ATOM 3244 C C . ILE A 1 409 ? 8.561 -4.606 -15.167 1.00 58.41 409 ILE A C 1
ATOM 3246 O O . ILE A 1 409 ? 8.189 -4.015 -14.152 1.00 58.41 409 ILE A O 1
ATOM 3250 N N . TRP A 1 410 ? 8.509 -5.924 -15.313 1.00 46.84 410 TRP A N 1
ATOM 3251 C CA . TRP A 1 410 ? 8.085 -6.852 -14.277 1.00 46.84 410 TRP A CA 1
ATOM 3252 C C . TRP A 1 410 ? 9.335 -7.428 -13.636 1.00 46.84 410 TRP A C 1
ATOM 3254 O O . TRP A 1 410 ? 10.146 -8.028 -14.335 1.00 46.84 410 TRP A O 1
ATOM 3264 N N . VAL A 1 411 ? 9.477 -7.248 -12.328 1.00 54.22 411 VAL A N 1
ATOM 3265 C CA . VAL A 1 411 ? 10.540 -7.870 -11.538 1.00 54.22 411 VAL A CA 1
ATOM 3266 C C . VAL A 1 411 ? 9.871 -8.788 -10.531 1.00 54.22 411 VAL A C 1
ATOM 3268 O O . VAL A 1 411 ? 9.148 -8.315 -9.652 1.00 54.22 411 VAL A O 1
ATOM 3271 N N . TYR A 1 412 ? 10.088 -10.089 -10.674 1.00 44.94 412 TYR A N 1
ATOM 3272 C CA . TYR A 1 412 ? 9.716 -11.081 -9.679 1.00 44.94 412 TYR A CA 1
ATOM 3273 C C . TYR A 1 412 ? 10.977 -11.512 -8.935 1.00 44.94 412 TYR A C 1
ATOM 3275 O O . TYR A 1 412 ? 11.937 -11.980 -9.546 1.00 44.94 412 TYR A O 1
ATOM 3283 N N . GLY A 1 413 ? 10.968 -11.374 -7.613 1.00 41.00 413 GLY A N 1
ATOM 3284 C CA . GLY A 1 413 ? 12.015 -11.913 -6.752 1.00 41.00 413 GLY A CA 1
ATOM 3285 C C . GLY A 1 413 ? 11.411 -12.796 -5.673 1.00 41.00 413 GLY A C 1
ATOM 3286 O O . GLY A 1 413 ? 10.536 -12.343 -4.934 1.00 41.00 413 GLY A O 1
ATOM 3287 N N . ALA A 1 414 ? 11.895 -14.029 -5.552 1.00 37.78 414 ALA A N 1
ATOM 3288 C CA . ALA A 1 414 ? 11.740 -14.803 -4.330 1.00 37.78 414 ALA A CA 1
ATOM 3289 C C . ALA A 1 414 ? 12.871 -14.394 -3.379 1.00 37.78 414 ALA A C 1
ATOM 3291 O O . ALA A 1 414 ? 14.038 -14.370 -3.772 1.00 37.78 414 ALA A O 1
ATOM 3292 N N . TYR A 1 415 ? 12.550 -14.025 -2.139 1.00 39.00 415 TYR A N 1
ATOM 3293 C CA . TYR A 1 415 ? 13.605 -13.836 -1.145 1.00 39.00 415 TYR A CA 1
ATOM 3294 C C . TYR A 1 415 ? 13.895 -15.197 -0.530 1.00 39.00 415 TYR A C 1
ATOM 3296 O O . TYR A 1 415 ? 13.000 -15.811 0.045 1.00 39.00 415 TYR A O 1
ATOM 3304 N N . VAL A 1 416 ? 15.152 -15.631 -0.580 1.00 28.83 416 VAL A N 1
ATOM 3305 C CA . VAL A 1 416 ? 15.649 -16.568 0.427 1.00 28.83 416 VAL A CA 1
ATOM 3306 C C . VAL A 1 416 ? 15.785 -15.751 1.709 1.00 28.83 416 VAL A C 1
ATOM 3308 O O . VAL A 1 416 ? 16.696 -14.934 1.855 1.00 28.83 416 VAL A O 1
ATOM 3311 N N . VAL A 1 417 ? 14.790 -15.877 2.584 1.00 30.56 417 VAL A N 1
ATOM 3312 C CA . VAL A 1 417 ? 14.882 -15.397 3.963 1.00 30.56 417 VAL A CA 1
ATOM 3313 C C . VAL A 1 417 ? 15.893 -16.306 4.660 1.00 30.56 417 VAL A C 1
ATOM 3315 O O . VAL A 1 417 ? 15.690 -17.517 4.685 1.00 30.56 417 VAL A O 1
ATOM 3318 N N . TRP A 1 418 ? 16.983 -15.723 5.160 1.00 31.59 418 TRP A N 1
ATOM 3319 C CA . TRP A 1 418 ? 17.832 -16.359 6.168 1.00 31.59 418 TRP A CA 1
ATOM 3320 C C . TRP A 1 418 ? 17.193 -16.177 7.540 1.00 31.59 418 TRP A C 1
ATOM 3322 O O . TRP A 1 418 ? 16.803 -15.020 7.843 1.00 31.59 418 TRP A O 1
#

Secondary structure (DSSP, 8-state):
----EEEEEEE-GGGBS-SS--S-GGGSTT-----S------B-HHHHHHHHHHHHHHHHHHHHHHHHHHHHHHHHHHHHHHHHTT-TT-PPPP-----HHHHHHHHHHHHHHHHHHHHHHHHHHHH-EEEESS---TT--EEEEEEEEE--HHHHHHHH-TTS-HHHHHHHHHHHTTT-PPPTTHHHHHHHHHHHHS-TTEEEEEEEEHHHHHHHHHTTS--TT-----TTSHHHHHHHHS---HHHH--EEEEEEEEE--SS--GGGTTTSEEGGG-HHHHHHHHHHHTS-GGG--S-------TTTT--TTS-----HHHHHHHH--HHHHHHHHHHT-EEEE-GGGSPPP-SSSPPPPSEEEEEEEEEEEE----SS--TT-------S----------S-EEEEEEEEE----